Protein AF-0000000075662465 (afdb_homodimer)

Secondary structure (DSSP, 8-state):
-----------------------SS-TT----TTEEEEEGGGTTSHHHHHHBTTBEEEEES--TT--EEEETTEEEEEE-HHHHHH-THHHHHHHHHHTSTT-EEEEEEE--TTTGGGHHHHHIIIIIIS--EEEEESSHHHHHHHHHHHHHHHHHHHH-TTTT----S-HHHHHHHHHHTSTT--HHHHHHHHHHH-SHHHHHHS-HHHHHHHHHHHHHHHHHHHHH----SGGGGGSGGG-/-----------------------SS-TT----TTEEEEEGGGTTSHHHHHHBTTBEEEEES--TT--EEEETTEEEEEE-HHHHHH-THHHHHHHHHHTSTT-EEEEEEE--TTTGGGHHHHHIIIIIIS--EEEEESSHHHHHHHHHHHHHHHHHHHH-TTTT----S-HHHHHHHHHHTSTT--HHHHHHHHHHH-SHHHHHHS-HHHHHHHHHHHHHHHHHHHHH----SGGGGGSSTT-

Structure (mmCIF, N/CA/C/O backbone):
data_AF-0000000075662465-model_v1
#
loop_
_entity.id
_entity.type
_entity.pdbx_description
1 polymer 'Fanconi anemia core complex-associated protein 24-like isoform X1'
#
loop_
_atom_site.group_PDB
_atom_site.id
_atom_site.type_symbol
_atom_site.label_atom_id
_atom_site.label_alt_id
_atom_site.label_comp_id
_atom_site.label_asym_id
_atom_site.label_entity_id
_atom_site.label_seq_id
_atom_site.pdbx_PDB_ins_code
_atom_site.Cartn_x
_atom_site.Cartn_y
_atom_site.Cartn_z
_atom_site.occupancy
_atom_site.B_iso_or_equiv
_atom_site.auth_seq_id
_atom_site.auth_comp_id
_atom_site.auth_asym_id
_atom_site.auth_atom_id
_atom_site.pdbx_PDB_model_num
ATOM 1 N N . MET A 1 1 ? -77.125 16.609 -18.016 1 23.64 1 MET A N 1
ATOM 2 C CA . MET A 1 1 ? -76.75 16.25 -16.656 1 23.64 1 MET A CA 1
ATOM 3 C C . MET A 1 1 ? -75.312 15.742 -16.594 1 23.64 1 MET A C 1
ATOM 5 O O . MET A 1 1 ? -75 14.648 -17.078 1 23.64 1 MET A O 1
ATOM 9 N N . ALA A 1 2 ? -74.438 16.672 -16.812 1 27.22 2 ALA A N 1
ATOM 10 C CA . ALA A 1 2 ? -73 16.781 -17.156 1 27.22 2 ALA A CA 1
ATOM 11 C C . ALA A 1 2 ? -72.125 16.156 -16.078 1 27.22 2 ALA A C 1
ATOM 13 O O . ALA A 1 2 ? -72.125 16.625 -14.938 1 27.22 2 ALA A O 1
ATOM 14 N N . GLY A 1 3 ? -72.312 14.82 -16 1 27.12 3 GLY A N 1
ATOM 15 C CA . GLY A 1 3 ? -71.688 13.992 -14.961 1 27.12 3 GLY A CA 1
ATOM 16 C C . GLY A 1 3 ? -70.25 14.297 -14.719 1 27.12 3 GLY A C 1
ATOM 17 O O . GLY A 1 3 ? -69.5 14.547 -15.664 1 27.12 3 GLY A O 1
ATOM 18 N N . LEU A 1 4 ? -69.938 15.008 -13.648 1 30.45 4 LEU A N 1
ATOM 19 C CA . LEU A 1 4 ? -68.688 15.562 -13.18 1 30.45 4 LEU A CA 1
ATOM 20 C C . LEU A 1 4 ? -67.625 14.492 -13.148 1 30.45 4 LEU A C 1
ATOM 22 O O . LEU A 1 4 ? -67.812 13.391 -12.641 1 30.45 4 LEU A O 1
ATOM 26 N N . PRO A 1 5 ? -66.812 14.383 -14.148 1 29.53 5 PRO A N 1
ATOM 27 C CA . PRO A 1 5 ? -65.75 13.359 -14.242 1 29.53 5 PRO A CA 1
ATOM 28 C C . PRO A 1 5 ? -64.938 13.219 -12.953 1 29.53 5 PRO A C 1
ATOM 30 O O . PRO A 1 5 ? -64.812 14.195 -12.211 1 29.53 5 PRO A O 1
ATOM 33 N N . ALA A 1 6 ? -65.125 12.117 -12.211 1 30.34 6 ALA A N 1
ATOM 34 C CA . ALA A 1 6 ? -64.438 11.719 -10.977 1 30.34 6 ALA A CA 1
ATOM 35 C C . ALA A 1 6 ? -62.969 11.961 -11.078 1 30.34 6 ALA A C 1
ATOM 37 O O . ALA A 1 6 ? -62.344 11.742 -12.133 1 30.34 6 ALA A O 1
ATOM 38 N N . THR A 1 7 ? -62.469 12.922 -10.305 1 29.98 7 THR A N 1
ATOM 39 C CA . THR A 1 7 ? -61.094 13.336 -10.102 1 29.98 7 THR A CA 1
ATOM 40 C C . THR A 1 7 ? -60.188 12.125 -9.844 1 29.98 7 THR A C 1
ATOM 42 O O . THR A 1 7 ? -60.531 11.25 -9.047 1 29.98 7 THR A O 1
ATOM 45 N N . PRO A 1 8 ? -59.438 11.695 -10.797 1 31.16 8 PRO A N 1
ATOM 46 C CA . PRO A 1 8 ? -58.594 10.516 -10.625 1 31.16 8 PRO A CA 1
ATOM 47 C C . PRO A 1 8 ? -57.875 10.5 -9.281 1 31.16 8 PRO A C 1
ATOM 49 O O . PRO A 1 8 ? -57.656 11.555 -8.688 1 31.16 8 PRO A O 1
ATOM 52 N N . PRO A 1 9 ? -58.031 9.453 -8.477 1 26.72 9 PRO A N 1
ATOM 53 C CA . PRO A 1 9 ? -57.469 9.352 -7.133 1 26.72 9 PRO A CA 1
ATOM 54 C C . PRO A 1 9 ? -56 9.773 -7.078 1 26.72 9 PRO A C 1
ATOM 56 O O . PRO A 1 9 ? -55.312 9.766 -8.102 1 26.72 9 PRO A O 1
ATOM 59 N N . SER A 1 10 ? -55.625 10.625 -6.109 1 24.44 10 SER A N 1
ATOM 60 C CA . SER A 1 10 ? -54.375 11.203 -5.688 1 24.44 10 SER A CA 1
ATOM 61 C C . SER A 1 10 ? -53.281 10.133 -5.598 1 24.44 10 SER A C 1
ATOM 63 O O . SER A 1 10 ? -53.531 9.023 -5.133 1 24.44 10 SER A O 1
ATOM 65 N N . SER A 1 11 ? -52.281 10.148 -6.469 1 25.06 11 SER A N 1
ATOM 66 C CA . SER A 1 11 ? -51.062 9.352 -6.574 1 25.06 11 SER A CA 1
ATOM 67 C C . SER A 1 11 ? -50.406 9.18 -5.215 1 25.06 11 SER A C 1
ATOM 69 O O . SER A 1 11 ? -50.094 10.164 -4.539 1 25.06 11 SER A O 1
ATOM 71 N N . SER A 1 12 ? -50.781 8.141 -4.48 1 25.02 12 SER A N 1
ATOM 72 C CA . SER A 1 12 ? -50.156 7.75 -3.221 1 25.02 12 SER A CA 1
ATOM 73 C C . SER A 1 12 ? -48.625 7.867 -3.293 1 25.02 12 SER A C 1
ATOM 75 O O . SER A 1 12 ? -48 7.312 -4.199 1 25.02 12 SER A O 1
ATOM 77 N N . CYS A 1 13 ? -48.062 8.992 -2.936 1 26.14 13 CYS A N 1
ATOM 78 C CA . CYS A 1 13 ? -46.625 9.188 -2.693 1 26.14 13 CYS A CA 1
ATOM 79 C C . CYS A 1 13 ? -46.062 8.016 -1.91 1 26.14 13 CYS A C 1
ATOM 81 O O . CYS A 1 13 ? -46.469 7.758 -0.774 1 26.14 13 CYS A O 1
ATOM 83 N N . PHE A 1 14 ? -45.781 6.883 -2.562 1 24.89 14 PHE A N 1
ATOM 84 C CA . PHE A 1 14 ? -45.062 5.805 -1.912 1 24.89 14 PHE A CA 1
ATOM 85 C C . PHE A 1 14 ? -43.969 6.363 -1.001 1 24.89 14 PHE A C 1
ATOM 87 O O . PHE A 1 14 ? -43.25 7.281 -1.386 1 24.89 14 PHE A O 1
ATOM 94 N N . PRO A 1 15 ? -44.156 6.328 0.283 1 27.7 15 PRO A N 1
ATOM 95 C CA . PRO A 1 15 ? -43.125 6.832 1.193 1 27.7 15 PRO A CA 1
ATOM 96 C C . PRO A 1 15 ? -41.719 6.344 0.829 1 27.7 15 PRO A C 1
ATOM 98 O O . PRO A 1 15 ? -41.562 5.23 0.317 1 27.7 15 PRO A O 1
ATOM 101 N N . GLU A 1 16 ? -40.812 7.227 0.408 1 27.38 16 GLU A N 1
ATOM 102 C CA . GLU A 1 16 ? -39.375 7.02 0.264 1 27.38 16 GLU A CA 1
ATOM 103 C C . GLU A 1 16 ? -38.844 6.113 1.365 1 27.38 16 GLU A C 1
ATOM 105 O O . GLU A 1 16 ? -38.844 6.48 2.541 1 27.38 16 GLU A O 1
ATOM 110 N N . SER A 1 17 ? -39.281 4.848 1.38 1 29.08 17 SER A N 1
ATOM 111 C CA . SER A 1 17 ? -38.656 3.883 2.279 1 29.08 17 SER A CA 1
ATOM 112 C C . SER A 1 17 ? -37.188 4.227 2.52 1 29.08 17 SER A C 1
ATOM 114 O O . SER A 1 17 ? -36.469 4.578 1.585 1 29.08 17 SER A O 1
ATOM 116 N N . GLN A 1 18 ? -36.875 4.758 3.643 1 28.28 18 GLN A N 1
ATOM 117 C CA . GLN A 1 18 ? -35.594 5.016 4.27 1 28.28 18 GLN A CA 1
ATOM 118 C C . GLN A 1 18 ? -34.594 3.934 3.908 1 28.28 18 GLN A C 1
ATOM 120 O O . GLN A 1 18 ? -34.688 2.801 4.387 1 28.28 18 GLN A O 1
ATOM 125 N N . ILE A 1 19 ? -34.438 3.611 2.664 1 29.38 19 ILE A N 1
ATOM 126 C CA . ILE A 1 19 ? -33.344 2.738 2.307 1 29.38 19 ILE A CA 1
ATOM 127 C C . ILE A 1 19 ? -32.125 3.037 3.205 1 29.38 19 ILE A C 1
ATOM 129 O O . ILE A 1 19 ? -31.578 4.137 3.16 1 29.38 19 ILE A O 1
ATOM 133 N N . THR A 1 20 ? -32.156 2.621 4.496 1 31.84 20 THR A N 1
ATOM 134 C CA . THR A 1 20 ? -31 2.586 5.395 1 31.84 20 THR A CA 1
ATOM 135 C C . THR A 1 20 ? -29.719 2.334 4.613 1 31.84 20 THR A C 1
ATOM 137 O O . THR A 1 20 ? -29.547 1.263 4.027 1 31.84 20 THR A O 1
ATOM 140 N N . GLN A 1 21 ? -29.375 3.15 3.822 1 34.03 21 GLN A N 1
ATOM 141 C CA . GLN A 1 21 ? -28.109 3.127 3.096 1 34.03 21 GLN A CA 1
ATOM 142 C C . GLN A 1 21 ? -27 2.523 3.947 1 34.03 21 GLN A C 1
ATOM 144 O O . GLN A 1 21 ? -26.656 3.059 5.004 1 34.03 21 GLN A O 1
ATOM 149 N N . SER A 1 22 ? -27.047 1.201 4.266 1 39.38 22 SER A N 1
ATOM 150 C CA . SER A 1 22 ? -26.047 0.374 4.934 1 39.38 22 SER A CA 1
ATOM 151 C C . SER A 1 22 ? -24.641 0.934 4.73 1 39.38 22 SER A C 1
ATOM 153 O O . SER A 1 22 ? -24.281 1.327 3.621 1 39.38 22 SER A O 1
ATOM 155 N N . THR A 1 23 ? -24.172 1.64 5.688 1 46.59 23 THR A N 1
ATOM 156 C CA . THR A 1 23 ? -22.844 2.229 5.73 1 46.59 23 THR A CA 1
ATOM 157 C C . THR A 1 23 ? -21.812 1.285 5.113 1 46.59 23 THR A C 1
ATOM 159 O O . THR A 1 23 ? -21.812 0.085 5.395 1 46.59 23 THR A O 1
ATOM 162 N N . PRO A 1 24 ? -21.391 1.532 4.031 1 49.12 24 PRO A N 1
ATOM 163 C CA . PRO A 1 24 ? -20.438 0.653 3.352 1 49.12 24 PRO A CA 1
ATOM 164 C C . PRO A 1 24 ? -19.484 -0.049 4.32 1 49.12 24 PRO A C 1
ATOM 166 O O . PRO A 1 24 ? -19.094 -1.19 4.078 1 49.12 24 PRO A O 1
ATOM 169 N N . VAL A 1 25 ? -18.906 0.551 5.281 1 52.56 25 VAL A N 1
ATOM 170 C CA . VAL A 1 25 ? -18.047 0.009 6.328 1 52.56 25 VAL A CA 1
ATOM 171 C C . VAL A 1 25 ? -18.547 0.47 7.695 1 52.56 25 VAL A C 1
ATOM 173 O O . VAL A 1 25 ? -18.938 1.625 7.863 1 52.56 25 VAL A O 1
ATOM 176 N N . ARG A 1 26 ? -19.172 -0.294 8.602 1 47.62 26 ARG A N 1
ATOM 177 C CA . ARG A 1 26 ? -19.516 0.127 9.961 1 47.62 26 ARG A CA 1
ATOM 178 C C . ARG A 1 26 ? -18.344 0.867 10.609 1 47.62 26 ARG A C 1
ATOM 180 O O . ARG A 1 26 ? -17.281 0.289 10.82 1 47.62 26 ARG A O 1
ATOM 187 N N . ALA A 1 27 ? -18.266 2.094 10.492 1 46.38 27 ALA A N 1
ATOM 188 C CA . ALA A 1 27 ? -17.453 3.07 11.219 1 46.38 27 ALA A CA 1
ATOM 189 C C . ALA A 1 27 ? -17.594 2.891 12.727 1 46.38 27 ALA A C 1
ATOM 191 O O . ALA A 1 27 ? -18.703 2.682 13.234 1 46.38 27 ALA A O 1
ATOM 192 N N . GLY A 1 28 ? -16.672 2.096 13.461 1 48.31 28 GLY A N 1
ATOM 193 C CA . GLY A 1 28 ? -16.766 2.068 14.914 1 48.31 28 GLY A CA 1
ATOM 194 C C . GLY A 1 28 ? -16.438 0.714 15.508 1 48.31 28 GLY A C 1
ATOM 195 O O . GLY A 1 28 ? -16.688 0.468 16.688 1 48.31 28 GLY A O 1
ATOM 196 N N . ALA A 1 29 ? -16.188 -0.236 14.664 1 55 29 ALA A N 1
ATOM 197 C CA . ALA A 1 29 ? -15.914 -1.467 15.406 1 55 29 ALA A CA 1
ATOM 198 C C . ALA A 1 29 ? -14.594 -1.371 16.172 1 55 29 ALA A C 1
ATOM 200 O O . ALA A 1 29 ? -13.523 -1.32 15.555 1 55 29 ALA A O 1
ATOM 201 N N . LYS A 1 30 ? -14.594 -0.784 17.312 1 66.12 30 LYS A N 1
ATOM 202 C CA . LYS A 1 30 ? -13.398 -0.908 18.141 1 66.12 30 LYS A CA 1
ATOM 203 C C . LYS A 1 30 ? -12.945 -2.361 18.234 1 66.12 30 LYS A C 1
ATOM 205 O O . LYS A 1 30 ? -13.711 -3.225 18.672 1 66.12 30 LYS A O 1
ATOM 210 N N . VAL A 1 31 ? -11.992 -2.736 17.5 1 80.69 31 VAL A N 1
ATOM 211 C CA . VAL A 1 31 ? -11.453 -4.09 17.531 1 80.69 31 VAL A CA 1
ATOM 212 C C . VAL A 1 31 ? -10.344 -4.18 18.578 1 80.69 31 VAL A C 1
ATOM 214 O O . VAL A 1 31 ? -9.281 -3.576 18.422 1 80.69 31 VAL A O 1
ATOM 217 N N . PRO A 1 32 ? -10.664 -4.855 19.672 1 81 32 PRO A N 1
ATOM 218 C CA . PRO A 1 32 ? -9.594 -5.02 20.656 1 81 32 PRO A CA 1
ATOM 219 C C . PRO A 1 32 ? -8.383 -5.75 20.094 1 81 32 PRO A C 1
ATOM 221 O O . PRO A 1 32 ? -8.508 -6.531 19.141 1 81 32 PRO A O 1
ATOM 224 N N . PRO A 1 33 ? -7.172 -5.441 20.641 1 84.94 33 PRO A N 1
ATOM 225 C CA . PRO A 1 33 ? -5.988 -6.172 20.188 1 84.94 33 PRO A CA 1
ATOM 226 C C . PRO A 1 33 ? -6.148 -7.684 20.297 1 84.94 33 PRO A C 1
ATOM 228 O O . PRO A 1 33 ? -6.715 -8.18 21.281 1 84.94 33 PRO A O 1
ATOM 231 N N . GLY A 1 34 ? -5.809 -8.43 19.266 1 91.19 34 GLY A N 1
ATOM 232 C CA . GLY A 1 34 ? -5.891 -9.883 19.266 1 91.19 34 GLY A CA 1
ATOM 233 C C . GLY A 1 34 ? -7.215 -10.398 18.734 1 91.19 34 GLY A C 1
ATOM 234 O O . GLY A 1 34 ? -7.395 -11.609 18.562 1 91.19 34 GLY A O 1
ATOM 235 N N . TYR A 1 35 ? -8.102 -9.477 18.516 1 94.06 35 TYR A N 1
ATOM 236 C CA . TYR A 1 35 ? -9.414 -9.859 18.016 1 94.06 35 TYR A CA 1
ATOM 237 C C . TYR A 1 35 ? -9.516 -9.648 16.516 1 94.06 35 TYR A C 1
ATOM 239 O O . TYR A 1 35 ? -8.844 -8.766 15.961 1 94.06 35 TYR A O 1
ATOM 247 N N . ILE A 1 36 ? -10.328 -10.438 15.93 1 96.75 36 ILE A N 1
ATOM 248 C CA . ILE A 1 36 ? -10.734 -10.227 14.547 1 96.75 36 ILE A CA 1
ATOM 249 C C . ILE A 1 36 ? -12.258 -10.211 14.453 1 96.75 36 ILE A C 1
ATOM 251 O O . ILE A 1 36 ? -12.93 -11.047 15.055 1 96.75 36 ILE A O 1
ATOM 255 N N . ILE A 1 37 ? -12.781 -9.211 13.805 1 96.75 37 ILE A N 1
ATOM 256 C CA . ILE A 1 37 ? -14.211 -9.195 13.508 1 96.75 37 ILE A CA 1
ATOM 257 C C . ILE A 1 37 ? -14.461 -9.82 12.133 1 96.75 37 ILE A C 1
ATOM 259 O O . ILE A 1 37 ? -13.828 -9.438 11.148 1 96.75 37 ILE A O 1
ATOM 263 N N . VAL A 1 38 ? -15.383 -10.75 12.125 1 97.62 38 VAL A N 1
ATOM 264 C CA . VAL A 1 38 ? -15.656 -11.516 10.906 1 97.62 38 VAL A CA 1
ATOM 265 C C . VAL A 1 38 ? -17.109 -11.305 10.477 1 97.62 38 VAL A C 1
ATOM 267 O O . VAL A 1 38 ? -18.016 -11.375 11.297 1 97.62 38 VAL A O 1
ATOM 270 N N . SER A 1 39 ? -17.281 -11.023 9.195 1 97.19 39 SER A N 1
ATOM 271 C CA . SER A 1 39 ? -18.641 -10.945 8.648 1 97.19 39 SER A CA 1
ATOM 272 C C . SER A 1 39 ? -19.375 -12.266 8.844 1 97.19 39 SER A C 1
ATOM 274 O O . SER A 1 39 ? -18.797 -13.336 8.688 1 97.19 39 SER A O 1
ATOM 276 N N . GLU A 1 40 ? -20.594 -12.211 8.969 1 96.31 40 GLU A N 1
ATOM 277 C CA . GLU A 1 40 ? -21.453 -13.367 9.234 1 96.31 40 GLU A CA 1
ATOM 278 C C . GLU A 1 40 ? -21.406 -14.359 8.078 1 96.31 40 GLU A C 1
ATOM 280 O O . GLU A 1 40 ? -21.531 -15.57 8.289 1 96.31 40 GLU A O 1
ATOM 285 N N . LYS A 1 41 ? -21.203 -13.984 6.949 1 95.5 41 LYS A N 1
ATOM 286 C CA . LYS A 1 41 ? -21.219 -14.852 5.773 1 95.5 41 LYS A CA 1
ATOM 287 C C . LYS A 1 41 ? -20.109 -15.891 5.832 1 95.5 41 LYS A C 1
ATOM 289 O O . LYS A 1 41 ? -20.172 -16.906 5.137 1 95.5 41 LYS A O 1
ATOM 294 N N . TRP A 1 42 ? -19.125 -15.617 6.664 1 97.06 42 TRP A N 1
ATOM 295 C CA . TRP A 1 42 ? -17.984 -16.516 6.738 1 97.06 42 TRP A CA 1
ATOM 296 C C . TRP A 1 42 ? -18.125 -17.484 7.91 1 97.06 42 TRP A C 1
ATOM 298 O O . TRP A 1 42 ? -17.266 -18.344 8.133 1 97.06 42 TRP A O 1
ATOM 308 N N . ARG A 1 43 ? -19.188 -17.328 8.609 1 95.44 43 ARG A N 1
ATOM 309 C CA . ARG A 1 43 ? -19.391 -18.203 9.758 1 95.44 43 ARG A CA 1
ATOM 310 C C . ARG A 1 43 ? -19.344 -19.672 9.344 1 95.44 43 ARG A C 1
ATOM 312 O O . ARG A 1 43 ? -19.984 -20.078 8.367 1 95.44 43 ARG A O 1
ATOM 319 N N . GLY A 1 44 ? -18.594 -20.453 9.992 1 94.31 44 GLY A N 1
ATOM 320 C CA . GLY A 1 44 ? -18.531 -21.891 9.75 1 94.31 44 GLY A CA 1
ATOM 321 C C . GLY A 1 44 ? -17.656 -22.25 8.57 1 94.31 44 GLY A C 1
ATOM 322 O O . GLY A 1 44 ? -17.516 -23.422 8.227 1 94.31 44 GLY A O 1
ATOM 323 N N . SER A 1 45 ? -17.078 -21.312 7.918 1 95.88 45 SER A N 1
ATOM 324 C CA . SER A 1 45 ? -16.219 -21.578 6.766 1 95.88 45 SER A CA 1
ATOM 325 C C . SER A 1 45 ? -14.891 -22.188 7.191 1 95.88 45 SER A C 1
ATOM 327 O O . SER A 1 45 ? -14.539 -22.156 8.367 1 95.88 45 SER A O 1
ATOM 329 N N . ALA A 1 46 ? -14.273 -22.781 6.211 1 95.81 46 ALA A N 1
ATOM 330 C CA . ALA A 1 46 ? -12.93 -23.297 6.438 1 95.81 46 ALA A CA 1
ATOM 331 C C . ALA A 1 46 ? -11.984 -22.203 6.895 1 95.81 46 ALA A C 1
ATOM 333 O O . ALA A 1 46 ? -11.078 -22.438 7.699 1 95.81 46 ALA A O 1
ATOM 334 N N . LEU A 1 47 ? -12.242 -21 6.418 1 97.06 47 LEU A N 1
ATOM 335 C CA . LEU A 1 47 ? -11.414 -19.844 6.777 1 97.06 47 LEU A CA 1
ATOM 336 C C . LEU A 1 47 ? -11.523 -19.547 8.273 1 97.06 47 LEU A C 1
ATOM 338 O O . LEU A 1 47 ? -10.508 -19.438 8.961 1 97.06 47 LEU A O 1
ATOM 342 N N . VAL A 1 48 ? -12.703 -19.516 8.75 1 97.62 48 VAL A N 1
ATOM 343 C CA . VAL A 1 48 ? -12.93 -19.188 10.156 1 97.62 48 VAL A CA 1
ATOM 344 C C . VAL A 1 48 ? -12.367 -20.297 11.039 1 97.62 48 VAL A C 1
ATOM 346 O O . VAL A 1 48 ? -11.828 -20.047 12.117 1 97.62 48 VAL A O 1
ATOM 349 N N . LYS A 1 49 ? -12.523 -21.516 10.555 1 96.88 49 LYS A N 1
ATOM 350 C CA . LYS A 1 49 ? -11.93 -22.641 11.281 1 96.88 49 LYS A CA 1
ATOM 351 C C . LYS A 1 49 ? -10.422 -22.469 11.43 1 96.88 49 LYS A C 1
ATOM 353 O O . LYS A 1 49 ? -9.844 -22.828 12.453 1 96.88 49 LYS A O 1
ATOM 358 N N . GLY A 1 50 ? -9.836 -21.922 10.422 1 97.25 50 GLY A N 1
ATOM 359 C CA . GLY A 1 50 ? -8.398 -21.688 10.438 1 97.25 50 GLY A CA 1
ATOM 360 C C . GLY A 1 50 ? -7.984 -20.578 11.383 1 97.25 50 GLY A C 1
ATOM 361 O O . GLY A 1 50 ? -6.812 -20.469 11.75 1 97.25 50 GLY A O 1
ATOM 362 N N . LEU A 1 51 ? -8.898 -19.734 11.781 1 97.81 51 LEU A N 1
ATOM 363 C CA . LEU A 1 51 ? -8.641 -18.625 12.688 1 97.81 51 LEU A CA 1
ATOM 364 C C . LEU A 1 51 ? -8.742 -19.078 14.141 1 97.81 51 LEU A C 1
ATOM 366 O O . LEU A 1 51 ? -8.164 -18.453 15.031 1 97.81 51 LEU A O 1
ATOM 370 N N . GLN A 1 52 ? -9.516 -20.109 14.328 1 96.5 52 GLN A N 1
ATOM 371 C CA . GLN A 1 52 ? -9.828 -20.562 15.68 1 96.5 52 GLN A CA 1
ATOM 372 C C . GLN A 1 52 ? -8.57 -20.938 16.438 1 96.5 52 GLN A C 1
ATOM 374 O O . GLN A 1 52 ? -7.711 -21.656 15.93 1 96.5 52 GLN A O 1
ATOM 379 N N . GLY A 1 53 ? -8.508 -20.406 17.688 1 96.19 53 GLY A N 1
ATOM 380 C CA . GLY A 1 53 ? -7.391 -20.734 18.547 1 96.19 53 GLY A CA 1
ATOM 381 C C . GLY A 1 53 ? -6.188 -19.828 18.344 1 96.19 53 GLY A C 1
ATOM 382 O O . GLY A 1 53 ? -5.25 -19.828 19.141 1 96.19 53 GLY A O 1
ATOM 383 N N . LYS A 1 54 ? -6.188 -19.141 17.312 1 97.19 54 LYS A N 1
ATOM 384 C CA . LYS A 1 54 ? -5.047 -18.281 17 1 97.19 54 LYS A CA 1
ATOM 385 C C . LYS A 1 54 ? -5.344 -16.828 17.312 1 97.19 54 LYS A C 1
ATOM 387 O O . LYS A 1 54 ? -4.453 -16.078 17.719 1 97.19 54 LYS A O 1
ATOM 392 N N . VAL A 1 55 ? -6.594 -16.5 17.047 1 97.25 55 VAL A N 1
ATOM 393 C CA . VAL A 1 55 ? -7.078 -15.172 17.391 1 97.25 55 VAL A CA 1
ATOM 394 C C . VAL A 1 55 ? -8.484 -15.266 17.984 1 97.25 55 VAL A C 1
ATOM 396 O O . VAL A 1 55 ? -9.156 -16.281 17.844 1 97.25 55 VAL A O 1
ATOM 399 N N . GLN A 1 56 ? -8.844 -14.227 18.703 1 96.69 56 GLN A N 1
ATOM 400 C CA . GLN A 1 56 ? -10.211 -14.148 19.203 1 96.69 56 GLN A CA 1
ATOM 401 C C . GLN A 1 56 ? -11.172 -13.664 18.125 1 96.69 56 GLN A C 1
ATOM 403 O O . GLN A 1 56 ? -10.984 -12.578 17.562 1 96.69 56 GLN A O 1
ATOM 408 N N . ILE A 1 57 ? -12.266 -14.453 17.969 1 97.56 57 ILE A N 1
ATOM 409 C CA . ILE A 1 57 ? -13.125 -14.211 16.828 1 97.56 57 ILE A CA 1
ATOM 410 C C . ILE A 1 57 ? -14.445 -13.609 17.281 1 97.56 57 ILE A C 1
ATOM 412 O O . ILE A 1 57 ? -15.102 -14.141 18.188 1 97.56 57 ILE A O 1
ATOM 416 N N . LEU A 1 58 ? -14.82 -12.5 16.719 1 96 58 LEU A N 1
ATOM 417 C CA . LEU A 1 58 ? -16.141 -11.914 16.859 1 96 58 LEU A CA 1
ATOM 418 C C . LEU A 1 58 ? -16.875 -11.898 15.523 1 96 58 LEU A C 1
ATOM 420 O O . LEU A 1 58 ? -16.375 -11.336 14.547 1 96 58 LEU A O 1
ATOM 424 N N . VAL A 1 59 ? -18.031 -12.508 15.492 1 95.5 59 VAL A N 1
ATOM 425 C CA . VAL A 1 59 ? -18.812 -12.547 14.266 1 95.5 59 VAL A CA 1
ATOM 426 C C . VAL A 1 59 ? -19.875 -11.453 14.297 1 95.5 59 VAL A C 1
ATOM 428 O O . VAL A 1 59 ? -20.594 -11.312 15.289 1 95.5 59 VAL A O 1
ATOM 431 N N . GLU A 1 60 ? -19.906 -10.648 13.273 1 93.5 60 GLU A N 1
ATOM 432 C CA . GLU A 1 60 ? -20.859 -9.539 13.203 1 93.5 60 GLU A CA 1
ATOM 433 C C . GLU A 1 60 ? -21.609 -9.547 11.883 1 93.5 60 GLU A C 1
ATOM 435 O O . GLU A 1 60 ? -21.062 -9.906 10.844 1 93.5 60 GLU A O 1
ATOM 440 N N . ASP A 1 61 ? -22.828 -9.109 12.086 1 90.94 61 ASP A N 1
ATOM 441 C CA . ASP A 1 61 ? -23.625 -8.867 10.891 1 90.94 61 ASP A CA 1
ATOM 442 C C . ASP A 1 61 ? -23.625 -7.391 10.5 1 90.94 61 ASP A C 1
ATOM 444 O O . ASP A 1 61 ? -23.25 -6.535 11.312 1 90.94 61 ASP A O 1
ATOM 448 N N . GLY A 1 62 ? -23.703 -7.039 9.297 1 88.56 62 GLY A N 1
ATOM 449 C CA . GLY A 1 62 ? -23.844 -5.652 8.867 1 88.56 62 GLY A CA 1
ATOM 450 C C . GLY A 1 62 ? -22.516 -4.945 8.703 1 88.56 62 GLY A C 1
ATOM 451 O O . GLY A 1 62 ? -22.359 -3.793 9.109 1 88.56 62 GLY A O 1
ATOM 452 N N . LEU A 1 63 ? -21.531 -5.668 8.266 1 91 63 LEU A N 1
ATOM 453 C CA . LEU A 1 63 ? -20.234 -5.051 8.055 1 91 63 LEU A CA 1
ATOM 454 C C . LEU A 1 63 ? -20.156 -4.402 6.676 1 91 63 LEU A C 1
ATOM 456 O O . LEU A 1 63 ? -19.094 -3.912 6.273 1 91 63 LEU A O 1
ATOM 460 N N . GLY A 1 64 ? -21.312 -4.406 5.934 1 91.94 64 GLY A N 1
ATOM 461 C CA . GLY A 1 64 ? -21.312 -3.854 4.59 1 91.94 64 GLY A CA 1
ATOM 462 C C . GLY A 1 64 ? -20.469 -4.668 3.615 1 91.94 64 GLY A C 1
ATOM 463 O O . GLY A 1 64 ? -20.688 -5.871 3.459 1 91.94 64 GLY A O 1
ATOM 464 N N . VAL A 1 65 ? -19.5 -3.994 3.016 1 94.12 65 VAL A N 1
ATOM 465 C CA . VAL A 1 65 ? -18.703 -4.68 2.01 1 94.12 65 VAL A CA 1
ATOM 466 C C . VAL A 1 65 ? -17.5 -5.359 2.676 1 94.12 65 VAL A C 1
ATOM 468 O O . VAL A 1 65 ? -16.812 -6.176 2.057 1 94.12 65 VAL A O 1
ATOM 471 N N . VAL A 1 66 ? -17.281 -5.066 3.947 1 96 66 VAL A N 1
ATOM 472 C CA . VAL A 1 66 ? -16.094 -5.539 4.656 1 96 66 VAL A CA 1
ATOM 473 C C . VAL A 1 66 ? -16.297 -6.988 5.086 1 96 66 VAL A C 1
ATOM 475 O O . VAL A 1 66 ? -17.344 -7.352 5.602 1 96 66 VAL A O 1
ATOM 478 N N . ASP A 1 67 ? -15.266 -7.777 4.891 1 97.25 67 ASP A N 1
ATOM 479 C CA . ASP A 1 67 ? -15.312 -9.172 5.316 1 97.25 67 ASP A CA 1
ATOM 480 C C . ASP A 1 67 ? -14.695 -9.352 6.703 1 97.25 67 ASP A C 1
ATOM 482 O O . ASP A 1 67 ? -15.172 -10.148 7.508 1 97.25 67 ASP A O 1
ATOM 486 N N . PHE A 1 68 ? -13.586 -8.586 6.934 1 97.31 68 PHE A N 1
ATOM 487 C CA . PHE A 1 68 ? -12.867 -8.742 8.195 1 97.31 68 PHE A CA 1
ATOM 488 C C . PHE A 1 68 ? -12.344 -7.398 8.688 1 97.31 68 PHE A C 1
ATOM 490 O O . PHE A 1 68 ? -11.906 -6.566 7.891 1 97.31 68 PHE A O 1
ATOM 497 N N . HIS A 1 69 ? -12.367 -7.188 9.969 1 94.75 69 HIS A N 1
ATOM 498 C CA . HIS A 1 69 ? -11.562 -6.168 10.633 1 94.75 69 HIS A CA 1
ATOM 499 C C . HIS A 1 69 ? -10.453 -6.793 11.469 1 94.75 69 HIS A C 1
ATOM 501 O O . HIS A 1 69 ? -10.719 -7.578 12.383 1 94.75 69 HIS A O 1
ATOM 507 N N . THR A 1 70 ? -9.219 -6.559 11.164 1 94.25 70 THR A N 1
ATOM 508 C CA . THR A 1 70 ? -8.086 -7.148 11.875 1 94.25 70 THR A CA 1
ATOM 509 C C . THR A 1 70 ? -7.543 -6.188 12.93 1 94.25 70 THR A C 1
ATOM 511 O O . THR A 1 70 ? -6.684 -6.559 13.727 1 94.25 70 THR A O 1
ATOM 514 N N . GLY A 1 71 ? -7.977 -5.004 12.945 1 84.75 71 GLY A N 1
ATOM 515 C CA . GLY A 1 71 ? -7.68 -3.939 13.891 1 84.75 71 GLY A CA 1
ATOM 516 C C . GLY A 1 71 ? -8.688 -2.807 13.852 1 84.75 71 GLY A C 1
ATOM 517 O O . GLY A 1 71 ? -9.633 -2.836 13.062 1 84.75 71 GLY A O 1
ATOM 518 N N . ASP A 1 72 ? -8.5 -1.812 14.594 1 72.25 72 ASP A N 1
ATOM 519 C CA . ASP A 1 72 ? -9.453 -0.711 14.734 1 72.25 72 ASP A CA 1
ATOM 520 C C . ASP A 1 72 ? -9.531 0.113 13.453 1 72.25 72 ASP A C 1
ATOM 522 O O . ASP A 1 72 ? -10.562 0.708 13.148 1 72.25 72 ASP A O 1
ATOM 526 N N . ARG A 1 73 ? -8.484 0.041 12.672 1 74.12 73 ARG A N 1
ATOM 527 C CA . ARG A 1 73 ? -8.469 0.874 11.477 1 74.12 73 ARG A CA 1
ATOM 528 C C . ARG A 1 73 ? -8.117 0.052 10.242 1 74.12 73 ARG A C 1
ATOM 530 O O . ARG A 1 73 ? -7.652 0.596 9.234 1 74.12 73 ARG A O 1
ATOM 537 N N . THR A 1 74 ? -8.281 -1.204 10.375 1 87.06 74 THR A N 1
ATOM 538 C CA . THR A 1 74 ? -7.934 -2.059 9.25 1 87.06 74 THR A CA 1
ATOM 539 C C . THR A 1 74 ? -9.125 -2.918 8.828 1 87.06 74 THR A C 1
ATOM 541 O O . THR A 1 74 ? -9.695 -3.633 9.656 1 87.06 74 THR A O 1
ATOM 544 N N . ALA A 1 75 ? -9.492 -2.746 7.594 1 92.56 75 ALA A N 1
ATOM 545 C CA . ALA A 1 75 ? -10.594 -3.516 7.02 1 92.56 75 ALA A CA 1
ATOM 546 C C . ALA A 1 75 ? -10.133 -4.301 5.797 1 92.56 75 ALA A C 1
ATOM 548 O O . ALA A 1 75 ? -9.336 -3.811 5 1 92.56 75 ALA A O 1
ATOM 549 N N . VAL A 1 76 ? -10.711 -5.562 5.652 1 97.5 76 VAL A N 1
ATOM 550 C CA . VAL A 1 76 ? -10.273 -6.461 4.59 1 97.5 76 VAL A CA 1
ATOM 551 C C . VAL A 1 76 ? -11.477 -6.898 3.756 1 97.5 76 VAL A C 1
ATOM 553 O O . VAL A 1 76 ? -12.516 -7.273 4.301 1 97.5 76 VAL A O 1
ATOM 556 N N . VAL A 1 77 ? -11.359 -6.777 2.496 1 97.69 77 VAL A N 1
ATOM 557 C CA . VAL A 1 77 ? -12.281 -7.41 1.558 1 97.69 77 VAL A CA 1
ATOM 558 C C . VAL A 1 77 ? -11.602 -8.602 0.89 1 97.69 77 VAL A C 1
ATOM 560 O O . VAL A 1 77 ? -10.469 -8.5 0.416 1 97.69 77 VAL A O 1
ATOM 563 N N . TYR A 1 78 ? -12.281 -9.734 0.916 1 98.06 78 TYR A N 1
ATOM 564 C CA . TYR A 1 78 ? -11.75 -10.977 0.347 1 98.06 78 TYR A CA 1
ATOM 565 C C . TYR A 1 78 ? -12.414 -11.281 -0.989 1 98.06 78 TYR A C 1
ATOM 567 O O . TYR A 1 78 ? -13.609 -11.586 -1.041 1 98.06 78 TYR A O 1
ATOM 575 N N . ILE A 1 79 ? -11.641 -11.211 -2.061 1 97.75 79 ILE A N 1
ATOM 576 C CA . ILE A 1 79 ? -12.102 -11.57 -3.395 1 97.75 79 ILE A CA 1
ATOM 577 C C . ILE A 1 79 ? -11.859 -13.062 -3.635 1 97.75 79 ILE A C 1
ATOM 579 O O . ILE A 1 79 ? -10.727 -13.477 -3.896 1 97.75 79 ILE A O 1
ATOM 583 N N . THR A 1 80 ? -12.883 -13.828 -3.633 1 95.88 80 THR A N 1
ATOM 584 C CA . THR A 1 80 ? -12.773 -15.273 -3.766 1 95.88 80 THR A CA 1
ATOM 585 C C . THR A 1 80 ? -12.688 -15.68 -5.234 1 95.88 80 THR A C 1
ATOM 587 O O . THR A 1 80 ? -12.891 -14.844 -6.125 1 95.88 80 THR A O 1
ATOM 590 N N . GLU A 1 81 ? -12.406 -16.938 -5.465 1 94.88 81 GLU A N 1
ATOM 591 C CA . GLU A 1 81 ? -12.383 -17.516 -6.805 1 94.88 81 GLU A CA 1
ATOM 592 C C . GLU A 1 81 ? -13.719 -17.297 -7.52 1 94.88 81 GLU A C 1
ATOM 594 O O . GLU A 1 81 ? -13.742 -16.953 -8.695 1 94.88 81 GLU A O 1
ATOM 599 N N . VAL A 1 82 ? -14.781 -17.469 -6.789 1 94.31 82 VAL A N 1
ATOM 600 C CA . VAL A 1 82 ? -16.125 -17.312 -7.352 1 94.31 82 VAL A CA 1
ATOM 601 C C . VAL A 1 82 ? -16.328 -15.867 -7.773 1 94.31 82 VAL A C 1
ATOM 603 O O . VAL A 1 82 ? -16.891 -15.602 -8.844 1 94.31 82 VAL A O 1
ATOM 606 N N . ASP A 1 83 ? -15.883 -14.891 -6.941 1 94.94 83 ASP A N 1
ATOM 607 C CA . ASP A 1 83 ? -16.016 -13.469 -7.27 1 94.94 83 ASP A CA 1
ATOM 608 C C . ASP A 1 83 ? -15.289 -13.141 -8.578 1 94.94 83 ASP A C 1
ATOM 610 O O . ASP A 1 83 ? -15.773 -12.336 -9.375 1 94.94 83 ASP A O 1
ATOM 614 N N . LEU A 1 84 ? -14.07 -13.758 -8.797 1 94.62 84 LEU A N 1
ATOM 615 C CA . LEU A 1 84 ? -13.227 -13.461 -9.945 1 94.62 84 LEU A CA 1
ATOM 616 C C . LEU A 1 84 ? -13.828 -14.023 -11.234 1 94.62 84 LEU A C 1
ATOM 618 O O . LEU A 1 84 ? -13.758 -13.383 -12.289 1 94.62 84 LEU A O 1
ATOM 622 N N . VAL A 1 85 ? -14.461 -15.156 -11.125 1 90.75 85 VAL A N 1
ATOM 623 C CA . VAL A 1 85 ? -15 -15.852 -12.297 1 90.75 85 VAL A CA 1
ATOM 624 C C . VAL A 1 85 ? -16.359 -15.258 -12.664 1 90.75 85 VAL A C 1
ATOM 626 O O . VAL A 1 85 ? -16.688 -15.117 -13.844 1 90.75 85 VAL A O 1
ATOM 629 N N . GLU A 1 86 ? -17.234 -14.945 -11.742 1 87.81 86 GLU A N 1
ATOM 630 C CA . GLU A 1 86 ? -18.594 -14.484 -11.969 1 87.81 86 GLU A CA 1
ATOM 631 C C . GLU A 1 86 ? -18.625 -13.086 -12.578 1 87.81 86 GLU A C 1
ATOM 633 O O . GLU A 1 86 ? -19.609 -12.688 -13.195 1 87.81 86 GLU A O 1
ATOM 638 N N . GLY A 1 87 ? -17.547 -12.352 -12.352 1 78.62 87 GLY A N 1
ATOM 639 C CA . GLY A 1 87 ? -17.547 -11.031 -12.961 1 78.62 87 GLY A CA 1
ATOM 640 C C . GLY A 1 87 ? -16.891 -9.977 -12.102 1 78.62 87 GLY A C 1
ATOM 641 O O . GLY A 1 87 ? -16.234 -10.305 -11.102 1 78.62 87 GLY A O 1
ATOM 642 N N . ASN A 1 88 ? -17.203 -8.664 -12.547 1 79.88 88 ASN A N 1
ATOM 643 C CA . ASN A 1 88 ? -16.453 -7.539 -12 1 79.88 88 ASN A CA 1
ATOM 644 C C . ASN A 1 88 ? -17.203 -6.855 -10.867 1 79.88 88 ASN A C 1
ATOM 646 O O . ASN A 1 88 ? -16.938 -5.699 -10.539 1 79.88 88 ASN A O 1
ATOM 650 N N . THR A 1 89 ? -18.156 -7.648 -10.195 1 89.75 89 THR A N 1
ATOM 651 C CA . THR A 1 89 ? -18.906 -7.039 -9.102 1 89.75 89 THR A CA 1
ATOM 652 C C . THR A 1 89 ? -17.984 -6.684 -7.941 1 89.75 89 THR A C 1
ATOM 654 O O . THR A 1 89 ? -18.266 -5.77 -7.164 1 89.75 89 THR A O 1
ATOM 657 N N . PHE A 1 90 ? -16.859 -7.426 -7.848 1 94.69 90 PHE A N 1
ATOM 658 C CA . PHE A 1 90 ? -15.922 -7.188 -6.754 1 94.69 90 PHE A CA 1
ATOM 659 C C . PHE A 1 90 ? -15.312 -5.793 -6.859 1 94.69 90 PHE A C 1
ATOM 661 O O . PHE A 1 90 ? -14.891 -5.215 -5.852 1 94.69 90 PHE A O 1
ATOM 668 N N . LYS A 1 91 ? -15.312 -5.266 -8.062 1 95.44 91 LYS A N 1
ATOM 669 C CA . LYS A 1 91 ? -14.719 -3.945 -8.25 1 95.44 91 LYS A CA 1
ATOM 670 C C . LYS A 1 91 ? -15.516 -2.877 -7.504 1 95.44 91 LYS A C 1
ATOM 672 O O . LYS A 1 91 ? -14.93 -1.977 -6.895 1 95.44 91 LYS A O 1
ATOM 677 N N . LYS A 1 92 ? -16.781 -3.025 -7.547 1 93.94 92 LYS A N 1
ATOM 678 C CA . LYS A 1 92 ? -17.641 -2.084 -6.824 1 93.94 92 LYS A CA 1
ATOM 679 C C . LYS A 1 92 ? -17.406 -2.166 -5.32 1 93.94 92 LYS A C 1
ATOM 681 O O . LYS A 1 92 ? -17.375 -1.142 -4.633 1 93.94 92 LYS A O 1
ATOM 686 N N . LYS A 1 93 ? -17.203 -3.357 -4.82 1 94.69 93 LYS A N 1
ATOM 687 C CA . LYS A 1 93 ? -16.922 -3.566 -3.4 1 94.69 93 LYS A CA 1
ATOM 688 C C . LYS A 1 93 ? -15.625 -2.879 -2.986 1 94.69 93 LYS A C 1
ATOM 690 O O . LYS A 1 93 ? -15.57 -2.234 -1.937 1 94.69 93 LYS A O 1
ATOM 695 N N . ILE A 1 94 ? -14.641 -3.02 -3.82 1 95 94 ILE A N 1
ATOM 696 C CA . ILE A 1 94 ? -13.32 -2.467 -3.533 1 95 94 ILE A CA 1
ATOM 697 C C . ILE A 1 94 ? -13.391 -0.942 -3.533 1 95 94 ILE A C 1
ATOM 699 O O . ILE A 1 94 ? -12.828 -0.29 -2.648 1 95 94 ILE A O 1
ATOM 703 N N . VAL A 1 95 ? -14.141 -0.369 -4.512 1 91.5 95 VAL A N 1
ATOM 704 C CA . VAL A 1 95 ? -14.266 1.08 -4.621 1 91.5 95 VAL A CA 1
ATOM 705 C C . VAL A 1 95 ? -15.008 1.629 -3.404 1 91.5 95 VAL A C 1
ATOM 707 O O . VAL A 1 95 ? -14.633 2.67 -2.861 1 91.5 95 VAL A O 1
ATOM 710 N N . LYS A 1 96 ? -15.969 0.918 -2.986 1 90.5 96 LYS A N 1
ATOM 711 C CA . LYS A 1 96 ? -16.703 1.327 -1.795 1 90.5 96 LYS A CA 1
ATOM 712 C C . LYS A 1 96 ? -15.812 1.311 -0.561 1 90.5 96 LYS A C 1
ATOM 714 O O . LYS A 1 96 ? -15.875 2.219 0.271 1 90.5 96 LYS A O 1
ATOM 719 N N . LEU A 1 97 ? -15.008 0.264 -0.407 1 90.75 97 LEU A N 1
ATOM 720 C CA . LEU A 1 97 ? -14.062 0.199 0.703 1 90.75 97 LEU A CA 1
ATOM 721 C C . LEU A 1 97 ? -13.078 1.364 0.651 1 90.75 97 LEU A C 1
ATOM 723 O O . LEU A 1 97 ? -12.766 1.964 1.682 1 90.75 97 LEU A O 1
ATOM 727 N N . ARG A 1 98 ? -12.594 1.638 -0.55 1 84.25 98 ARG A N 1
ATOM 728 C CA . ARG A 1 98 ? -11.594 2.682 -0.753 1 84.25 98 ARG A CA 1
ATOM 729 C C . ARG A 1 98 ? -12.125 4.043 -0.324 1 84.25 98 ARG A C 1
ATOM 731 O O . ARG A 1 98 ? -11.367 4.902 0.132 1 84.25 98 ARG A O 1
ATOM 738 N N . ARG A 1 99 ? -13.359 4.18 -0.354 1 76.12 99 ARG A N 1
ATOM 739 C CA . ARG A 1 99 ? -13.992 5.469 -0.081 1 76.12 99 ARG A CA 1
ATOM 740 C C . ARG A 1 99 ? -14.148 5.691 1.419 1 76.12 99 ARG A C 1
ATOM 742 O O . ARG A 1 99 ? -14.406 6.812 1.861 1 76.12 99 ARG A O 1
ATOM 749 N N . VAL A 1 100 ? -14.047 4.609 2.137 1 73.38 100 VAL A N 1
ATOM 750 C CA . VAL A 1 100 ? -14.203 4.738 3.58 1 73.38 100 VAL A CA 1
ATOM 751 C C . VAL A 1 100 ? -13.047 5.543 4.16 1 73.38 100 VAL A C 1
ATOM 753 O O . VAL A 1 100 ? -11.883 5.254 3.885 1 73.38 100 VAL A O 1
ATOM 756 N N . GLU A 1 101 ? -13.438 6.426 4.949 1 60.56 101 GLU A N 1
ATOM 757 C CA . GLU A 1 101 ? -12.422 7.305 5.527 1 60.56 101 GLU A CA 1
ATOM 758 C C . GLU A 1 101 ? -11.805 6.684 6.777 1 60.56 101 GLU A C 1
ATOM 760 O O . GLU A 1 101 ? -12.453 5.898 7.473 1 60.56 101 GLU A O 1
ATOM 765 N N . TYR A 1 102 ? -10.531 6.859 7.004 1 57.28 102 TYR A N 1
ATOM 766 C CA . TYR A 1 102 ? -9.789 6.531 8.219 1 57.28 102 TYR A CA 1
ATOM 767 C C . TYR A 1 102 ? -9.617 5.023 8.359 1 57.28 102 TYR A C 1
ATOM 769 O O . TYR A 1 102 ? -9.445 4.512 9.469 1 57.28 102 TYR A O 1
ATOM 777 N N . ILE A 1 103 ? -9.828 4.359 7.289 1 72.06 103 ILE A N 1
ATOM 778 C CA . ILE A 1 103 ? -9.641 2.914 7.312 1 72.06 103 ILE A CA 1
ATOM 779 C C . ILE A 1 103 ? -8.586 2.514 6.289 1 72.06 103 ILE A C 1
ATOM 781 O O . ILE A 1 103 ? -8.57 3.031 5.172 1 72.06 103 ILE A O 1
ATOM 785 N N . ARG A 1 104 ? -7.742 1.765 6.816 1 78.69 104 ARG A N 1
ATOM 786 C CA . ARG A 1 104 ? -6.812 1.107 5.902 1 78.69 104 ARG A CA 1
ATOM 787 C C . ARG A 1 104 ? -7.449 -0.123 5.266 1 78.69 104 ARG A C 1
ATOM 789 O O . ARG A 1 104 ? -7.637 -1.145 5.93 1 78.69 104 ARG A O 1
ATOM 796 N N . GLY A 1 105 ? -7.75 0.016 4.023 1 89.19 105 GLY A N 1
ATOM 797 C CA . GLY A 1 105 ? -8.344 -1.093 3.297 1 89.19 105 GLY A CA 1
ATOM 798 C C . GLY A 1 105 ? -7.32 -2.012 2.66 1 89.19 105 GLY A C 1
ATOM 799 O O . GLY A 1 105 ? -6.375 -1.548 2.02 1 89.19 105 GLY A O 1
ATOM 800 N N . VAL A 1 106 ? -7.441 -3.307 2.893 1 95.75 106 VAL A N 1
ATOM 801 C CA . VAL A 1 106 ? -6.574 -4.324 2.309 1 95.75 106 VAL A CA 1
ATOM 802 C C . VAL A 1 106 ? -7.414 -5.324 1.513 1 95.75 106 VAL A C 1
ATOM 804 O O . VAL A 1 106 ? -8.492 -5.727 1.955 1 95.75 106 VAL A O 1
ATOM 807 N N . ILE A 1 107 ? -6.883 -5.676 0.368 1 97.62 107 ILE A N 1
ATOM 808 C CA . ILE A 1 107 ? -7.617 -6.617 -0.471 1 97.62 107 ILE A CA 1
ATOM 809 C C . ILE A 1 107 ? -6.926 -7.977 -0.449 1 97.62 107 ILE A C 1
ATOM 811 O O . ILE A 1 107 ? -5.746 -8.086 -0.795 1 97.62 107 ILE A O 1
ATOM 815 N N . LEU A 1 108 ? -7.621 -8.93 0.011 1 98.19 108 LEU A N 1
ATOM 816 C CA . LEU A 1 108 ? -7.23 -10.328 -0.144 1 98.19 108 LEU A CA 1
ATOM 817 C C . LEU A 1 108 ? -7.824 -10.922 -1.418 1 98.19 108 LEU A C 1
ATOM 819 O O . LEU A 1 108 ? -8.992 -10.68 -1.732 1 98.19 108 LEU A O 1
ATOM 823 N N . VAL A 1 109 ? -7.004 -11.688 -2.172 1 97.88 109 VAL A N 1
ATOM 824 C CA . VAL A 1 109 ? -7.543 -12.227 -3.418 1 97.88 109 VAL A CA 1
ATOM 825 C C . VAL A 1 109 ? -7.055 -13.656 -3.615 1 97.88 109 VAL A C 1
ATOM 827 O O . VAL A 1 109 ? -5.895 -13.969 -3.334 1 97.88 109 VAL A O 1
ATOM 830 N N . ASP A 1 110 ? -7.969 -14.5 -4.09 1 96.75 110 ASP A N 1
ATOM 831 C CA . ASP A 1 110 ? -7.598 -15.859 -4.457 1 96.75 110 ASP A CA 1
ATOM 832 C C . ASP A 1 110 ? -6.758 -15.883 -5.734 1 96.75 110 ASP A C 1
ATOM 834 O O . ASP A 1 110 ? -7.203 -15.398 -6.777 1 96.75 110 ASP A O 1
ATOM 838 N N . LYS A 1 111 ? -5.57 -16.344 -5.598 1 95.69 111 LYS A N 1
ATOM 839 C CA . LYS A 1 111 ? -4.734 -16.578 -6.77 1 95.69 111 LYS A CA 1
ATOM 840 C C . LYS A 1 111 ? -4.422 -18.062 -6.926 1 95.69 111 LYS A C 1
ATOM 842 O O . LYS A 1 111 ? -3.449 -18.562 -6.355 1 95.69 111 LYS A O 1
ATOM 847 N N . THR A 1 112 ? -5.215 -18.781 -7.625 1 92.69 112 THR A N 1
ATOM 848 C CA . THR A 1 112 ? -5.102 -20.203 -7.941 1 92.69 112 THR A CA 1
ATOM 849 C C . THR A 1 112 ? -4.848 -20.406 -9.43 1 92.69 112 THR A C 1
ATOM 851 O O . THR A 1 112 ? -4.789 -19.438 -10.195 1 92.69 112 THR A O 1
ATOM 854 N N . ALA A 1 113 ? -4.652 -21.703 -9.797 1 90.75 113 ALA A N 1
ATOM 855 C CA . ALA A 1 113 ? -4.461 -22 -11.211 1 90.75 113 ALA A CA 1
ATOM 856 C C . ALA A 1 113 ? -5.641 -21.516 -12.047 1 90.75 113 ALA A C 1
ATOM 858 O O . ALA A 1 113 ? -5.461 -21.047 -13.172 1 90.75 113 ALA A O 1
ATOM 859 N N . MET A 1 114 ? -6.832 -21.5 -11.46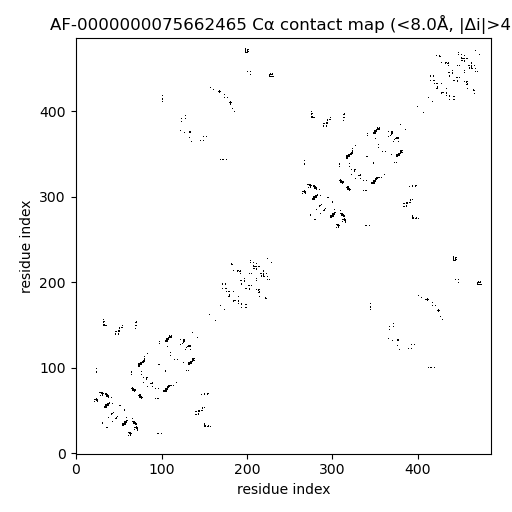1 1 92 114 MET A N 1
ATOM 860 C CA . MET A 1 114 ? -8.055 -21.141 -12.164 1 92 114 MET A CA 1
ATOM 861 C C . MET A 1 114 ? -8.188 -19.641 -12.297 1 92 114 MET A C 1
ATOM 863 O O . MET A 1 114 ? -8.758 -19.141 -13.266 1 92 114 MET A O 1
ATOM 867 N N . THR A 1 115 ? -7.594 -18.859 -11.367 1 93.69 115 THR A N 1
ATOM 868 C CA . THR A 1 115 ? -7.855 -17.438 -11.336 1 93.69 115 THR A CA 1
ATOM 869 C C . THR A 1 115 ? -6.613 -16.656 -11.75 1 93.69 115 THR A C 1
ATOM 871 O O . THR A 1 115 ? -6.652 -15.422 -11.859 1 93.69 115 THR A O 1
ATOM 874 N N . ASP A 1 116 ? -5.602 -17.375 -12.023 1 93.19 116 ASP A N 1
ATOM 875 C CA . ASP A 1 116 ? -4.312 -16.766 -12.328 1 93.19 116 ASP A CA 1
ATOM 876 C C . ASP A 1 116 ? -4.43 -15.781 -13.492 1 93.19 116 ASP A C 1
ATOM 878 O O . ASP A 1 116 ? -3.762 -14.75 -13.508 1 93.19 116 ASP A O 1
ATOM 882 N N . GLN A 1 117 ? -5.258 -16.109 -14.453 1 91.88 117 GLN A N 1
ATOM 883 C CA . GLN A 1 117 ? -5.391 -15.305 -15.656 1 91.88 117 GLN A CA 1
ATOM 884 C C . GLN A 1 117 ? -5.984 -13.938 -15.336 1 91.88 117 GLN A C 1
ATOM 886 O O . GLN A 1 117 ? -5.801 -12.977 -16.094 1 91.88 117 GLN A O 1
ATOM 891 N N . TYR A 1 118 ? -6.676 -13.766 -14.219 1 94.06 118 TYR A N 1
ATOM 892 C CA . TYR A 1 118 ? -7.355 -12.531 -13.852 1 94.06 118 TYR A CA 1
ATOM 893 C C . TYR A 1 118 ? -6.457 -11.648 -13 1 94.06 118 TYR A C 1
ATOM 895 O O . TYR A 1 118 ? -6.699 -10.445 -12.867 1 94.06 118 TYR A O 1
ATOM 903 N N . PHE A 1 119 ? -5.43 -12.18 -12.445 1 95.38 119 PHE A N 1
ATOM 904 C CA . PHE A 1 119 ? -4.68 -11.531 -11.375 1 95.38 119 PHE A CA 1
ATOM 905 C C . PHE A 1 119 ? -4.012 -10.258 -11.883 1 95.38 119 PHE A C 1
ATOM 907 O O . PHE A 1 119 ? -4.055 -9.219 -11.219 1 95.38 119 PHE A O 1
ATOM 914 N N . PRO A 1 120 ? -3.418 -10.273 -13.086 1 94.19 120 PRO A N 1
ATOM 915 C CA . PRO A 1 120 ? -2.752 -9.047 -13.531 1 94.19 120 PRO A CA 1
ATOM 916 C C . PRO A 1 120 ? -3.699 -7.852 -13.594 1 94.19 120 PRO A C 1
ATOM 918 O O . PRO A 1 120 ? -3.328 -6.742 -13.203 1 94.19 120 PRO A O 1
ATOM 921 N N . ALA A 1 121 ? -4.859 -8.094 -14.031 1 93.94 121 ALA A N 1
ATOM 922 C CA . ALA A 1 121 ? -5.844 -7.016 -14.117 1 93.94 121 ALA A CA 1
ATOM 923 C C . ALA A 1 121 ? -6.277 -6.551 -12.734 1 93.94 121 ALA A C 1
ATOM 925 O O . ALA A 1 121 ? -6.426 -5.352 -12.492 1 93.94 121 ALA A O 1
ATOM 926 N N . VAL A 1 122 ? -6.457 -7.492 -11.836 1 96.19 122 VAL A N 1
ATOM 927 C CA . VAL A 1 122 ? -6.852 -7.164 -10.469 1 96.19 122 VAL A CA 1
ATOM 928 C C . VAL A 1 122 ? -5.742 -6.367 -9.789 1 96.19 122 VAL A C 1
ATOM 930 O O . VAL A 1 122 ? -6.008 -5.355 -9.133 1 96.19 122 VAL A O 1
ATOM 933 N N . GLN A 1 123 ? -4.523 -6.82 -9.969 1 95.62 123 GLN A N 1
ATOM 934 C CA . GLN A 1 123 ? -3.369 -6.152 -9.383 1 95.62 123 GLN A CA 1
ATOM 935 C C . GLN A 1 123 ? -3.24 -4.723 -9.898 1 95.62 123 GLN A C 1
ATOM 937 O O . GLN A 1 123 ? -2.994 -3.797 -9.125 1 95.62 123 GLN A O 1
ATOM 942 N N . ARG A 1 124 ? -3.361 -4.535 -11.172 1 93.69 124 ARG A N 1
ATOM 943 C CA . ARG A 1 124 ? -3.303 -3.199 -11.758 1 93.69 124 ARG A CA 1
ATOM 944 C C . ARG A 1 124 ? -4.371 -2.291 -11.164 1 93.69 124 ARG A C 1
ATOM 946 O O . ARG A 1 124 ? -4.086 -1.154 -10.781 1 93.69 124 ARG A O 1
ATOM 953 N N . PHE A 1 125 ? -5.57 -2.76 -11.102 1 94.19 125 PHE A N 1
ATOM 954 C CA . PHE A 1 125 ? -6.711 -1.997 -10.609 1 94.19 125 PHE A CA 1
ATOM 955 C C . PHE A 1 125 ? -6.527 -1.625 -9.148 1 94.19 125 PHE A C 1
ATOM 957 O O . PHE A 1 125 ? -6.613 -0.451 -8.781 1 94.19 125 PHE A O 1
ATOM 964 N N . VAL A 1 126 ? -6.176 -2.607 -8.32 1 95.19 126 VAL A N 1
ATOM 965 C CA . VAL A 1 126 ? -6.145 -2.432 -6.871 1 95.19 126 VAL A CA 1
ATOM 966 C C . VAL A 1 126 ? -4.895 -1.648 -6.473 1 95.19 126 VAL A C 1
ATOM 968 O O . VAL A 1 126 ? -4.98 -0.664 -5.738 1 95.19 126 VAL A O 1
ATOM 971 N N . VAL A 1 127 ? -3.746 -2.068 -7.016 1 94.31 127 VAL A N 1
ATOM 972 C CA . VAL A 1 127 ? -2.486 -1.537 -6.508 1 94.31 127 VAL A CA 1
ATOM 973 C C . VAL A 1 127 ? -2.123 -0.258 -7.258 1 94.31 127 VAL A C 1
ATOM 975 O O . VAL A 1 127 ? -1.792 0.757 -6.641 1 94.31 127 VAL A O 1
ATOM 978 N N . LEU A 1 128 ? -2.262 -0.294 -8.5 1 90.06 128 LEU A N 1
ATOM 979 C CA . LEU A 1 128 ? -1.737 0.823 -9.273 1 90.06 128 LEU A CA 1
ATOM 980 C C . LEU A 1 128 ? -2.787 1.919 -9.43 1 90.06 128 LEU A C 1
ATOM 982 O O . LEU A 1 128 ? -2.48 3.104 -9.281 1 90.06 128 LEU A O 1
ATOM 986 N N . GLU A 1 129 ? -4.023 1.571 -9.664 1 88.81 129 GLU A N 1
ATOM 987 C CA . GLU A 1 129 ? -5.062 2.57 -9.906 1 88.81 129 GLU A CA 1
ATOM 988 C C . GLU A 1 129 ? -5.629 3.104 -8.594 1 88.81 129 GLU A C 1
ATOM 990 O O . GLU A 1 129 ? -5.805 4.312 -8.43 1 88.81 129 GLU A O 1
ATOM 995 N N . LEU A 1 130 ? -5.879 2.172 -7.648 1 86.25 130 LEU A N 1
ATOM 996 C CA . LEU A 1 130 ? -6.543 2.596 -6.422 1 86.25 130 LEU A CA 1
ATOM 997 C C . LEU A 1 130 ? -5.523 2.854 -5.316 1 86.25 130 LEU A C 1
ATOM 999 O O . LEU A 1 130 ? -5.852 3.465 -4.297 1 86.25 130 LEU A O 1
ATOM 1003 N N . GLY A 1 131 ? -4.32 2.334 -5.43 1 86.62 131 GLY A N 1
ATOM 1004 C CA . GLY A 1 131 ? -3.273 2.566 -4.449 1 86.62 131 GLY A CA 1
ATOM 1005 C C . GLY A 1 131 ? -3.457 1.763 -3.178 1 86.62 131 GLY A C 1
ATOM 1006 O O . GLY A 1 131 ? -2.986 2.162 -2.109 1 86.62 131 GLY A O 1
ATOM 1007 N N . MET A 1 132 ? -4.191 0.627 -3.275 1 90.06 132 MET A N 1
ATOM 1008 C CA . MET A 1 132 ? -4.461 -0.22 -2.117 1 90.06 132 MET A CA 1
ATOM 1009 C C . MET A 1 132 ? -3.494 -1.398 -2.068 1 90.06 132 MET A C 1
ATOM 1011 O O . MET A 1 132 ? -2.748 -1.635 -3.02 1 90.06 132 MET A O 1
ATOM 1015 N N . LYS A 1 133 ? -3.424 -2.055 -0.917 1 92.94 133 LYS A N 1
ATOM 1016 C CA . LYS A 1 133 ? -2.613 -3.262 -0.783 1 92.94 133 LYS A CA 1
ATOM 1017 C C . LYS A 1 133 ? -3.385 -4.496 -1.25 1 92.94 133 LYS A C 1
ATOM 1019 O O . LYS A 1 133 ? -4.582 -4.621 -0.989 1 92.94 133 LYS A O 1
ATOM 1024 N N . LEU A 1 134 ? -2.674 -5.312 -1.952 1 97.25 134 LEU A N 1
ATOM 1025 C CA . LEU A 1 134 ? -3.221 -6.551 -2.498 1 97.25 134 LEU A CA 1
ATOM 1026 C C . LEU A 1 134 ? -2.42 -7.754 -2.02 1 97.25 134 LEU A C 1
ATOM 1028 O O . LEU A 1 134 ? -1.197 -7.793 -2.17 1 97.25 134 LEU A O 1
ATOM 1032 N N . LEU A 1 135 ? -3.164 -8.688 -1.408 1 97.94 135 LEU A N 1
ATOM 1033 C CA . LEU A 1 135 ? -2.52 -9.883 -0.875 1 97.94 135 LEU A CA 1
ATOM 1034 C C . LEU A 1 135 ? -3.07 -11.141 -1.541 1 97.94 135 LEU A C 1
ATOM 1036 O O . LEU A 1 135 ? -4.148 -11.625 -1.181 1 97.94 135 LEU A O 1
ATOM 1040 N N . PRO A 1 136 ? -2.299 -11.672 -2.488 1 97.25 136 PRO A N 1
ATOM 1041 C CA . PRO A 1 136 ? -2.732 -12.93 -3.098 1 97.25 136 PRO A CA 1
ATOM 1042 C C . PRO A 1 136 ? -2.562 -14.125 -2.164 1 97.25 136 PRO A C 1
ATOM 1044 O O . PRO A 1 136 ? -1.572 -14.211 -1.433 1 97.25 136 PRO A O 1
ATOM 1047 N N . VAL A 1 137 ? -3.547 -14.984 -2.104 1 96.19 137 VAL A N 1
ATOM 1048 C CA . VAL A 1 137 ? -3.521 -16.234 -1.348 1 96.19 137 VAL A CA 1
ATOM 1049 C C . VAL A 1 137 ? -3.992 -17.375 -2.236 1 96.19 137 VAL A C 1
ATOM 1051 O O . VAL A 1 137 ? -4.777 -17.172 -3.164 1 96.19 137 VAL A O 1
ATOM 1054 N N . CYS A 1 138 ? -3.561 -18.578 -1.909 1 94.19 138 CYS A N 1
ATOM 1055 C CA . 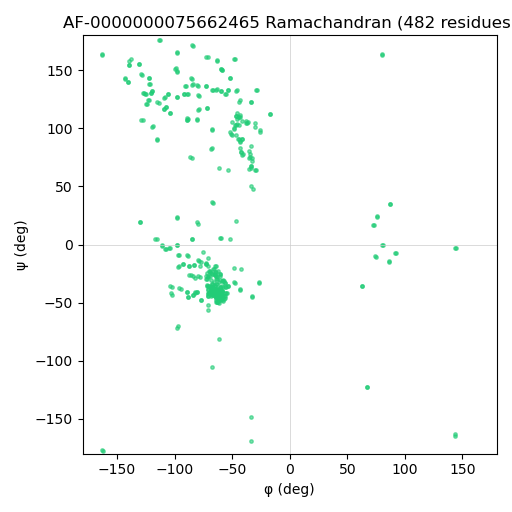CYS A 1 138 ? -3.879 -19.688 -2.793 1 94.19 138 CYS A CA 1
ATOM 1056 C C . CYS A 1 138 ? -4.934 -20.594 -2.17 1 94.19 138 CYS A C 1
ATOM 1058 O O . CYS A 1 138 ? -5.359 -21.578 -2.783 1 94.19 138 CYS A O 1
ATOM 1060 N N . SER A 1 139 ? -5.355 -20.328 -0.931 1 93.31 139 SER A N 1
ATOM 1061 C CA . SER A 1 139 ? -6.336 -21.156 -0.232 1 93.31 139 SER A CA 1
ATOM 1062 C C . SER A 1 139 ? -6.926 -20.422 0.964 1 93.31 139 SER A C 1
ATOM 1064 O O . SER A 1 139 ? -6.387 -19.391 1.396 1 93.31 139 SER A O 1
ATOM 1066 N N . GLN A 1 140 ? -8.062 -20.984 1.437 1 93.75 140 GLN A N 1
ATOM 1067 C CA . GLN A 1 140 ? -8.664 -20.391 2.629 1 93.75 140 GLN A CA 1
ATOM 1068 C C . GLN A 1 140 ? -7.754 -20.562 3.842 1 93.75 140 GLN A C 1
ATOM 1070 O O . GLN A 1 140 ? -7.738 -19.703 4.73 1 93.75 140 GLN A O 1
ATOM 1075 N N . SER A 1 141 ? -7.035 -21.672 3.826 1 94.56 141 SER A N 1
ATOM 1076 C CA . SER A 1 141 ? -6.066 -21.891 4.898 1 94.56 141 SER A CA 1
ATOM 1077 C C . SER A 1 141 ? -4.992 -20.812 4.895 1 94.56 141 SER A C 1
ATOM 1079 O O . SER A 1 141 ? -4.629 -20.281 5.949 1 94.56 141 SER A O 1
ATOM 1081 N N . GLU A 1 142 ? -4.523 -20.5 3.719 1 95.31 142 GLU A N 1
ATOM 1082 C CA . GLU A 1 142 ? -3.525 -19.453 3.598 1 95.31 142 GLU A CA 1
ATOM 1083 C C . GLU A 1 142 ? -4.117 -18.078 3.941 1 95.31 142 GLU A C 1
ATOM 1085 O O . GLU A 1 142 ? -3.461 -17.25 4.578 1 95.31 142 GLU A O 1
ATOM 1090 N N . ALA A 1 143 ? -5.34 -17.891 3.529 1 97.62 143 ALA A N 1
ATOM 1091 C CA . ALA A 1 143 ? -6.031 -16.641 3.869 1 97.62 143 ALA A CA 1
ATOM 1092 C C . ALA A 1 143 ? -6.125 -16.469 5.383 1 97.62 143 ALA A C 1
ATOM 1094 O O . ALA A 1 143 ? -5.871 -15.375 5.898 1 97.62 143 ALA A O 1
ATOM 1095 N N . ALA A 1 144 ? -6.434 -17.547 6.062 1 98 144 ALA A N 1
ATOM 1096 C CA . ALA A 1 144 ? -6.52 -17.516 7.52 1 98 144 ALA A CA 1
ATOM 1097 C C . ALA A 1 144 ? -5.176 -17.141 8.141 1 98 144 ALA A C 1
ATOM 1099 O O . ALA A 1 144 ? -5.117 -16.344 9.078 1 98 144 ALA A O 1
ATOM 1100 N N . GLN A 1 145 ? -4.156 -17.703 7.598 1 96.88 145 GLN A N 1
ATOM 1101 C CA . GLN A 1 145 ? -2.82 -17.406 8.109 1 96.88 145 GLN A CA 1
ATOM 1102 C C . GLN A 1 145 ? -2.473 -15.938 7.934 1 96.88 145 GLN A C 1
ATOM 1104 O O . GLN A 1 145 ? -1.905 -15.312 8.836 1 96.88 145 GLN A O 1
ATOM 1109 N N . VAL A 1 146 ? -2.809 -15.406 6.793 1 97.69 146 VAL A N 1
ATOM 1110 C CA . VAL A 1 146 ? -2.537 -14 6.496 1 97.69 146 VAL A CA 1
ATOM 1111 C C . VAL A 1 146 ? -3.32 -13.109 7.457 1 97.69 146 VAL A C 1
ATOM 1113 O O . VAL A 1 146 ? -2.781 -12.141 7.992 1 97.69 146 VAL A O 1
ATOM 1116 N N . LEU A 1 147 ? -4.531 -13.469 7.699 1 98.19 147 LEU A N 1
ATOM 1117 C CA . LEU A 1 147 ? -5.387 -12.688 8.594 1 98.19 147 LEU A CA 1
ATOM 1118 C C . LEU A 1 147 ? -4.848 -12.719 10.016 1 98.19 147 LEU A C 1
ATOM 1120 O O . LEU A 1 147 ? -4.84 -11.695 10.703 1 98.19 147 LEU A O 1
ATOM 1124 N N . VAL A 1 148 ? -4.426 -13.859 10.492 1 97.88 148 VAL A N 1
ATOM 1125 C CA . VAL A 1 148 ? -3.832 -13.977 11.82 1 97.88 148 VAL A CA 1
ATOM 1126 C C . VAL A 1 148 ? -2.605 -13.078 11.922 1 97.88 148 VAL A C 1
ATOM 1128 O O . VAL A 1 148 ? -2.432 -12.367 12.914 1 97.88 148 VAL A O 1
ATOM 1131 N N . ALA A 1 149 ? -1.796 -13.172 10.891 1 96 149 ALA A N 1
ATOM 1132 C CA . ALA A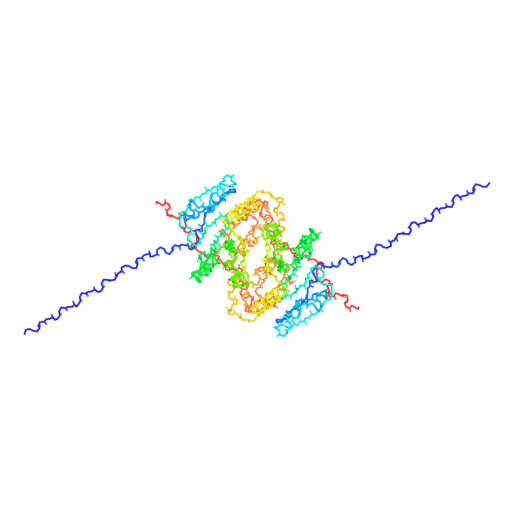 1 149 ? -0.599 -12.336 10.859 1 96 149 ALA A CA 1
ATOM 1133 C C . ALA A 1 149 ? -0.963 -10.852 10.922 1 96 149 ALA A C 1
ATOM 1135 O O . ALA A 1 149 ? -0.281 -10.062 11.578 1 96 149 ALA A O 1
ATOM 1136 N N . MET A 1 150 ? -2.004 -10.469 10.219 1 95.62 150 MET A N 1
ATOM 1137 C CA . MET A 1 150 ? -2.459 -9.086 10.219 1 95.62 150 MET A CA 1
ATOM 1138 C C . MET A 1 150 ? -2.916 -8.656 11.609 1 95.62 150 MET A C 1
ATOM 1140 O O . MET A 1 150 ? -2.57 -7.57 12.078 1 95.62 150 MET A O 1
ATOM 1144 N N . VAL A 1 151 ? -3.658 -9.492 12.258 1 95.25 151 VAL A N 1
ATOM 1145 C CA . VAL A 1 151 ? -4.133 -9.203 13.602 1 95.25 151 VAL A CA 1
ATOM 1146 C C . VAL A 1 151 ? -2.943 -9.016 14.539 1 95.25 151 VAL A C 1
ATOM 1148 O O . VAL A 1 151 ? -2.91 -8.07 15.336 1 95.25 151 VAL A O 1
ATOM 1151 N N . ASN A 1 152 ? -2.051 -9.922 14.438 1 92.69 152 ASN A N 1
ATOM 1152 C CA . ASN A 1 152 ? -0.873 -9.852 15.289 1 92.69 152 ASN A CA 1
ATOM 1153 C C . ASN A 1 152 ? -0.068 -8.586 15.039 1 92.69 152 ASN A C 1
ATOM 1155 O O . ASN A 1 152 ? 0.41 -7.949 15.984 1 92.69 152 ASN A O 1
ATOM 1159 N N . GLU A 1 153 ? 0.093 -8.219 13.781 1 86.75 153 GLU A N 1
ATOM 1160 C CA . GLU A 1 153 ? 0.814 -7 13.43 1 86.75 153 GLU A CA 1
ATOM 1161 C C . GLU A 1 153 ? 0.076 -5.762 13.93 1 86.75 153 GLU A C 1
ATOM 1163 O O . GLU A 1 153 ? 0.695 -4.832 14.453 1 86.75 153 GLU A O 1
ATOM 1168 N N . ASP A 1 154 ? -1.229 -5.766 13.789 1 81.75 154 ASP A N 1
ATOM 1169 C CA . ASP A 1 154 ? -2.045 -4.641 14.242 1 81.75 154 ASP A CA 1
ATOM 1170 C C . ASP A 1 154 ? -1.979 -4.488 15.758 1 81.75 154 ASP A C 1
ATOM 1172 O O . ASP A 1 154 ? -2.039 -3.373 16.281 1 81.75 154 ASP A O 1
ATOM 1176 N N . SER A 1 155 ? -1.906 -5.586 16.469 1 79.69 155 SER A N 1
ATOM 1177 C CA . SER A 1 155 ? -1.851 -5.586 17.922 1 79.69 155 SER A CA 1
ATOM 1178 C C . SER A 1 155 ? -0.504 -5.074 18.422 1 79.69 155 SER A C 1
ATOM 1180 O O . SER A 1 155 ? -0.414 -4.52 19.516 1 79.69 155 SER A O 1
ATOM 1182 N N . ARG A 1 156 ? 0.532 -5.527 17.766 1 72.44 156 ARG A N 1
ATOM 1183 C CA . ARG A 1 156 ? 1.856 -5.047 18.141 1 72.44 156 ARG A CA 1
ATOM 1184 C C . ARG A 1 156 ? 1.931 -3.523 18.062 1 72.44 156 ARG A C 1
ATOM 1186 O O . ARG A 1 156 ? 2.553 -2.881 18.906 1 72.44 156 ARG A O 1
ATOM 1193 N N . HIS A 1 157 ? 1.437 -3.072 17.031 1 56.53 157 HIS A N 1
ATOM 1194 C CA . HIS A 1 157 ? 1.469 -1.626 16.844 1 56.53 157 HIS A CA 1
ATOM 1195 C C . HIS A 1 157 ? 0.664 -0.912 17.922 1 56.53 157 HIS A C 1
ATOM 1197 O O . HIS A 1 157 ? 1.019 0.193 18.328 1 56.53 157 HIS A O 1
ATOM 1203 N N . SER A 1 158 ? -0.401 -1.483 18.391 1 49.69 158 SER A N 1
ATOM 1204 C CA . SER A 1 158 ? -1.216 -0.876 19.438 1 49.69 158 SER A CA 1
ATOM 1205 C C . SER A 1 158 ? -0.484 -0.873 20.781 1 49.69 158 SER A C 1
ATOM 1207 O O . SER A 1 158 ? -0.683 0.026 21.594 1 49.69 158 SER A O 1
ATOM 1209 N N . GLY A 1 159 ? 0.316 -1.861 21.156 1 40.56 159 GLY A N 1
ATOM 1210 C CA . GLY A 1 159 ? 0.966 -2.014 22.453 1 40.56 159 GLY A CA 1
ATOM 1211 C C . GLY A 1 159 ? 2.395 -1.502 22.453 1 40.56 159 GLY A C 1
ATOM 1212 O O . GLY A 1 159 ? 2.887 -1.045 23.5 1 40.56 159 GLY A O 1
ATOM 1213 N N . ASN A 1 160 ? 3.348 -2.166 21.781 1 34.31 160 ASN A N 1
ATOM 1214 C CA . ASN A 1 160 ? 4.785 -1.979 21.953 1 34.31 160 ASN A CA 1
ATOM 1215 C C . ASN A 1 160 ? 5.234 -0.606 21.469 1 34.31 160 ASN A C 1
ATOM 1217 O O . ASN A 1 160 ? 5.207 -0.329 20.266 1 34.31 160 ASN A O 1
ATOM 1221 N N . PRO A 1 161 ? 5.371 0.271 22.344 1 32.84 161 PRO A N 1
ATOM 1222 C CA . PRO A 1 161 ? 5.895 1.602 22.031 1 32.84 161 PRO A CA 1
ATOM 1223 C C . PRO A 1 161 ? 7.094 1.553 21.094 1 32.84 161 PRO A C 1
ATOM 1225 O O . PRO A 1 161 ? 7.352 2.518 20.359 1 32.84 161 PRO A O 1
ATOM 1228 N N . PHE A 1 162 ? 7.969 0.563 21.281 1 32.38 162 PHE A N 1
ATOM 1229 C CA . PHE A 1 162 ? 9.234 0.435 20.578 1 32.38 162 PHE A CA 1
ATOM 1230 C C . PHE A 1 162 ? 9.008 0.064 19.109 1 32.38 162 PHE A C 1
ATOM 1232 O O . PHE A 1 162 ? 9.852 0.349 18.266 1 32.38 162 PHE A O 1
ATOM 1239 N N . LEU A 1 163 ? 8.273 -0.941 18.938 1 34 163 LEU A N 1
ATOM 1240 C CA . LEU A 1 163 ? 8.039 -1.33 17.562 1 34 163 LEU A CA 1
ATOM 1241 C C . LEU A 1 163 ? 7.352 -0.209 16.781 1 34 163 LEU A C 1
ATOM 1243 O O . LEU A 1 163 ? 7.211 -0.283 15.562 1 34 163 LEU A O 1
ATOM 1247 N N . ARG A 1 164 ? 6.574 0.548 17.453 1 40.16 164 ARG A N 1
ATOM 1248 C CA . ARG A 1 164 ? 6.07 1.854 17.047 1 40.16 164 ARG A CA 1
ATOM 1249 C C . ARG A 1 164 ? 7.168 2.684 16.391 1 40.16 164 ARG A C 1
ATOM 1251 O O . ARG A 1 164 ? 6.945 3.84 16.016 1 40.16 164 ARG A O 1
ATOM 1258 N N . LYS A 1 165 ? 8.328 2.24 16.734 1 36.5 165 LYS A N 1
ATOM 1259 C CA . LYS A 1 165 ? 9.32 3.043 16.016 1 36.5 165 LYS A CA 1
ATOM 1260 C C . LYS A 1 165 ? 9.023 3.088 14.523 1 36.5 165 LYS A C 1
ATOM 1262 O O . LYS A 1 165 ? 9.625 2.346 13.742 1 36.5 165 LYS A O 1
ATOM 1267 N N . LYS A 1 166 ? 7.938 2.51 14.25 1 39.84 166 LYS A N 1
ATOM 1268 C CA . LYS A 1 166 ? 7.598 2.854 12.875 1 39.84 166 LYS A CA 1
ATOM 1269 C C . LYS A 1 166 ? 7.895 4.324 12.586 1 39.84 166 LYS A C 1
ATOM 1271 O O . LYS A 1 166 ? 7.305 5.211 13.203 1 39.84 166 LYS A O 1
ATOM 1276 N N . LYS A 1 167 ? 9.023 4.551 12.406 1 37.47 167 LYS A N 1
ATOM 1277 C CA . LYS A 1 167 ? 9.359 5.926 12.039 1 37.47 167 LYS A CA 1
ATOM 1278 C C . LYS A 1 167 ? 8.273 6.539 11.164 1 37.47 167 LYS A C 1
ATOM 1280 O O . LYS A 1 167 ? 7.945 6 10.102 1 37.47 167 LYS A O 1
ATOM 1285 N N . ALA A 1 168 ? 7.172 7.008 11.742 1 39.5 168 ALA A N 1
ATOM 1286 C CA . ALA A 1 168 ? 6.309 7.91 10.984 1 39.5 168 ALA A CA 1
ATOM 1287 C C . ALA A 1 168 ? 7.047 8.484 9.773 1 39.5 168 ALA A C 1
ATOM 1289 O O . ALA A 1 168 ? 8.258 8.703 9.828 1 39.5 168 ALA A O 1
ATOM 1290 N N . PRO A 1 169 ? 6.625 8.102 8.594 1 42.31 169 PRO A N 1
ATOM 1291 C CA . PRO A 1 169 ? 7.359 8.867 7.586 1 42.31 169 PRO A CA 1
ATOM 1292 C C . PRO A 1 169 ? 7.773 10.25 8.086 1 42.31 169 PRO A C 1
ATOM 1294 O O . PRO A 1 169 ? 7.117 10.82 8.953 1 42.31 169 PRO A O 1
ATOM 1297 N N . PRO A 1 170 ? 8.992 10.617 7.867 1 41.94 170 PRO A N 1
ATOM 1298 C CA . PRO A 1 170 ? 9.328 12 8.234 1 41.94 170 PRO A CA 1
ATOM 1299 C C . PRO A 1 170 ? 8.164 12.961 8.031 1 41.94 170 PRO A C 1
ATOM 1301 O O . PRO A 1 170 ? 7.355 12.773 7.121 1 41.94 170 PRO A O 1
ATOM 1304 N N . VAL A 1 171 ? 7.816 13.602 9.109 1 46.03 171 VAL A N 1
ATOM 1305 C CA . VAL A 1 171 ? 6.812 14.664 9.109 1 46.03 171 VAL A CA 1
ATOM 1306 C C . VAL A 1 171 ? 6.758 15.328 7.738 1 46.03 171 VAL A C 1
ATOM 1308 O O . VAL A 1 171 ? 5.676 15.641 7.238 1 46.03 171 VAL A O 1
ATOM 1311 N N . GLU A 1 172 ? 7.891 15.336 7.191 1 47.5 172 GLU A N 1
ATOM 1312 C CA . GLU A 1 172 ? 8.008 15.961 5.883 1 47.5 172 GLU A CA 1
ATOM 1313 C C . GLU A 1 172 ? 7.262 15.172 4.816 1 47.5 172 GLU A C 1
ATOM 1315 O O . GLU A 1 172 ? 6.613 15.75 3.943 1 47.5 172 GLU A O 1
ATOM 1320 N N . THR A 1 173 ? 7.402 13.938 5.023 1 50.59 173 THR A N 1
ATOM 1321 C CA . THR A 1 173 ? 6.703 13.094 4.066 1 50.59 173 THR A CA 1
ATOM 1322 C C . THR A 1 173 ? 5.191 13.18 4.266 1 50.59 173 THR A C 1
ATOM 1324 O O . THR A 1 173 ? 4.434 13.234 3.297 1 50.59 173 THR A O 1
ATOM 1327 N N . THR A 1 174 ? 4.906 13.18 5.41 1 49.53 174 THR A N 1
ATOM 1328 C CA . THR A 1 174 ? 3.488 13.305 5.727 1 49.53 174 THR A CA 1
ATOM 1329 C C . THR A 1 174 ? 2.945 14.656 5.273 1 49.53 174 THR A C 1
ATOM 1331 O O . THR A 1 174 ? 1.867 14.727 4.68 1 49.53 174 THR A O 1
ATOM 1334 N N . ILE A 1 175 ? 3.783 15.625 5.578 1 51.28 175 ILE A N 1
ATOM 1335 C CA . ILE A 1 175 ? 3.393 16.969 5.148 1 51.28 175 ILE A CA 1
ATOM 1336 C C . ILE A 1 175 ? 3.312 17.016 3.625 1 51.28 175 ILE A C 1
ATOM 1338 O O . ILE A 1 175 ? 2.373 17.594 3.064 1 51.28 175 ILE A O 1
ATOM 1342 N N . TYR A 1 176 ? 4.23 16.359 3.107 1 51.44 176 TYR A N 1
ATOM 1343 C CA . TYR A 1 176 ? 4.273 16.312 1.65 1 51.44 176 TYR A CA 1
ATOM 1344 C C . TYR A 1 176 ? 3.045 15.594 1.094 1 51.44 176 TYR A C 1
ATOM 1346 O O . TYR A 1 176 ? 2.443 16.047 0.119 1 51.44 176 TYR A O 1
ATOM 1354 N N . ARG A 1 177 ? 2.734 14.641 1.763 1 52.69 177 ARG A N 1
ATOM 1355 C CA . ARG A 1 177 ? 1.565 13.891 1.324 1 52.69 177 ARG A CA 1
ATOM 1356 C C . ARG A 1 177 ? 0.291 14.711 1.492 1 52.69 177 ARG A C 1
ATOM 1358 O O . ARG A 1 177 ? -0.599 14.664 0.64 1 52.69 177 ARG A O 1
ATOM 1365 N N . VAL A 1 178 ? 0.352 15.43 2.561 1 51.91 178 VAL A N 1
ATOM 1366 C CA . VAL A 1 178 ? -0.799 16.281 2.814 1 51.91 178 VAL A CA 1
ATOM 1367 C C . VAL A 1 178 ? -0.859 17.391 1.763 1 51.91 178 VAL A C 1
ATOM 1369 O O . VAL A 1 178 ? -1.935 17.719 1.25 1 51.91 178 VAL A O 1
ATOM 1372 N N . LEU A 1 179 ? 0.315 17.797 1.474 1 55.81 179 LEU A N 1
ATOM 1373 C CA . LEU A 1 179 ? 0.385 18.891 0.514 1 55.81 179 LEU A CA 1
ATOM 1374 C C . LEU A 1 179 ? 0.015 18.406 -0.886 1 55.81 179 LEU A C 1
ATOM 1376 O O . LEU A 1 179 ? -0.529 19.172 -1.685 1 55.81 179 LEU A O 1
ATOM 1380 N N . GLN A 1 180 ? 0.249 17.219 -1.081 1 51.75 180 GLN A N 1
ATOM 1381 C CA . GLN A 1 180 ? -0.043 16.656 -2.396 1 51.75 180 GLN A CA 1
ATOM 1382 C C . GLN A 1 180 ? -1.547 16.516 -2.609 1 51.75 180 GLN A C 1
ATOM 1384 O O . GLN A 1 180 ? -2.01 16.391 -3.748 1 51.75 180 GLN A O 1
ATOM 1389 N N . CYS A 1 181 ? -2.186 16.594 -1.581 1 48.25 181 CYS A N 1
ATOM 1390 C CA . CYS A 1 181 ? -3.633 16.438 -1.679 1 48.25 181 CYS A CA 1
ATOM 1391 C C . CYS A 1 181 ? -4.289 17.719 -2.152 1 48.25 181 CYS A C 1
ATOM 1393 O O . CYS A 1 181 ? -5.473 17.734 -2.494 1 48.25 181 CYS A O 1
ATOM 1395 N N . PHE A 1 182 ? -3.572 18.703 -2.115 1 48.75 182 PHE A N 1
ATOM 1396 C CA . PHE A 1 182 ? -4.125 19.984 -2.57 1 48.75 182 PHE A CA 1
ATOM 1397 C C . PHE A 1 182 ? -4.113 20.062 -4.09 1 48.75 182 PHE A C 1
ATOM 1399 O O . PHE A 1 182 ? -3.068 19.891 -4.719 1 48.75 182 PHE A O 1
ATOM 1406 N N . PRO A 1 183 ? -5.332 20.125 -4.543 1 48.06 183 PRO A N 1
ATOM 1407 C CA . PRO A 1 183 ? -5.398 20.297 -5.996 1 48.06 183 PRO A CA 1
ATOM 1408 C C . PRO A 1 183 ? -4.543 21.469 -6.484 1 48.06 183 PRO A C 1
ATOM 1410 O O . PRO A 1 183 ? -4.406 22.469 -5.785 1 48.06 183 PRO A O 1
ATOM 1413 N N . ARG A 1 184 ? -3.854 21.391 -7.703 1 49.19 184 ARG A N 1
ATOM 1414 C CA . ARG A 1 184 ? -3.051 22.391 -8.391 1 49.19 184 ARG A CA 1
ATOM 1415 C C . ARG A 1 184 ? -1.698 22.562 -7.711 1 49.19 184 ARG A C 1
ATOM 1417 O O . ARG A 1 184 ? -0.874 23.375 -8.156 1 49.19 184 ARG A O 1
ATOM 1424 N N . LEU A 1 185 ? -1.656 21.953 -6.539 1 53.69 185 LEU A N 1
ATOM 1425 C CA . LEU A 1 185 ? -0.333 21.969 -5.926 1 53.69 185 LEU A CA 1
ATOM 1426 C C . LEU A 1 185 ? 0.52 20.812 -6.438 1 53.69 185 LEU A C 1
ATOM 1428 O O . LEU A 1 185 ? 0.231 19.656 -6.148 1 53.69 185 LEU A O 1
ATOM 1432 N N . GLY A 1 186 ? 0.973 20.938 -7.609 1 50.25 186 GLY A N 1
ATOM 1433 C CA . GLY A 1 186 ? 1.876 19.922 -8.109 1 50.25 186 GLY A CA 1
ATOM 1434 C C . GLY A 1 186 ? 2.988 19.578 -7.133 1 50.25 186 GLY A C 1
ATOM 1435 O O . GLY A 1 186 ? 3.148 20.25 -6.105 1 50.25 186 GLY A O 1
ATOM 1436 N N . GLY A 1 187 ? 3.609 18.453 -7.27 1 52.12 187 GLY A N 1
ATOM 1437 C CA . GLY A 1 187 ? 4.73 17.984 -6.473 1 52.12 187 GLY A CA 1
ATOM 1438 C C . GLY A 1 187 ? 5.832 19.016 -6.32 1 52.12 187 GLY A C 1
ATOM 1439 O O . GLY A 1 187 ? 6.43 19.141 -5.246 1 52.12 187 GLY A O 1
ATOM 1440 N N . VAL A 1 188 ? 5.969 19.75 -7.262 1 56.81 188 VAL A N 1
ATOM 1441 C CA . VAL A 1 188 ? 7.02 20.766 -7.234 1 56.81 188 VAL A CA 1
ATOM 1442 C C . VAL A 1 188 ? 6.652 21.859 -6.242 1 56.81 188 VAL A C 1
ATOM 1444 O O . VAL A 1 188 ? 7.484 22.281 -5.438 1 56.81 188 VAL A O 1
ATOM 1447 N N . LYS A 1 189 ? 5.391 22.281 -6.297 1 64.5 189 LYS A N 1
ATOM 1448 C CA . LYS A 1 189 ? 4.957 23.344 -5.395 1 64.5 189 LYS A CA 1
ATOM 1449 C C . LYS A 1 189 ? 4.949 22.859 -3.945 1 64.5 189 LYS A C 1
ATOM 1451 O O . LYS A 1 189 ? 5.316 23.609 -3.035 1 64.5 189 LYS A O 1
ATOM 1456 N N . ALA A 1 190 ? 4.641 21.641 -3.811 1 62.94 190 ALA A N 1
ATOM 1457 C CA . ALA A 1 190 ? 4.652 21.047 -2.475 1 62.94 190 ALA A CA 1
ATOM 1458 C C . ALA A 1 190 ? 6.07 21 -1.91 1 62.94 190 ALA A C 1
ATOM 1460 O O . ALA A 1 190 ? 6.293 21.344 -0.744 1 62.94 190 ALA A O 1
ATOM 1461 N N . LYS A 1 191 ? 6.934 20.641 -2.783 1 59.62 191 LYS A N 1
ATOM 1462 C CA . LYS A 1 191 ? 8.336 20.641 -2.375 1 59.62 191 LYS A CA 1
ATOM 1463 C C . LYS A 1 191 ? 8.812 22.047 -2.025 1 59.62 191 LYS A C 1
ATOM 1465 O O . LYS A 1 191 ? 9.547 22.234 -1.052 1 59.62 191 LYS A O 1
ATOM 1470 N N . GLN A 1 192 ? 8.414 22.906 -2.816 1 70.12 192 GLN A N 1
ATOM 1471 C CA . GLN A 1 192 ? 8.797 24.297 -2.586 1 70.12 192 GLN A CA 1
ATOM 1472 C C . GLN A 1 192 ? 8.195 24.828 -1.282 1 70.12 192 GLN A C 1
ATOM 1474 O O . GLN A 1 192 ? 8.852 25.562 -0.545 1 70.12 192 GLN A O 1
ATOM 1479 N N . LEU A 1 193 ? 6.996 24.422 -1.074 1 71.81 193 LEU A N 1
ATOM 1480 C CA . LEU A 1 193 ? 6.363 24.797 0.184 1 71.81 193 LEU A CA 1
ATOM 1481 C C . LEU A 1 193 ? 7.133 24.234 1.373 1 71.81 193 LEU A C 1
ATOM 1483 O O . LEU A 1 193 ? 7.387 24.938 2.35 1 71.81 193 LEU A O 1
ATOM 1487 N N . LEU A 1 194 ? 7.441 23.016 1.139 1 66 194 LEU A N 1
ATOM 1488 C CA . LEU A 1 194 ? 8.148 22.344 2.221 1 66 194 LEU A CA 1
ATOM 1489 C C . LEU A 1 194 ? 9.547 22.922 2.412 1 66 194 LEU A C 1
ATOM 1491 O O . LEU A 1 194 ? 10.016 23.062 3.543 1 66 194 LEU A O 1
ATOM 1495 N N . ALA A 1 195 ? 10.07 23.234 1.298 1 65.25 195 ALA A N 1
ATOM 1496 C CA . ALA A 1 195 ? 11.391 23.875 1.356 1 65.25 195 ALA A CA 1
ATOM 1497 C C . ALA A 1 195 ? 11.312 25.25 1.999 1 65.25 195 ALA A C 1
ATOM 1499 O O . ALA A 1 195 ? 12.195 25.625 2.775 1 65.25 195 ALA A O 1
ATOM 1500 N N . LYS A 1 196 ? 10.305 25.938 1.657 1 73.31 196 LYS A N 1
ATOM 1501 C CA . LYS A 1 196 ? 10.195 27.312 2.113 1 73.31 196 LYS A CA 1
ATOM 1502 C C . LYS A 1 196 ? 9.672 27.375 3.547 1 73.31 196 LYS A C 1
ATOM 1504 O O . LYS A 1 196 ? 10.148 28.188 4.352 1 73.31 196 LYS A O 1
ATOM 1509 N N . PHE A 1 197 ? 8.75 26.562 3.768 1 68.38 197 PHE A N 1
ATOM 1510 C CA . PHE A 1 197 ? 8.07 26.734 5.043 1 68.38 197 PHE A CA 1
ATOM 1511 C C . PHE A 1 197 ? 8.5 25.672 6.043 1 68.38 197 PHE A C 1
ATOM 1513 O O . PHE A 1 197 ? 8.125 25.719 7.215 1 68.38 197 PHE A O 1
ATOM 1520 N N . LYS A 1 198 ? 9.344 24.797 5.512 1 57.03 198 LYS A N 1
ATOM 1521 C CA . LYS A 1 198 ? 10.164 23.844 6.242 1 57.03 198 LYS A CA 1
ATOM 1522 C C . LYS A 1 198 ? 9.305 22.844 7.012 1 57.03 198 LYS A C 1
ATOM 1524 O O . LYS A 1 198 ? 9.703 21.688 7.203 1 57.03 198 LYS A O 1
ATOM 1529 N N . SER A 1 199 ? 8.148 23.422 7.52 1 53.34 199 SER A N 1
ATOM 1530 C CA . SER A 1 199 ? 7.297 22.562 8.336 1 53.34 199 SER A CA 1
ATOM 1531 C C . SER A 1 199 ? 5.82 22.797 8.039 1 53.34 199 SER A C 1
ATOM 1533 O O . SER A 1 199 ? 5.461 23.812 7.41 1 53.34 199 SER A O 1
ATOM 1535 N N . LEU A 1 200 ? 5.078 21.688 8.336 1 58.34 200 LEU A N 1
ATOM 1536 C CA . LEU A 1 200 ? 3.635 21.875 8.227 1 58.34 200 LEU A CA 1
ATOM 1537 C C . LEU A 1 200 ? 3.182 23.078 9.055 1 58.34 200 LEU A C 1
ATOM 1539 O O . LEU A 1 200 ? 2.287 23.812 8.641 1 58.34 200 LEU A O 1
ATOM 1543 N N . HIS A 1 201 ? 3.832 23.203 10.109 1 55.44 201 HIS A N 1
ATOM 1544 C CA . HIS A 1 201 ? 3.549 24.375 10.93 1 55.44 201 HIS A CA 1
ATOM 1545 C C . HIS A 1 201 ? 3.844 25.656 10.172 1 55.44 201 HIS A C 1
ATOM 1547 O O . HIS A 1 201 ? 3.057 26.609 10.219 1 55.44 201 HIS A O 1
ATOM 1553 N N . GLY A 1 202 ? 4.93 25.578 9.625 1 62.25 202 GLY A N 1
ATOM 1554 C CA . GLY A 1 202 ? 5.293 26.75 8.836 1 62.25 202 GLY A CA 1
ATOM 1555 C C . GLY A 1 202 ? 4.32 27.031 7.715 1 62.25 202 GLY A C 1
ATOM 1556 O O . GLY A 1 202 ? 3.988 28.188 7.453 1 62.25 202 GLY A O 1
ATOM 1557 N N . ILE A 1 203 ? 3.85 25.922 7.148 1 66.38 203 ILE A N 1
ATOM 1558 C CA . ILE A 1 203 ? 2.896 26.078 6.055 1 66.38 203 ILE A CA 1
ATOM 1559 C C . ILE A 1 203 ? 1.559 26.578 6.602 1 66.38 203 ILE A C 1
ATOM 1561 O O . ILE A 1 203 ? 0.939 27.469 6.027 1 66.38 203 ILE A O 1
ATOM 1565 N N . CYS A 1 204 ? 1.239 26.062 7.734 1 61.94 204 CYS A N 1
ATOM 1566 C CA . CYS A 1 204 ? -0.036 26.422 8.336 1 61.94 204 CYS A CA 1
ATOM 1567 C C . CYS A 1 204 ? 0 27.844 8.867 1 61.94 204 CYS A C 1
ATOM 1569 O O . CYS A 1 204 ? -1.022 28.531 8.883 1 61.94 204 CYS A O 1
ATOM 1571 N N . GLN A 1 205 ? 1.149 28.234 9.25 1 63.34 205 GLN A N 1
ATOM 1572 C CA . GLN A 1 205 ? 1.284 29.562 9.82 1 63.34 205 GLN A CA 1
ATOM 1573 C C . GLN A 1 205 ? 1.521 30.609 8.734 1 63.34 205 GLN A C 1
ATOM 1575 O O . GLN A 1 205 ? 1.346 31.812 8.961 1 63.34 205 GLN A O 1
ATOM 1580 N N . ALA A 1 206 ? 1.9 30.047 7.703 1 72.38 206 ALA A N 1
ATOM 1581 C CA . ALA A 1 206 ? 2.195 30.984 6.621 1 72.38 206 ALA A CA 1
ATOM 1582 C C . ALA A 1 206 ? 0.942 31.734 6.191 1 72.38 206 ALA A C 1
ATOM 1584 O O . ALA A 1 206 ? -0.156 31.172 6.176 1 72.38 206 ALA A O 1
ATOM 1585 N N . SER A 1 207 ? 1.126 32.969 6.078 1 75.25 207 SER A N 1
ATOM 1586 C CA . SER A 1 207 ? 0.013 33.781 5.57 1 75.25 207 SER A CA 1
ATOM 1587 C C . SER A 1 207 ? -0.344 33.375 4.145 1 75.25 207 SER A C 1
ATOM 1589 O O . SER A 1 207 ? 0.458 32.75 3.449 1 75.25 207 SER A O 1
ATOM 1591 N N . GLU A 1 208 ? -1.589 33.719 3.799 1 78.75 208 GLU A N 1
ATOM 1592 C CA . GLU A 1 208 ? -2.031 33.438 2.434 1 78.75 208 GLU A CA 1
ATOM 1593 C C . GLU A 1 208 ? -1.102 34.094 1.412 1 78.75 208 GLU A C 1
ATOM 1595 O O . GLU A 1 208 ? -0.834 33.5 0.355 1 78.75 208 GLU A O 1
ATOM 1600 N N . LYS A 1 209 ? -0.582 35.219 1.794 1 84.31 209 LYS A N 1
ATOM 1601 C CA . LYS A 1 209 ? 0.333 35.938 0.909 1 84.31 209 LYS A CA 1
ATOM 1602 C C . LYS A 1 209 ? 1.651 35.188 0.757 1 84.31 209 LYS A C 1
ATOM 1604 O O . LYS A 1 209 ? 2.186 35.062 -0.349 1 84.31 209 LYS A O 1
ATOM 1609 N N . GLU A 1 210 ? 2.117 34.656 1.821 1 83.44 210 GLU A N 1
ATOM 1610 C CA . GLU A 1 210 ? 3.365 33.906 1.802 1 83.44 210 GLU A CA 1
ATOM 1611 C C . GLU A 1 210 ? 3.217 32.625 0.997 1 83.44 210 GLU A C 1
ATOM 1613 O O . GLU A 1 210 ? 4.105 32.25 0.226 1 83.44 210 GLU A O 1
ATOM 1618 N N . LEU A 1 211 ? 2.115 32 1.216 1 81.06 211 LEU A N 1
ATOM 1619 C CA . LEU A 1 211 ? 1.833 30.781 0.487 1 81.06 211 LEU A CA 1
ATOM 1620 C C . LEU A 1 211 ? 1.697 31.047 -1.007 1 81.06 211 LEU A C 1
ATOM 1622 O O . LEU A 1 211 ? 2.174 30.266 -1.831 1 81.06 211 LEU A O 1
ATOM 1626 N N . ALA A 1 212 ? 1.067 32.219 -1.285 1 83.75 212 ALA A N 1
ATOM 1627 C CA . ALA A 1 212 ? 0.839 32.594 -2.682 1 83.75 212 ALA A CA 1
ATOM 1628 C C . ALA A 1 212 ? 2.16 32.781 -3.416 1 83.75 212 ALA A C 1
ATOM 1630 O O . ALA A 1 212 ? 2.248 32.562 -4.625 1 83.75 212 ALA A O 1
ATOM 1631 N N . GLY A 1 213 ? 3.088 33.125 -2.703 1 85 213 GLY A N 1
ATOM 1632 C CA . GLY A 1 213 ? 4.406 33.312 -3.287 1 85 213 GLY A CA 1
ATOM 1633 C C . GLY A 1 213 ? 5.008 32 -3.807 1 85 213 GLY A C 1
ATOM 1634 O O . GLY A 1 213 ? 5.863 32.031 -4.691 1 85 213 GLY A O 1
ATOM 1635 N N . VAL A 1 214 ? 4.539 30.969 -3.211 1 79.94 214 VAL A N 1
ATOM 1636 C CA . VAL A 1 214 ? 5.105 29.672 -3.594 1 79.94 214 VAL A CA 1
ATOM 1637 C C . VAL A 1 214 ? 4.141 28.953 -4.527 1 79.94 214 VAL A C 1
ATOM 1639 O O . VAL A 1 214 ? 4.555 28.422 -5.566 1 79.94 214 VAL A O 1
ATOM 1642 N N . VAL A 1 215 ? 2.863 28.984 -4.207 1 77.38 215 VAL A N 1
ATOM 1643 C CA . VAL A 1 215 ? 1.94 28.094 -4.895 1 77.38 215 VAL A CA 1
ATOM 1644 C C . VAL A 1 215 ? 0.935 28.906 -5.707 1 77.38 215 VAL A C 1
ATOM 1646 O O . VAL A 1 215 ? 0.048 28.344 -6.352 1 77.38 215 VAL A O 1
ATOM 1649 N N . GLY A 1 216 ? 1.086 30.281 -5.762 1 80.75 216 GLY A N 1
ATOM 1650 C CA . GLY A 1 216 ? 0.099 31.125 -6.402 1 80.75 216 GLY A CA 1
ATOM 1651 C C . GLY A 1 216 ? -1.107 31.406 -5.527 1 80.75 216 GLY A C 1
ATOM 1652 O O . GLY A 1 216 ? -1.319 30.734 -4.52 1 80.75 216 GLY A O 1
ATOM 1653 N N . ARG A 1 217 ? -1.861 32.438 -5.926 1 80 217 ARG A N 1
ATOM 1654 C CA . ARG A 1 217 ? -3.012 32.906 -5.148 1 80 217 ARG A CA 1
ATOM 1655 C C . ARG A 1 217 ? -4.027 31.766 -4.977 1 80 217 ARG A C 1
ATOM 1657 O O . ARG A 1 217 ? -4.543 31.547 -3.879 1 80 217 ARG A O 1
ATOM 1664 N N . ALA A 1 218 ? -4.234 31.125 -6.023 1 71.06 218 ALA A N 1
ATOM 1665 C CA . ALA A 1 218 ? -5.23 30.047 -5.961 1 71.06 218 ALA A CA 1
ATOM 1666 C C . ALA A 1 218 ? -4.754 28.906 -5.082 1 71.06 218 ALA A C 1
ATOM 1668 O O . ALA A 1 218 ? -5.516 28.375 -4.266 1 71.06 218 ALA A O 1
ATOM 1669 N N . GLY A 1 219 ? -3.551 28.547 -5.234 1 71.31 219 GLY A N 1
ATOM 1670 C CA . GLY A 1 219 ? -2.973 27.516 -4.391 1 71.31 219 GLY A CA 1
ATOM 1671 C C . GLY A 1 219 ? -2.936 27.891 -2.922 1 71.31 219 GLY A C 1
ATOM 1672 O O . GLY A 1 219 ? -3.236 27.062 -2.057 1 71.31 219 GLY A O 1
ATOM 1673 N N . ALA A 1 220 ? -2.562 29.109 -2.689 1 75.38 220 ALA A N 1
ATOM 1674 C CA . ALA A 1 220 ? -2.516 29.625 -1.32 1 75.38 220 ALA A CA 1
ATOM 1675 C C . ALA A 1 220 ? -3.895 29.562 -0.668 1 75.38 220 ALA A C 1
ATOM 1677 O O . ALA A 1 220 ? -4.023 29.172 0.492 1 75.38 220 ALA A O 1
ATOM 1678 N N . ALA A 1 221 ? -4.844 29.938 -1.445 1 69.69 221 ALA A N 1
ATOM 1679 C CA . ALA A 1 221 ? -6.215 29.891 -0.942 1 69.69 221 ALA A CA 1
ATOM 1680 C C . ALA A 1 221 ? -6.645 28.469 -0.615 1 69.69 221 ALA A C 1
ATOM 1682 O O . ALA A 1 221 ? -7.297 28.234 0.403 1 69.69 221 ALA A O 1
ATOM 1683 N N . GLN A 1 222 ? -6.234 27.609 -1.444 1 65.25 222 GLN A N 1
ATOM 1684 C CA . GLN A 1 222 ? -6.602 26.219 -1.229 1 65.25 222 GLN A CA 1
ATOM 1685 C C . GLN A 1 222 ? -5.941 25.656 0.029 1 65.25 222 GLN A C 1
ATOM 1687 O O . GLN A 1 222 ? -6.578 24.938 0.803 1 65.25 222 GLN A O 1
ATOM 1692 N N . ILE A 1 223 ? -4.715 26 0.136 1 66.81 223 ILE A N 1
ATOM 1693 C CA . ILE A 1 223 ? -3.982 25.547 1.313 1 66.81 223 ILE A CA 1
ATOM 1694 C C . ILE A 1 223 ? -4.605 26.141 2.572 1 66.81 223 ILE A C 1
ATOM 1696 O O . ILE A 1 223 ? -4.801 25.438 3.568 1 66.81 223 ILE A O 1
ATOM 1700 N N . ARG A 1 224 ? -4.887 27.375 2.436 1 65.38 224 ARG A N 1
ATOM 1701 C CA . ARG A 1 224 ? -5.5 28.047 3.58 1 65.38 224 ARG A CA 1
ATOM 1702 C C . ARG A 1 224 ? -6.871 27.453 3.885 1 65.38 224 ARG A C 1
ATOM 1704 O O . ARG A 1 224 ? -7.23 27.266 5.051 1 65.38 224 ARG A O 1
ATOM 1711 N N . ASP A 1 225 ? -7.582 27.281 2.846 1 58.62 225 ASP A N 1
ATOM 1712 C CA . ASP A 1 225 ? -8.891 26.656 3.025 1 58.62 225 ASP A CA 1
ATOM 1713 C C . ASP A 1 225 ? -8.75 25.297 3.691 1 58.62 225 ASP A C 1
ATOM 1715 O O . ASP A 1 225 ? -9.555 24.938 4.559 1 58.62 225 ASP A O 1
ATOM 1719 N N . PHE A 1 226 ? -7.805 24.688 3.164 1 56.44 226 PHE A N 1
ATOM 1720 C CA . PHE A 1 226 ? -7.559 23.359 3.711 1 56.44 226 PHE A CA 1
ATOM 1721 C C . PHE A 1 226 ? -7.195 23.438 5.188 1 56.44 226 PHE A C 1
ATOM 1723 O O . PHE A 1 226 ? -7.695 22.656 6 1 56.44 226 PHE A O 1
ATOM 1730 N N . ILE A 1 227 ? -6.27 24.312 5.324 1 57.12 227 ILE A N 1
ATOM 1731 C CA . ILE A 1 227 ? -5.805 24.484 6.699 1 57.12 227 ILE A CA 1
ATOM 1732 C C . ILE A 1 227 ? -6.969 24.938 7.582 1 57.12 227 ILE A C 1
ATOM 1734 O O . ILE A 1 227 ? -7.082 24.5 8.734 1 57.12 227 ILE A O 1
ATOM 1738 N N . SER A 1 228 ? -7.773 25.766 6.984 1 50.75 228 SER A N 1
ATOM 1739 C CA . SER A 1 228 ? -8.898 26.312 7.73 1 50.75 228 SER A CA 1
ATOM 1740 C C . SER A 1 228 ? -10.086 25.359 7.723 1 50.75 228 SER A C 1
ATOM 1742 O O . SER A 1 228 ? -11.078 25.594 8.43 1 50.75 228 SER A O 1
ATOM 1744 N N . TYR A 1 229 ? -10.188 24.562 6.723 1 41.22 229 TYR A N 1
ATOM 1745 C CA . TYR A 1 229 ? -11.367 23.703 6.613 1 41.22 229 TYR A CA 1
ATOM 1746 C C . TYR A 1 229 ? -11.727 23.094 7.961 1 41.22 229 TYR A C 1
ATOM 1748 O O . TYR A 1 229 ? -10.938 22.359 8.547 1 41.22 229 TYR A O 1
ATOM 1756 N N . GLN A 1 230 ? -12.414 23.75 8.805 1 37.25 230 GLN A N 1
ATOM 1757 C CA . GLN A 1 230 ? -13.117 23.328 10.016 1 37.25 230 GLN A CA 1
ATOM 1758 C C . GLN A 1 230 ? -13.93 22.062 9.758 1 37.25 230 GLN A C 1
ATOM 1760 O O . GLN A 1 230 ? -14.508 21.891 8.688 1 37.25 230 GLN A O 1
ATOM 1765 N N . THR A 1 231 ? -13.461 20.906 10.211 1 35.56 231 THR A N 1
ATOM 1766 C CA . THR A 1 231 ? -14.43 19.828 10.273 1 35.56 231 THR A CA 1
ATOM 1767 C C . THR A 1 231 ? -15.82 20.375 10.609 1 35.56 231 THR A C 1
ATOM 1769 O O . THR A 1 231 ? -16.016 21 11.648 1 35.56 231 THR A O 1
ATOM 1772 N N . GLN A 1 232 ? -16.797 20.875 9.984 1 29.16 232 GLN A N 1
ATOM 1773 C CA . GLN A 1 232 ? -18.188 20.984 10.391 1 29.16 232 GLN A CA 1
ATOM 1774 C C . GLN A 1 232 ? -18.609 19.797 11.234 1 29.16 232 GLN A C 1
ATOM 1776 O O . GLN A 1 232 ? -17.953 18.75 11.211 1 29.16 232 GLN A O 1
ATOM 1781 N N . LYS A 1 233 ? -20.219 19.578 11.57 1 31.67 233 LYS A N 1
ATOM 1782 C CA . LYS A 1 233 ? -21.219 19 12.461 1 31.67 233 LYS A CA 1
ATOM 1783 C C . LYS A 1 233 ? -21.094 17.484 12.516 1 31.67 233 LYS A C 1
ATOM 1785 O O . LYS A 1 233 ? -21.203 16.891 13.594 1 31.67 233 LYS A O 1
ATOM 1790 N N . GLY A 1 234 ? -21.656 16.719 11.5 1 27.61 234 GLY A N 1
ATOM 1791 C CA . GLY A 1 234 ? -22.5 15.547 11.664 1 27.61 234 GLY A CA 1
ATOM 1792 C C . GLY A 1 234 ? -21.766 14.328 12.164 1 27.61 234 GLY A C 1
ATOM 1793 O O . GLY A 1 234 ? -22.328 13.234 12.234 1 27.61 234 GLY A O 1
ATOM 1794 N N . TRP A 1 235 ? -20.516 14.234 12.227 1 27.95 235 TRP A N 1
ATOM 1795 C CA . TRP A 1 235 ? -20.234 12.875 12.672 1 27.95 235 TRP A CA 1
ATOM 1796 C C . TRP A 1 235 ? -20.453 12.742 14.18 1 27.95 235 TRP A C 1
ATOM 1798 O O . TRP A 1 235 ? -20.234 11.664 14.75 1 27.95 235 TRP A O 1
ATOM 1808 N N . LEU A 1 236 ? -20.484 13.789 14.938 1 28.98 236 LEU A N 1
ATOM 1809 C CA . LEU A 1 236 ? -20.828 13.562 16.344 1 28.98 236 LEU A CA 1
ATOM 1810 C C . LEU A 1 236 ? -22.234 13 16.469 1 28.98 236 LEU A C 1
ATOM 1812 O O . LEU A 1 236 ? -22.656 12.633 17.578 1 28.98 236 LEU A O 1
ATOM 1816 N N . SER A 1 237 ? -23.156 13.133 15.602 1 28.55 237 SER A N 1
ATOM 1817 C CA . SER A 1 237 ? -24.469 12.68 16.016 1 28.55 237 SER A CA 1
ATOM 1818 C C . SER A 1 237 ? -24.469 11.203 16.375 1 28.55 237 SER A C 1
ATOM 1820 O O . SER A 1 237 ? -25.5 10.531 16.297 1 28.55 237 SER A O 1
ATOM 1822 N N . LEU A 1 238 ? -23.406 10.5 16.406 1 26.7 238 LEU A N 1
ATOM 1823 C CA . LEU A 1 238 ? -23.672 9.133 16.859 1 26.7 238 LEU A CA 1
ATOM 1824 C C . LEU A 1 238 ? -24.047 9.117 18.344 1 26.7 238 LEU A C 1
ATOM 1826 O O . LEU A 1 238 ? -24.469 8.078 18.859 1 26.7 238 LEU A O 1
ATOM 1830 N N . GLU A 1 239 ? -23.656 10 19.188 1 27.81 239 GLU A N 1
ATOM 1831 C CA . GLU A 1 239 ? -24.141 9.734 20.547 1 27.81 239 GLU A CA 1
ATOM 1832 C C . GLU A 1 239 ? -25.641 10.008 20.656 1 27.81 239 GLU A C 1
ATOM 1834 O O . GLU A 1 239 ? -26.266 9.664 21.672 1 27.81 239 GLU A O 1
ATOM 1839 N N . GLY A 1 240 ? -26.281 10.812 19.875 1 26.88 240 GLY A N 1
ATOM 1840 C CA . GLY A 1 240 ? -27.484 11.227 20.578 1 26.88 240 GLY A CA 1
ATOM 1841 C C . GLY A 1 240 ? -28.484 10.094 20.766 1 26.88 240 GLY A C 1
ATOM 1842 O O . GLY A 1 240 ? -29.531 10.281 21.391 1 26.88 240 GLY A O 1
ATOM 1843 N N . THR A 1 241 ? -28.609 9.094 19.906 1 25.67 241 THR A N 1
ATOM 1844 C CA . THR A 1 241 ? -29.891 8.477 20.172 1 25.67 241 THR A CA 1
ATOM 1845 C C . THR A 1 241 ? -29.797 7.539 21.375 1 25.67 241 THR A C 1
ATOM 1847 O O . THR A 1 241 ? -30.406 6.461 21.375 1 25.67 241 THR A O 1
ATOM 1850 N N . ASN A 1 242 ? -28.812 7.57 22.281 1 22.17 242 ASN A N 1
ATOM 1851 C CA . ASN A 1 242 ? -29.234 6.77 23.422 1 22.17 242 ASN A CA 1
ATOM 1852 C C . ASN A 1 242 ? -30.406 7.406 24.172 1 22.17 242 ASN A C 1
ATOM 1854 O O . ASN A 1 242 ? -30.516 7.277 25.391 1 22.17 242 ASN A O 1
ATOM 1858 N N . ARG A 1 243 ? -31.406 8.078 23.578 1 19.64 243 ARG A N 1
ATOM 1859 C CA . ARG A 1 243 ? -32.562 7.988 24.469 1 19.64 243 ARG A CA 1
ATOM 1860 C C . ARG A 1 243 ? -33.219 6.625 24.375 1 19.64 243 ARG A C 1
ATOM 1862 O O . ARG A 1 243 ? -33.375 6.086 23.266 1 19.64 243 ARG A O 1
ATOM 1869 N N . MET B 1 1 ? 77.125 5.598 26.812 1 24 1 MET B N 1
ATOM 1870 C CA . MET B 1 1 ? 76.312 6.527 26.016 1 24 1 MET B CA 1
ATOM 1871 C C . MET B 1 1 ? 75 5.891 25.562 1 24 1 MET B C 1
ATOM 1873 O O . MET B 1 1 ? 75 4.82 24.953 1 24 1 MET B O 1
ATOM 1877 N N . ALA B 1 2 ? 74 6.195 26.406 1 26.92 2 ALA B N 1
ATOM 1878 C CA . ALA B 1 2 ? 72.625 5.844 26.625 1 26.92 2 ALA B CA 1
ATOM 1879 C C . ALA B 1 2 ? 71.75 6.031 25.359 1 26.92 2 ALA B C 1
ATOM 1881 O O . ALA B 1 2 ? 71.625 7.152 24.859 1 26.92 2 ALA B O 1
ATOM 1882 N N . GLY B 1 3 ? 72.125 5.211 24.359 1 27.75 3 GLY B N 1
ATOM 1883 C CA . GLY B 1 3 ? 71.562 5.281 23.031 1 27.75 3 GLY B CA 1
ATOM 1884 C C . GLY B 1 3 ? 70.062 5.379 23.016 1 27.75 3 GLY B C 1
ATOM 1885 O O . GLY B 1 3 ? 69.375 4.617 23.688 1 27.75 3 GLY B O 1
ATOM 1886 N N . LEU B 1 4 ? 69.5 6.633 22.953 1 30.61 4 LEU B N 1
ATOM 1887 C CA . LEU B 1 4 ? 68.125 7.074 23.031 1 30.61 4 LEU B CA 1
ATOM 1888 C C . LEU B 1 4 ? 67.25 6.273 22.078 1 30.61 4 LEU B C 1
ATOM 1890 O O . LEU B 1 4 ? 67.625 6.027 20.922 1 30.61 4 LEU B O 1
ATOM 1894 N N . PRO B 1 5 ? 66.438 5.344 22.578 1 29.64 5 PRO B N 1
ATOM 1895 C CA . PRO B 1 5 ? 65.5 4.445 21.844 1 29.64 5 PRO B CA 1
ATOM 1896 C C . PRO B 1 5 ? 64.688 5.172 20.797 1 29.64 5 PRO B C 1
ATOM 1898 O O . PRO B 1 5 ? 64.375 6.359 20.938 1 29.64 5 PRO B O 1
ATOM 1901 N N . ALA B 1 6 ? 64.938 4.941 19.469 1 30.42 6 ALA B N 1
ATOM 1902 C CA . ALA B 1 6 ? 64.25 5.441 18.266 1 30.42 6 ALA B CA 1
ATOM 1903 C C . ALA B 1 6 ? 62.75 5.363 18.438 1 30.42 6 ALA B C 1
ATOM 1905 O O . ALA B 1 6 ? 62.25 4.391 18.969 1 30.42 6 ALA B O 1
ATOM 1906 N N . THR B 1 7 ? 62.125 6.562 18.578 1 30.48 7 THR B N 1
ATOM 1907 C CA . THR B 1 7 ? 60.688 6.852 18.656 1 30.48 7 THR B CA 1
ATOM 1908 C C . THR B 1 7 ? 59.938 6.113 17.562 1 30.48 7 THR B C 1
ATOM 1910 O O . THR B 1 7 ? 60.344 6.117 16.391 1 30.48 7 THR B O 1
ATOM 1913 N N . PRO B 1 8 ? 59.25 5.027 17.859 1 31.14 8 PRO B N 1
ATOM 1914 C CA . PRO B 1 8 ? 58.531 4.254 16.859 1 31.14 8 PRO B CA 1
ATOM 1915 C C . PRO B 1 8 ? 57.75 5.133 15.891 1 31.14 8 PRO B C 1
ATOM 1917 O O . PRO B 1 8 ? 57.375 6.254 16.25 1 31.14 8 PRO B O 1
ATOM 1920 N N . PRO B 1 9 ? 58 5.039 14.586 1 27.06 9 PRO B N 1
ATOM 1921 C CA . PRO B 1 9 ? 57.344 5.887 13.586 1 27.06 9 PRO B CA 1
ATOM 1922 C C . PRO B 1 9 ? 55.844 6.008 13.797 1 27.06 9 PRO B C 1
ATOM 1924 O O . PRO B 1 9 ? 55.25 5.156 14.445 1 27.06 9 PRO B O 1
ATOM 1927 N N . SER B 1 10 ? 55.312 7.289 13.734 1 24.92 10 SER B N 1
ATOM 1928 C CA . SER B 1 10 ? 53.969 7.836 13.812 1 24.92 10 SER B CA 1
ATOM 1929 C C . SER B 1 10 ? 53 7.059 12.93 1 24.92 10 SER B C 1
ATOM 1931 O O . SER B 1 10 ? 53.344 6.664 11.812 1 24.92 10 SER B O 1
ATOM 1933 N N . SER B 1 11 ? 52.031 6.277 13.523 1 25.19 11 SER B N 1
ATOM 1934 C CA . SER B 1 11 ? 50.906 5.535 12.969 1 25.19 11 SER B CA 1
ATOM 1935 C C . SER B 1 11 ? 50.188 6.359 11.922 1 25.19 11 SER B C 1
ATOM 1937 O O . SER B 1 11 ? 49.75 7.48 12.195 1 25.19 11 SER B O 1
ATOM 1939 N N . SER B 1 12 ? 50.625 6.27 10.664 1 25.53 12 SER B N 1
ATOM 1940 C CA . SER B 1 12 ? 49.969 6.887 9.523 1 25.53 12 SER B CA 1
ATOM 1941 C C . SER B 1 12 ? 48.438 6.73 9.617 1 25.53 12 SER B C 1
ATOM 1943 O O . SER B 1 12 ? 47.938 5.617 9.789 1 25.53 12 SER B O 1
ATOM 1945 N N . CYS B 1 13 ? 47.75 7.691 10.234 1 26.23 13 CYS B N 1
ATOM 1946 C CA . CYS B 1 13 ? 46.312 7.84 10.172 1 26.23 13 CYS B CA 1
ATOM 1947 C C . CYS B 1 13 ? 45.781 7.59 8.766 1 26.23 13 CYS B C 1
ATOM 1949 O O . CYS B 1 13 ? 46.125 8.32 7.832 1 26.23 13 CYS B O 1
ATOM 1951 N N . PHE B 1 14 ? 45.688 6.316 8.344 1 25.11 14 PHE B N 1
ATOM 1952 C CA . PHE B 1 14 ? 45.031 6.023 7.086 1 25.11 14 PHE B CA 1
ATOM 1953 C C . PHE B 1 14 ? 43.812 6.949 6.887 1 25.11 14 PHE B C 1
ATOM 1955 O O . PHE B 1 14 ? 43.062 7.184 7.816 1 25.11 14 PHE B O 1
ATOM 1962 N N . PRO B 1 15 ? 43.969 7.934 6.027 1 27.88 15 PRO B N 1
ATOM 1963 C CA . PRO B 1 15 ? 42.812 8.828 5.777 1 27.88 15 PRO B CA 1
ATOM 1964 C C . PRO B 1 15 ? 41.5 8.086 5.625 1 27.88 15 PRO B C 1
ATOM 1966 O O . PRO B 1 15 ? 41.469 6.961 5.109 1 27.88 15 PRO B O 1
ATOM 1969 N N . GLU B 1 16 ? 40.594 8.211 6.594 1 27.55 16 GLU B N 1
ATOM 1970 C CA . GLU B 1 16 ? 39.188 7.805 6.5 1 27.55 16 GLU B CA 1
ATOM 1971 C C . GLU B 1 16 ? 38.656 8.008 5.086 1 27.55 16 GLU B C 1
ATOM 1973 O O . GLU B 1 16 ? 38.562 9.141 4.609 1 27.55 16 GLU B O 1
ATOM 1978 N N . SER B 1 17 ? 39.188 7.238 4.117 1 29.28 17 SER B N 1
ATOM 1979 C CA . SER B 1 17 ? 38.594 7.234 2.795 1 29.28 17 SER B CA 1
ATOM 1980 C C . SER B 1 17 ? 37.094 7.504 2.881 1 29.28 17 SER B C 1
ATOM 1982 O O . SER B 1 17 ? 36.406 6.938 3.732 1 29.28 17 SER B O 1
ATOM 1984 N N . GLN B 1 18 ? 36.688 8.688 2.6 1 28.3 18 GLN B N 1
ATOM 1985 C CA . GLN B 1 18 ? 35.344 9.203 2.371 1 28.3 18 GLN B CA 1
ATOM 1986 C C . GLN B 1 18 ? 34.438 8.148 1.729 1 28.3 18 GLN B C 1
ATOM 1988 O O . GLN B 1 18 ? 34.594 7.832 0.546 1 28.3 18 GLN B O 1
ATOM 1993 N N . ILE B 1 19 ? 34.438 6.961 2.252 1 29.62 19 ILE B N 1
ATOM 1994 C CA . ILE B 1 19 ? 33.406 6.051 1.758 1 29.62 19 ILE B CA 1
ATOM 1995 C C . ILE B 1 19 ? 32.156 6.84 1.407 1 29.62 19 ILE B C 1
ATOM 1997 O O . ILE B 1 19 ? 31.516 7.441 2.283 1 29.62 19 ILE B O 1
ATOM 2001 N N . THR B 1 20 ? 32.125 7.605 0.279 1 31.95 20 THR B N 1
ATOM 2002 C CA . THR B 1 20 ? 30.938 8.18 -0.334 1 31.95 20 THR B CA 1
ATOM 2003 C C . THR B 1 20 ? 29.719 7.316 -0.059 1 31.95 20 THR B C 1
ATOM 2005 O O . THR B 1 20 ? 29.641 6.172 -0.515 1 31.95 20 THR B O 1
ATOM 2008 N N . GLN B 1 21 ? 29.375 7.207 1.076 1 33.94 21 GLN B N 1
ATOM 2009 C CA . GLN B 1 21 ? 28.141 6.531 1.483 1 33.94 21 GLN B CA 1
ATOM 2010 C C . GLN B 1 21 ? 27.047 6.727 0.449 1 33.94 21 GLN B C 1
ATOM 2012 O O . GLN B 1 21 ? 26.609 7.852 0.193 1 33.94 21 GLN B O 1
ATOM 2017 N N . SER B 1 22 ? 27.172 6.145 -0.789 1 39.5 22 SER B N 1
ATOM 2018 C CA . SER B 1 22 ? 26.219 6.059 -1.878 1 39.5 22 SER B CA 1
ATOM 2019 C C . SER B 1 22 ? 24.781 6.137 -1.354 1 39.5 22 SER B C 1
ATOM 2021 O O . SER B 1 22 ? 24.438 5.492 -0.361 1 39.5 22 SER B O 1
ATOM 2023 N N . THR B 1 23 ? 24.234 7.285 -1.408 1 46.44 23 THR B N 1
ATOM 2024 C CA . THR B 1 23 ? 22.859 7.57 -1.016 1 46.44 23 THR B CA 1
ATOM 2025 C C . THR B 1 23 ? 21.938 6.414 -1.389 1 46.44 23 THR B C 1
ATOM 2027 O O . THR B 1 23 ? 22.016 5.887 -2.5 1 46.44 23 THR B O 1
ATOM 2030 N N . PRO B 1 24 ? 21.547 5.699 -0.528 1 48.84 24 PRO B N 1
ATOM 2031 C CA . PRO B 1 24 ? 20.703 4.539 -0.807 1 48.84 24 PRO B CA 1
ATOM 2032 C C . PRO B 1 24 ? 19.766 4.762 -1.992 1 48.84 24 PRO B C 1
ATOM 2034 O O . PRO B 1 24 ? 19.469 3.824 -2.734 1 48.84 24 PRO B O 1
ATOM 2037 N N . VAL B 1 25 ? 19.078 5.832 -2.15 1 52.5 25 VAL B N 1
ATOM 2038 C CA . VAL B 1 25 ? 18.219 6.223 -3.258 1 52.5 25 VAL B CA 1
ATOM 2039 C C . VAL B 1 25 ? 18.609 7.609 -3.756 1 52.5 25 VAL B C 1
ATOM 2041 O O . VAL B 1 25 ? 18.891 8.508 -2.959 1 52.5 25 VAL B O 1
ATOM 2044 N N . ARG B 1 26 ? 19.25 7.871 -4.895 1 47.94 26 ARG B N 1
ATOM 2045 C CA . ARG B 1 26 ? 19.484 9.219 -5.418 1 47.94 26 ARG B CA 1
ATOM 2046 C C . ARG B 1 26 ? 18.219 10.07 -5.309 1 47.94 26 ARG B C 1
ATOM 2048 O O . ARG B 1 26 ? 17.203 9.773 -5.945 1 47.94 26 ARG B O 1
ATOM 2055 N N . ALA B 1 27 ? 18.047 10.734 -4.289 1 46.56 27 ALA B N 1
ATOM 2056 C CA . ALA B 1 27 ? 17.109 11.828 -4.023 1 46.56 27 ALA B CA 1
ATOM 2057 C C . ALA B 1 27 ? 17.188 12.898 -5.105 1 46.56 27 ALA B C 1
ATOM 2059 O O . ALA B 1 27 ? 18.281 13.273 -5.531 1 46.56 27 ALA B O 1
ATOM 2060 N N . GLY B 1 28 ? 16.312 12.906 -6.219 1 48.34 28 GLY B N 1
ATOM 2061 C CA . GLY B 1 28 ? 16.359 14.023 -7.156 1 48.34 28 GLY B CA 1
ATOM 2062 C C . GLY B 1 28 ? 16.141 13.594 -8.594 1 48.34 28 GLY B C 1
ATOM 2063 O O . GLY B 1 28 ? 16.391 14.367 -9.523 1 48.34 28 GLY B O 1
ATOM 2064 N N . ALA B 1 29 ? 16.016 12.328 -8.797 1 55.09 29 ALA B N 1
ATOM 2065 C CA . ALA B 1 29 ? 15.828 12.086 -10.227 1 55.09 29 ALA B CA 1
ATOM 2066 C C . ALA B 1 29 ? 14.484 12.641 -10.703 1 55.09 29 ALA B C 1
ATOM 2068 O O . ALA B 1 29 ? 13.43 12.141 -10.312 1 55.09 29 ALA B O 1
ATOM 2069 N N . LYS B 1 30 ? 14.422 13.883 -10.984 1 66.38 30 LYS B N 1
ATOM 2070 C CA . LYS B 1 30 ? 13.219 14.352 -11.672 1 66.38 30 LYS B CA 1
ATOM 2071 C C . LYS B 1 30 ? 12.883 13.461 -12.867 1 66.38 30 LYS B C 1
ATOM 2073 O O . LYS B 1 30 ? 13.695 13.312 -13.781 1 66.38 30 LYS B O 1
ATOM 2078 N N . VAL B 1 31 ? 11.984 12.578 -12.719 1 80.88 31 VAL B N 1
ATOM 2079 C CA . VAL B 1 31 ? 11.555 11.703 -13.797 1 80.88 31 VAL B CA 1
ATOM 2080 C C . VAL B 1 31 ? 10.414 12.352 -14.578 1 80.88 31 VAL B C 1
ATOM 2082 O O . VAL B 1 31 ? 9.312 12.523 -14.047 1 80.88 31 VAL B O 1
ATOM 2085 N N . PRO B 1 32 ? 10.758 12.766 -15.797 1 81.19 32 PRO B N 1
ATOM 2086 C CA . PRO B 1 32 ? 9.664 13.336 -16.594 1 81.19 32 PRO B CA 1
ATOM 2087 C C . PRO B 1 32 ? 8.531 12.344 -16.828 1 81.19 32 PRO B C 1
ATOM 2089 O O . PRO B 1 32 ? 8.75 11.133 -16.812 1 81.19 32 PRO B O 1
ATOM 2092 N N . PRO B 1 33 ? 7.285 12.875 -16.984 1 85.06 33 PRO B N 1
ATOM 2093 C CA . PRO B 1 33 ? 6.176 11.969 -17.297 1 85.06 33 PRO B CA 1
ATOM 2094 C C . PRO B 1 33 ? 6.453 11.094 -18.531 1 85.06 33 PRO B C 1
ATOM 2096 O O . PRO B 1 33 ? 7.02 11.57 -19.516 1 85.06 33 PRO B O 1
ATOM 2099 N N . GLY B 1 34 ? 6.207 9.805 -18.453 1 91.25 34 GLY B N 1
ATOM 2100 C CA . GLY B 1 34 ? 6.402 8.883 -19.547 1 91.25 34 GLY B CA 1
ATOM 2101 C C . GLY B 1 34 ? 7.785 8.258 -19.562 1 91.25 34 GLY B C 1
ATOM 2102 O O . GLY B 1 34 ? 8.062 7.371 -20.375 1 91.25 34 GLY B O 1
ATOM 2103 N N . TYR B 1 35 ? 8.609 8.758 -18.688 1 94.19 35 TYR B N 1
ATOM 2104 C CA . TYR B 1 35 ? 9.969 8.234 -18.625 1 94.19 35 TYR B CA 1
ATOM 2105 C C . TYR B 1 35 ? 10.102 7.219 -17.484 1 94.19 35 TYR B C 1
ATOM 2107 O O . TYR B 1 35 ? 9.383 7.301 -16.484 1 94.19 35 TYR B O 1
ATOM 2115 N N . ILE B 1 36 ? 11 6.328 -17.688 1 96.81 36 ILE B N 1
ATOM 2116 C CA . ILE B 1 36 ? 11.438 5.43 -16.625 1 96.81 36 ILE B CA 1
ATOM 2117 C C . ILE B 1 36 ? 12.961 5.484 -16.5 1 96.81 36 ILE B C 1
ATOM 2119 O O . ILE B 1 36 ? 13.672 5.469 -17.5 1 96.81 36 ILE B O 1
ATOM 2123 N N . ILE B 1 37 ? 13.43 5.668 -15.289 1 96.81 37 ILE B N 1
ATOM 2124 C CA . ILE B 1 37 ? 14.867 5.559 -15.039 1 96.81 37 ILE B CA 1
ATOM 2125 C C . ILE B 1 37 ? 15.211 4.129 -14.633 1 96.81 37 ILE B C 1
ATOM 2127 O O . ILE B 1 37 ? 14.578 3.566 -13.727 1 96.81 37 ILE B O 1
ATOM 2131 N N . VAL B 1 38 ? 16.203 3.607 -15.305 1 97.62 38 VAL B N 1
ATOM 2132 C CA . VAL B 1 38 ? 16.578 2.211 -15.109 1 97.62 38 VAL B CA 1
ATOM 2133 C C . VAL B 1 38 ? 18.016 2.125 -14.617 1 97.62 38 VAL B C 1
ATOM 2135 O O . VAL B 1 38 ? 18.906 2.787 -15.164 1 97.62 38 VAL B O 1
ATOM 2138 N N . SER B 1 39 ? 18.219 1.337 -13.578 1 97.25 39 SER B N 1
ATOM 2139 C CA . SER B 1 39 ? 19.578 1.071 -13.125 1 97.25 39 SER B CA 1
ATOM 2140 C C . SER B 1 39 ? 20.422 0.436 -14.227 1 97.25 39 SER B C 1
ATOM 2142 O O . SER B 1 39 ? 19.922 -0.416 -14.977 1 97.25 39 SER B O 1
ATOM 2144 N N . GLU B 1 40 ? 21.625 0.663 -14.227 1 96.25 40 GLU B N 1
ATOM 2145 C CA . GLU B 1 40 ? 22.547 0.196 -15.242 1 96.25 40 GLU B CA 1
ATOM 2146 C C . GLU B 1 40 ? 22.625 -1.328 -15.273 1 96.25 40 GLU B C 1
ATOM 2148 O O . GLU B 1 40 ? 22.844 -1.926 -16.328 1 96.25 40 GLU B O 1
ATOM 2153 N N . LYS B 1 41 ? 22.438 -1.978 -14.266 1 95.5 41 LYS B N 1
ATOM 2154 C CA . LYS B 1 41 ? 22.578 -3.43 -14.18 1 95.5 41 LYS B CA 1
ATOM 2155 C C . LYS B 1 41 ? 21.547 -4.133 -15.047 1 95.5 41 LYS B C 1
ATOM 2157 O O . LYS B 1 41 ? 21.703 -5.309 -15.383 1 95.5 41 LYS B O 1
ATOM 2162 N N . TRP B 1 42 ? 20.5 -3.385 -15.406 1 97.06 42 TRP B N 1
ATOM 2163 C CA . TRP B 1 42 ? 19.438 -3.996 -16.188 1 97.06 42 TRP B CA 1
ATOM 2164 C C . TRP B 1 42 ? 19.609 -3.699 -17.672 1 97.06 42 TRP B C 1
ATOM 2166 O O . TRP B 1 42 ? 18.812 -4.137 -18.5 1 97.06 42 TRP B O 1
ATOM 2176 N N . ARG B 1 43 ? 20.625 -2.982 -17.953 1 95.5 43 ARG B N 1
ATOM 2177 C CA . ARG B 1 43 ? 20.859 -2.637 -19.359 1 95.5 43 ARG B CA 1
ATOM 2178 C C . ARG B 1 43 ? 20.938 -3.891 -20.219 1 95.5 43 ARG B C 1
ATOM 2180 O O . ARG B 1 43 ? 21.641 -4.844 -19.891 1 95.5 43 ARG B O 1
ATOM 2187 N N . GLY B 1 44 ? 20.234 -3.947 -21.266 1 94.44 44 GLY B N 1
ATOM 2188 C CA . GLY B 1 44 ? 20.281 -5.047 -22.219 1 94.44 44 GLY B CA 1
ATOM 2189 C C . GLY B 1 44 ? 19.484 -6.258 -21.781 1 94.44 44 GLY B C 1
ATOM 2190 O O . GLY B 1 44 ? 19.453 -7.273 -22.469 1 94.44 44 GLY B O 1
ATOM 2191 N N . SER B 1 45 ? 18.875 -6.215 -20.672 1 95.88 45 SER B N 1
ATOM 2192 C CA . SER B 1 45 ? 18.078 -7.332 -20.156 1 95.88 45 SER B CA 1
ATOM 2193 C C . SER B 1 45 ? 16.797 -7.5 -20.953 1 95.88 45 SER B C 1
ATOM 2195 O O . SER B 1 45 ? 16.391 -6.609 -21.703 1 95.88 45 SER B O 1
ATOM 2197 N N . ALA B 1 46 ? 16.25 -8.68 -20.797 1 95.75 46 ALA B N 1
ATOM 2198 C CA . ALA B 1 46 ? 14.945 -8.945 -21.391 1 95.75 46 ALA B CA 1
ATOM 2199 C C . ALA B 1 46 ? 13.898 -7.969 -20.859 1 95.75 46 ALA B C 1
ATOM 2201 O O . ALA B 1 46 ? 12.992 -7.574 -21.594 1 95.75 46 ALA B O 1
ATOM 2202 N N . LEU B 1 47 ? 14.086 -7.547 -19.625 1 97.06 47 LEU B N 1
ATOM 2203 C CA . LEU B 1 47 ? 13.156 -6.605 -19 1 97.06 47 LEU B CA 1
ATOM 2204 C C . LEU B 1 47 ? 13.18 -5.262 -19.734 1 97.06 47 LEU B C 1
ATOM 2206 O O . LEU B 1 47 ? 12.133 -4.734 -20.109 1 97.06 47 LEU B O 1
ATOM 2210 N N . VAL B 1 48 ? 14.336 -4.762 -19.953 1 97.62 48 VAL B N 1
ATOM 2211 C CA . VAL B 1 48 ? 14.484 -3.465 -20.609 1 97.62 48 VAL B CA 1
ATOM 2212 C C . VAL B 1 48 ? 13.984 -3.547 -22.047 1 97.62 48 VAL B C 1
ATOM 2214 O O . VAL B 1 48 ? 13.383 -2.598 -22.562 1 97.62 48 VAL B O 1
ATOM 2217 N N . LYS B 1 49 ? 14.25 -4.68 -22.656 1 96.88 49 LYS B N 1
ATOM 2218 C CA . LYS B 1 49 ? 13.719 -4.883 -24.016 1 96.88 49 LYS B CA 1
ATOM 2219 C C . LYS B 1 49 ? 12.195 -4.789 -24.031 1 96.88 49 LYS B C 1
ATOM 2221 O O . LYS B 1 49 ? 11.617 -4.27 -24.984 1 96.88 49 LYS B O 1
ATOM 2226 N N . GLY B 1 50 ? 11.602 -5.254 -22.984 1 97.31 50 GLY B N 1
ATOM 2227 C CA . GLY B 1 50 ? 10.156 -5.207 -22.875 1 97.31 50 GLY B CA 1
ATOM 2228 C C . GLY B 1 50 ? 9.617 -3.807 -22.625 1 97.31 50 GLY B C 1
ATOM 2229 O O . GLY B 1 50 ? 8.43 -3.549 -22.828 1 97.31 50 GLY B O 1
ATOM 2230 N N . LEU B 1 51 ? 10.453 -2.9 -22.219 1 97.81 51 LEU B N 1
ATOM 2231 C CA . LEU B 1 51 ? 10.078 -1.516 -21.953 1 97.81 51 LEU B CA 1
ATOM 2232 C C . LEU B 1 51 ? 10.164 -0.679 -23.234 1 97.81 51 LEU B C 1
ATOM 2234 O O . LEU B 1 51 ? 9.508 0.359 -23.344 1 97.81 51 LEU B O 1
ATOM 2238 N N . GLN B 1 52 ? 11.008 -1.136 -24.109 1 96.56 52 GLN B N 1
ATOM 2239 C CA . GLN B 1 52 ? 11.312 -0.365 -25.312 1 96.56 52 GLN B CA 1
ATOM 2240 C C . GLN B 1 52 ? 10.055 -0.119 -26.141 1 96.56 52 GLN B C 1
ATOM 2242 O O . GLN B 1 52 ? 9.281 -1.043 -26.391 1 96.56 52 GLN B O 1
ATOM 2247 N N . GLY B 1 53 ? 9.906 1.165 -26.531 1 96.19 53 GLY B N 1
ATOM 2248 C CA . GLY B 1 53 ? 8.781 1.531 -27.375 1 96.19 53 GLY B CA 1
ATOM 2249 C C . GLY B 1 53 ? 7.523 1.844 -26.594 1 96.19 53 GLY B C 1
ATOM 2250 O O . GLY B 1 53 ? 6.559 2.379 -27.141 1 96.19 53 GLY B O 1
ATOM 2251 N N . LYS B 1 54 ? 7.508 1.507 -25.406 1 97.19 54 LYS B N 1
ATOM 2252 C CA . LYS B 1 54 ? 6.312 1.718 -24.594 1 97.19 54 LYS B CA 1
ATOM 2253 C C . LYS B 1 54 ? 6.488 2.912 -23.656 1 97.19 54 LYS B C 1
ATOM 2255 O O . LYS B 1 54 ? 5.527 3.635 -23.375 1 97.19 54 LYS B O 1
ATOM 2260 N N . VAL B 1 55 ? 7.719 3.021 -23.203 1 97.25 55 VAL B N 1
ATOM 2261 C CA . VAL B 1 55 ? 8.086 4.164 -22.375 1 97.25 55 VAL B CA 1
ATOM 2262 C C . VAL B 1 55 ? 9.469 4.668 -22.766 1 97.25 55 VAL B C 1
ATOM 2264 O O . VAL B 1 55 ? 10.227 3.959 -23.438 1 97.25 55 VAL B O 1
ATOM 2267 N N . GLN B 1 56 ? 9.727 5.914 -22.438 1 96.75 56 GLN B N 1
ATOM 2268 C CA . GLN B 1 56 ? 11.062 6.457 -22.641 1 96.75 56 GLN B CA 1
ATOM 2269 C C . GLN B 1 56 ? 12.016 6.02 -21.547 1 96.75 56 GLN B C 1
ATOM 2271 O O . GLN B 1 56 ? 11.766 6.266 -20.359 1 96.75 56 GLN B O 1
ATOM 2276 N N . ILE B 1 57 ? 13.172 5.469 -22.016 1 97.62 57 ILE B N 1
ATOM 2277 C CA . ILE B 1 57 ? 14.047 4.809 -21.047 1 97.62 57 ILE B CA 1
ATOM 2278 C C . ILE B 1 57 ? 15.305 5.656 -20.828 1 97.62 57 ILE B C 1
ATOM 2280 O O . ILE B 1 57 ? 15.969 6.051 -21.797 1 97.62 57 ILE B O 1
ATOM 2284 N N . LEU B 1 58 ? 15.609 5.973 -19.625 1 96 58 LEU B N 1
ATOM 2285 C CA . LEU B 1 58 ? 16.875 6.559 -19.203 1 96 58 LEU B CA 1
ATOM 2286 C C . LEU B 1 58 ? 17.656 5.602 -18.312 1 96 58 LEU B C 1
ATOM 2288 O O . LEU B 1 58 ? 17.156 5.18 -17.266 1 96 58 LEU B O 1
ATOM 2292 N N . VAL B 1 59 ? 18.844 5.273 -18.719 1 95.56 59 VAL B N 1
ATOM 2293 C CA . VAL B 1 59 ? 19.672 4.363 -17.922 1 95.56 59 VAL B CA 1
ATOM 2294 C C . VAL B 1 59 ? 20.656 5.168 -17.078 1 95.56 59 VAL B C 1
ATOM 2296 O O . VAL B 1 59 ? 21.328 6.074 -17.578 1 95.56 59 VAL B O 1
ATOM 2299 N N . GLU B 1 60 ? 20.656 4.902 -15.797 1 93.56 60 GLU B N 1
ATOM 2300 C CA . GLU B 1 60 ? 21.516 5.629 -14.875 1 93.56 60 GLU B CA 1
ATOM 2301 C C . GLU B 1 60 ? 22.328 4.672 -14 1 93.56 60 GLU B C 1
ATOM 2303 O O . GLU B 1 60 ? 21.844 3.598 -13.641 1 93.56 60 GLU B O 1
ATOM 2308 N N . ASP B 1 61 ? 23.5 5.195 -13.75 1 91 61 ASP B N 1
ATOM 2309 C CA . ASP B 1 61 ? 24.312 4.488 -12.773 1 91 61 ASP B CA 1
ATOM 2310 C C . ASP B 1 61 ? 24.203 5.137 -11.391 1 91 61 ASP B C 1
ATOM 2312 O O . ASP B 1 61 ? 23.75 6.277 -11.273 1 91 61 ASP B O 1
ATOM 2316 N N . GLY B 1 62 ? 24.312 4.441 -10.344 1 88.56 62 GLY B N 1
ATOM 2317 C CA . GLY B 1 62 ? 24.359 5.012 -9.008 1 88.56 62 GLY B CA 1
ATOM 2318 C C . GLY B 1 62 ? 22.984 5.23 -8.406 1 88.56 62 GLY B C 1
ATOM 2319 O O . GLY B 1 62 ? 22.719 6.266 -7.793 1 88.56 62 GLY B O 1
ATOM 2320 N N . LEU B 1 63 ? 22.078 4.359 -8.711 1 91 63 LEU B N 1
ATOM 2321 C CA . LEU B 1 63 ? 20.75 4.484 -8.156 1 91 63 LEU B CA 1
ATOM 2322 C C . LEU B 1 63 ? 20.672 3.836 -6.773 1 91 63 LEU B C 1
ATOM 2324 O O . LEU B 1 63 ? 19.594 3.75 -6.184 1 91 63 LEU B O 1
ATOM 2328 N N . GLY B 1 64 ? 21.844 3.365 -6.262 1 92 64 GLY B N 1
ATOM 2329 C CA . GLY B 1 64 ? 21.844 2.684 -4.977 1 92 64 GLY B CA 1
ATOM 2330 C C . GLY B 1 64 ? 21.125 1.354 -5.008 1 92 64 GLY B C 1
ATOM 2331 O O . GLY B 1 64 ? 21.438 0.486 -5.824 1 92 64 GLY B O 1
ATOM 2332 N N . VAL B 1 65 ? 20.125 1.253 -4.133 1 94.19 65 VAL B N 1
ATOM 2333 C CA . VAL B 1 65 ? 19.406 -0.018 -4.047 1 94.19 65 VAL B CA 1
ATOM 2334 C C . VAL B 1 65 ? 18.25 -0.03 -5.039 1 94.19 65 VAL B C 1
ATOM 2336 O O . VAL B 1 65 ? 17.656 -1.078 -5.289 1 94.19 65 VAL B O 1
ATOM 2339 N N . VAL B 1 66 ? 17.953 1.099 -5.645 1 96.06 66 VAL B N 1
ATOM 2340 C CA . VAL B 1 66 ? 16.781 1.248 -6.5 1 96.06 66 VAL B CA 1
ATOM 2341 C C . VAL B 1 66 ? 17.078 0.671 -7.883 1 96.06 66 VAL B C 1
ATOM 2343 O O . VAL B 1 66 ? 18.141 0.92 -8.453 1 96.06 66 VAL B O 1
ATOM 2346 N N . ASP B 1 67 ? 16.109 -0.053 -8.406 1 97.31 67 ASP B N 1
ATOM 2347 C CA . ASP B 1 67 ? 16.266 -0.609 -9.742 1 97.31 67 ASP B CA 1
ATOM 2348 C C . ASP B 1 67 ? 15.602 0.293 -10.789 1 97.31 67 ASP B C 1
ATOM 2350 O O . ASP B 1 67 ? 16.109 0.44 -11.898 1 97.31 67 ASP B O 1
ATOM 2354 N N . PHE B 1 68 ? 14.43 0.873 -10.391 1 97.38 68 PHE B N 1
ATOM 2355 C CA . PHE B 1 68 ? 13.68 1.684 -11.344 1 97.38 68 PHE B CA 1
ATOM 2356 C C . PHE B 1 68 ? 13.031 2.875 -10.648 1 97.38 68 PHE B C 1
ATOM 2358 O O . PHE B 1 68 ? 12.562 2.76 -9.516 1 97.38 68 PHE B O 1
ATOM 2365 N N . HIS B 1 69 ? 12.992 3.99 -11.297 1 94.75 69 HIS B N 1
ATOM 2366 C CA . HIS B 1 69 ? 12.094 5.086 -10.969 1 94.75 69 HIS B CA 1
ATOM 2367 C C . HIS B 1 69 ? 11 5.238 -12.031 1 94.75 69 HIS B C 1
ATOM 2369 O O . HIS B 1 69 ? 11.297 5.473 -13.203 1 94.75 69 HIS B O 1
ATOM 2375 N N . THR B 1 70 ? 9.766 5.055 -11.703 1 94.31 70 THR B N 1
ATOM 2376 C CA . THR B 1 70 ? 8.656 5.133 -12.648 1 94.31 70 THR B CA 1
ATOM 2377 C C . THR B 1 70 ? 8.008 6.512 -12.609 1 94.31 70 THR B C 1
ATOM 2379 O O . THR B 1 70 ? 7.148 6.82 -13.438 1 94.31 70 THR B O 1
ATOM 2382 N N . GLY B 1 71 ? 8.352 7.309 -11.711 1 84.94 71 GLY B N 1
ATOM 2383 C CA . GLY B 1 71 ? 7.941 8.688 -11.508 1 84.94 71 GLY B CA 1
ATOM 2384 C C . GLY B 1 71 ? 8.867 9.453 -10.578 1 84.94 71 GLY B C 1
ATOM 2385 O O . GLY B 1 71 ? 9.836 8.898 -10.062 1 84.94 71 GLY B O 1
ATOM 2386 N N . ASP B 1 72 ? 8.578 10.648 -10.281 1 72.62 72 ASP B N 1
ATOM 2387 C CA . ASP B 1 72 ? 9.438 11.523 -9.492 1 72.62 72 ASP B CA 1
ATOM 2388 C C . ASP B 1 72 ? 9.484 11.07 -8.031 1 72.62 72 ASP B C 1
ATOM 2390 O O . ASP B 1 72 ? 10.484 11.297 -7.34 1 72.62 72 ASP B O 1
ATOM 2394 N N . ARG B 1 73 ? 8.477 10.359 -7.641 1 74.31 73 ARG B N 1
ATOM 2395 C CA . ARG B 1 73 ? 8.43 9.969 -6.234 1 74.31 73 ARG B CA 1
ATOM 2396 C C . ARG B 1 73 ? 8.18 8.477 -6.086 1 74.31 73 ARG B C 1
ATOM 2398 O O . ARG B 1 73 ? 7.711 8.016 -5.043 1 74.31 73 ARG B O 1
ATOM 2405 N N . THR B 1 74 ? 8.445 7.789 -7.125 1 87.12 74 THR B N 1
ATOM 2406 C CA . THR B 1 74 ? 8.203 6.352 -7.07 1 87.12 74 THR B CA 1
ATOM 2407 C C . THR B 1 74 ? 9.469 5.578 -7.422 1 87.12 74 THR B C 1
ATOM 2409 O O . THR B 1 74 ? 10.062 5.797 -8.477 1 87.12 74 THR B O 1
ATOM 2412 N N . ALA B 1 75 ? 9.875 4.77 -6.488 1 92.62 75 ALA B N 1
ATOM 2413 C CA . ALA B 1 75 ? 11.055 3.928 -6.676 1 92.62 75 ALA B CA 1
ATOM 2414 C C . ALA B 1 75 ? 10.711 2.453 -6.504 1 92.62 75 ALA B C 1
ATOM 2416 O O . ALA B 1 75 ? 9.898 2.094 -5.645 1 92.62 75 ALA B O 1
ATOM 2417 N N . VAL B 1 76 ? 11.375 1.581 -7.348 1 97.56 76 VAL B N 1
ATOM 2418 C CA . VAL B 1 76 ? 11.055 0.159 -7.375 1 97.56 76 VAL B CA 1
ATOM 2419 C C . VAL B 1 76 ? 12.312 -0.665 -7.129 1 97.56 76 VAL B C 1
ATOM 2421 O O . VAL B 1 76 ? 13.359 -0.401 -7.727 1 97.56 76 VAL B O 1
ATOM 2424 N N . VAL B 1 77 ? 12.242 -1.562 -6.242 1 97.69 77 VAL B N 1
ATOM 2425 C CA . VAL B 1 77 ? 13.242 -2.613 -6.094 1 97.69 77 VAL B CA 1
ATOM 2426 C C . VAL B 1 77 ? 12.688 -3.938 -6.609 1 97.69 77 VAL B C 1
ATOM 2428 O O . VAL B 1 77 ? 11.562 -4.32 -6.27 1 97.69 77 VAL B O 1
ATOM 2431 N N . TYR B 1 78 ? 13.453 -4.586 -7.465 1 98.06 78 TYR B N 1
ATOM 2432 C CA . TYR B 1 78 ? 13.039 -5.852 -8.07 1 98.06 78 TYR B CA 1
ATOM 2433 C C . TYR B 1 78 ? 13.773 -7.023 -7.43 1 98.06 78 TYR B C 1
ATOM 2435 O O . TYR B 1 78 ? 14.992 -7.16 -7.582 1 98.06 78 TYR B O 1
ATOM 2443 N N . ILE B 1 79 ? 13.031 -7.859 -6.719 1 97.75 79 ILE B N 1
ATOM 2444 C CA . ILE B 1 79 ? 13.57 -9.078 -6.129 1 97.75 79 ILE B CA 1
ATOM 2445 C C . ILE B 1 79 ? 13.453 -10.234 -7.121 1 97.75 79 ILE B C 1
ATOM 2447 O O . ILE B 1 79 ? 12.367 -10.789 -7.316 1 97.75 79 ILE B O 1
ATOM 2451 N N . THR B 1 80 ? 14.531 -10.633 -7.672 1 95.88 80 THR B N 1
ATOM 2452 C CA . THR B 1 80 ? 14.539 -11.664 -8.703 1 95.88 80 THR B CA 1
ATOM 2453 C C . THR B 1 80 ? 14.547 -13.055 -8.07 1 95.88 80 THR B C 1
ATOM 2455 O O . THR B 1 80 ? 14.719 -13.188 -6.859 1 95.88 80 THR B O 1
ATOM 2458 N N . GLU B 1 81 ? 14.375 -14.055 -8.906 1 94.94 81 GLU B N 1
ATOM 2459 C CA . GLU B 1 81 ? 14.453 -15.453 -8.492 1 94.94 81 GLU B CA 1
ATOM 2460 C C . GLU B 1 81 ? 15.789 -15.758 -7.816 1 94.94 81 GLU B C 1
ATOM 2462 O O . GLU B 1 81 ? 15.828 -16.438 -6.789 1 94.94 81 GLU B O 1
ATOM 2467 N N . VAL B 1 82 ? 16.828 -15.227 -8.375 1 94.31 82 VAL B N 1
ATOM 2468 C CA . VAL B 1 82 ? 18.172 -15.453 -7.848 1 94.31 82 VAL B CA 1
ATOM 2469 C C . VAL B 1 82 ? 18.281 -14.836 -6.457 1 94.31 82 VAL B C 1
ATOM 2471 O O . VAL B 1 82 ? 18.859 -15.438 -5.547 1 94.31 82 VAL B O 1
ATOM 2474 N N . ASP B 1 83 ? 17.734 -13.602 -6.254 1 94.94 83 ASP B N 1
ATOM 2475 C CA . ASP B 1 83 ? 17.75 -12.938 -4.953 1 94.94 83 ASP B CA 1
ATOM 2476 C C . ASP B 1 83 ? 17.047 -13.789 -3.895 1 94.94 83 ASP B C 1
ATOM 2478 O O . ASP B 1 83 ? 17.5 -13.852 -2.748 1 94.94 83 ASP B O 1
ATOM 2482 N N . LEU B 1 84 ? 15.898 -14.445 -4.266 1 94.69 84 LEU B N 1
ATOM 2483 C CA . LEU B 1 84 ? 15.07 -15.203 -3.334 1 94.69 84 LEU B CA 1
ATOM 2484 C C . LEU B 1 84 ? 15.766 -16.5 -2.918 1 94.69 84 LEU B C 1
ATOM 2486 O O . LEU B 1 84 ? 15.688 -16.906 -1.756 1 94.69 84 LEU B O 1
ATOM 2490 N N . VAL B 1 85 ? 16.484 -17.109 -3.832 1 90.75 85 VAL B N 1
ATOM 2491 C CA . VAL B 1 85 ? 17.109 -18.391 -3.594 1 90.75 85 VAL B CA 1
ATOM 2492 C C . VAL B 1 85 ? 18.438 -18.188 -2.854 1 90.75 85 VAL B C 1
ATOM 2494 O O . VAL B 1 85 ? 18.781 -18.984 -1.975 1 90.75 85 VAL B O 1
ATOM 2497 N N . GLU B 1 86 ? 19.25 -17.219 -3.172 1 87.88 86 GLU B N 1
ATOM 2498 C CA . GLU B 1 86 ? 20.578 -16.984 -2.617 1 87.88 86 GLU B CA 1
ATOM 2499 C C . GLU B 1 86 ? 20.5 -16.562 -1.152 1 87.88 86 GLU B C 1
ATOM 2501 O O . GLU B 1 86 ? 21.469 -16.719 -0.407 1 87.88 86 GLU B O 1
ATOM 2506 N N . GLY B 1 87 ? 19.375 -16.016 -0.784 1 78.56 87 GLY B N 1
ATOM 2507 C CA . GLY B 1 87 ? 19.281 -15.648 0.62 1 78.56 87 GLY B CA 1
ATOM 2508 C C . GLY B 1 87 ? 18.516 -14.359 0.853 1 78.56 87 GLY B C 1
ATOM 2509 O O . GLY B 1 87 ? 17.859 -13.852 -0.055 1 78.56 87 GLY B O 1
ATOM 2510 N N . ASN B 1 88 ? 18.766 -13.836 2.16 1 79.75 88 ASN B N 1
ATOM 2511 C CA . ASN B 1 88 ? 17.922 -12.758 2.65 1 79.75 88 ASN B CA 1
ATOM 2512 C C . ASN B 1 88 ? 18.578 -11.391 2.463 1 79.75 88 ASN B C 1
ATOM 2514 O O . ASN B 1 88 ? 18.219 -10.422 3.133 1 79.75 88 ASN B O 1
ATOM 2518 N N . THR B 1 89 ? 19.562 -11.305 1.459 1 89.69 89 THR B N 1
ATOM 2519 C CA . THR B 1 89 ? 20.219 -10.023 1.244 1 89.69 89 THR B CA 1
ATOM 2520 C C . THR B 1 89 ? 19.219 -8.977 0.74 1 89.69 89 THR B C 1
ATOM 2522 O O . THR B 1 89 ? 19.391 -7.781 0.964 1 89.69 89 THR B O 1
ATOM 2525 N N . PHE B 1 90 ? 18.141 -9.469 0.066 1 94.75 90 PHE B N 1
ATOM 2526 C CA . PHE B 1 90 ? 17.156 -8.547 -0.484 1 94.75 90 PHE B CA 1
ATOM 2527 C C . PHE B 1 90 ? 16.453 -7.789 0.63 1 94.75 90 PHE B C 1
ATOM 2529 O O . PHE B 1 90 ? 15.953 -6.68 0.415 1 94.75 90 PHE B O 1
ATOM 2536 N N . LYS B 1 91 ? 16.453 -8.383 1.812 1 95.5 91 LYS B N 1
ATOM 2537 C CA . LYS B 1 91 ? 15.766 -7.73 2.924 1 95.5 91 LYS B CA 1
ATOM 2538 C C . LYS B 1 91 ? 16.438 -6.414 3.293 1 95.5 91 LYS B C 1
ATOM 2540 O O . LYS B 1 91 ? 15.773 -5.418 3.57 1 95.5 91 LYS B O 1
ATOM 2545 N N . LYS B 1 92 ? 17.719 -6.445 3.262 1 94.06 92 LYS B N 1
ATOM 2546 C CA . LYS B 1 92 ? 18.469 -5.227 3.553 1 94.06 92 LYS B CA 1
ATOM 2547 C C . LYS B 1 92 ? 18.188 -4.145 2.52 1 94.06 92 LYS B C 1
ATOM 2549 O O . LYS B 1 92 ? 18.062 -2.967 2.865 1 94.06 92 LYS B O 1
ATOM 2554 N N . LYS B 1 93 ? 18.062 -4.527 1.274 1 94.75 93 LYS B N 1
ATOM 2555 C CA . LYS B 1 93 ? 17.75 -3.59 0.198 1 94.75 93 LYS B CA 1
ATOM 2556 C C . LYS B 1 93 ? 16.391 -2.938 0.411 1 94.75 93 LYS B C 1
ATOM 2558 O O . LYS B 1 93 ? 16.234 -1.727 0.234 1 94.75 93 LYS B O 1
ATOM 2563 N N . ILE B 1 94 ? 15.445 -3.746 0.801 1 95.06 94 ILE B N 1
ATOM 2564 C CA . ILE B 1 94 ? 14.078 -3.277 0.993 1 95.06 94 ILE B CA 1
ATOM 2565 C C . ILE B 1 94 ? 14.031 -2.301 2.164 1 95.06 94 ILE B C 1
ATOM 2567 O O . ILE B 1 94 ? 13.383 -1.252 2.078 1 95.06 94 ILE B O 1
ATOM 2571 N N . VAL B 1 95 ? 14.766 -2.627 3.262 1 91.69 95 VAL B N 1
ATOM 2572 C CA . VAL B 1 95 ? 14.781 -1.779 4.449 1 91.69 95 VAL B CA 1
ATOM 2573 C C . VAL B 1 95 ? 15.438 -0.438 4.117 1 91.69 95 VAL B C 1
ATOM 2575 O O . VAL B 1 95 ? 14.961 0.614 4.555 1 91.69 95 VAL B O 1
ATOM 2578 N N . LYS B 1 96 ? 16.438 -0.492 3.338 1 90.62 96 LYS B N 1
ATOM 2579 C CA . LYS B 1 96 ? 17.094 0.739 2.914 1 90.62 96 LYS B CA 1
ATOM 2580 C C . LYS B 1 96 ? 16.156 1.606 2.078 1 90.62 96 LYS B C 1
ATOM 2582 O O . LYS B 1 96 ? 16.125 2.828 2.244 1 90.62 96 LYS B O 1
ATOM 2587 N N . LEU B 1 97 ? 15.414 0.991 1.151 1 90.88 97 LEU B N 1
ATOM 2588 C CA . LEU B 1 97 ? 14.438 1.728 0.356 1 90.88 97 LEU B CA 1
ATOM 2589 C C . LEU B 1 97 ? 13.367 2.352 1.248 1 90.88 97 LEU B C 1
ATOM 2591 O O . LEU B 1 97 ? 12.969 3.5 1.038 1 90.88 97 LEU B O 1
ATOM 2595 N N . ARG B 1 98 ? 12.906 1.569 2.217 1 84.19 98 ARG B N 1
ATOM 2596 C CA . ARG B 1 98 ? 11.836 2 3.111 1 84.19 98 ARG B CA 1
ATOM 2597 C C . ARG B 1 98 ? 12.25 3.242 3.896 1 84.19 98 ARG B C 1
ATOM 2599 O O . ARG B 1 98 ? 11.406 4.078 4.234 1 84.19 98 ARG B O 1
ATOM 2606 N N . ARG B 1 99 ? 13.477 3.393 4.059 1 76.31 99 ARG B N 1
ATOM 2607 C CA . ARG B 1 99 ? 13.992 4.473 4.891 1 76.31 99 ARG B CA 1
ATOM 2608 C C . ARG B 1 99 ? 14.078 5.777 4.105 1 76.31 99 ARG B C 1
ATOM 2610 O O . ARG B 1 99 ? 14.227 6.852 4.695 1 76.31 99 ARG B O 1
ATOM 2617 N N . VAL B 1 100 ? 14.031 5.633 2.807 1 73.5 100 VAL B N 1
ATOM 2618 C CA . VAL B 1 100 ? 14.133 6.836 1.986 1 73.5 100 VAL B CA 1
ATOM 2619 C C . VAL B 1 100 ? 12.891 7.703 2.188 1 73.5 100 VAL B C 1
ATOM 2621 O O . VAL B 1 100 ? 11.766 7.219 2.092 1 73.5 100 VAL B O 1
ATOM 2624 N N . GLU B 1 101 ? 13.18 8.891 2.383 1 60.75 101 GLU B N 1
ATOM 2625 C CA . GLU B 1 101 ? 12.086 9.82 2.648 1 60.75 101 GLU B CA 1
ATOM 2626 C C . GLU B 1 101 ? 11.469 10.336 1.351 1 60.75 101 GLU B C 1
ATOM 2628 O O . GLU B 1 101 ? 12.148 10.43 0.328 1 60.75 101 GLU B O 1
ATOM 2633 N N . TYR B 1 102 ? 10.18 10.508 1.295 1 57.5 102 TYR B N 1
ATOM 2634 C CA . TYR B 1 102 ? 9.422 11.172 0.24 1 57.5 102 TYR B CA 1
ATOM 2635 C C . TYR B 1 102 ? 9.359 10.305 -1.014 1 57.5 102 TYR B C 1
ATOM 2637 O O . TYR B 1 102 ? 9.188 10.82 -2.121 1 57.5 102 TYR B O 1
ATOM 2645 N N . ILE B 1 103 ? 9.656 9.086 -0.825 1 72.06 103 ILE B N 1
ATOM 2646 C CA . ILE B 1 103 ? 9.586 8.172 -1.957 1 72.06 103 ILE B CA 1
ATOM 2647 C C . ILE B 1 103 ? 8.594 7.047 -1.651 1 72.06 103 ILE B C 1
ATOM 2649 O O . ILE B 1 103 ? 8.578 6.516 -0.539 1 72.06 103 ILE B O 1
ATOM 2653 N N . ARG B 1 104 ? 7.797 6.914 -2.59 1 79.06 104 ARG B N 1
ATOM 2654 C CA . ARG B 1 104 ? 6.957 5.723 -2.547 1 79.06 104 ARG B CA 1
ATOM 2655 C C . ARG B 1 104 ? 7.711 4.5 -3.061 1 79.06 104 ARG B C 1
ATOM 2657 O O . ARG B 1 104 ? 7.949 4.371 -4.262 1 79.06 104 ARG B O 1
ATOM 2664 N N . GLY B 1 105 ? 8.062 3.664 -2.145 1 89.38 105 GLY B N 1
ATOM 2665 C CA . GLY B 1 105 ? 8.766 2.447 -2.51 1 89.38 105 GLY B CA 1
ATOM 2666 C C . GLY B 1 105 ? 7.844 1.294 -2.846 1 89.38 105 GLY B C 1
ATOM 2667 O O . GLY B 1 105 ? 6.891 1.023 -2.113 1 89.38 105 GLY B O 1
ATOM 2668 N N . VAL B 1 106 ? 8.055 0.656 -3.975 1 95.81 106 VAL B N 1
ATOM 2669 C CA . VAL B 1 106 ? 7.289 -0.507 -4.414 1 95.81 106 VAL B CA 1
ATOM 2670 C C . VAL B 1 106 ? 8.234 -1.688 -4.641 1 95.81 106 VAL B C 1
ATOM 2672 O O . VAL B 1 106 ? 9.328 -1.522 -5.188 1 95.81 106 VAL B O 1
ATOM 2675 N N . ILE B 1 107 ? 7.773 -2.836 -4.203 1 97.62 107 ILE B N 1
ATOM 2676 C CA . ILE B 1 107 ? 8.609 -4.02 -4.359 1 97.62 107 ILE B CA 1
ATOM 2677 C C . ILE B 1 107 ? 8.031 -4.926 -5.441 1 97.62 107 ILE B C 1
ATOM 2679 O O . ILE B 1 107 ? 6.875 -5.355 -5.348 1 97.62 107 ILE B O 1
ATOM 2683 N N . LEU B 1 108 ? 8.773 -5.125 -6.441 1 98.19 108 LEU B N 1
ATOM 2684 C CA . LEU B 1 108 ? 8.508 -6.168 -7.426 1 98.19 108 LEU B CA 1
ATOM 2685 C C . LEU B 1 108 ? 9.188 -7.477 -7.035 1 98.19 108 LEU B C 1
ATOM 2687 O O . LEU B 1 108 ? 10.344 -7.469 -6.598 1 98.19 108 LEU B O 1
ATOM 2691 N N . VAL B 1 109 ? 8.461 -8.609 -7.176 1 97.88 109 VAL B N 1
ATOM 2692 C CA . VAL B 1 109 ? 9.078 -9.859 -6.773 1 97.88 109 VAL B CA 1
ATOM 2693 C C . VAL B 1 109 ? 8.711 -10.961 -7.762 1 97.88 109 VAL B C 1
ATOM 2695 O O . VAL B 1 109 ? 7.57 -11.031 -8.227 1 97.88 109 VAL B O 1
ATOM 2698 N N . ASP B 1 110 ? 9.703 -11.797 -8.062 1 96.75 110 ASP B N 1
ATOM 2699 C CA . ASP B 1 110 ? 9.453 -12.977 -8.891 1 96.75 110 ASP B CA 1
ATOM 2700 C C . ASP B 1 110 ? 8.664 -14.031 -8.117 1 96.75 110 ASP B C 1
ATOM 2702 O O . ASP B 1 110 ? 9.102 -14.484 -7.059 1 96.75 110 ASP B O 1
ATOM 2706 N N . LYS B 1 111 ? 7.508 -14.312 -8.609 1 95.69 111 LYS B N 1
ATOM 2707 C CA . LYS B 1 111 ? 6.734 -15.43 -8.078 1 95.69 111 LYS B CA 1
ATOM 2708 C C . LYS B 1 111 ? 6.543 -16.516 -9.125 1 95.69 111 LYS B C 1
ATOM 2710 O O . LYS B 1 111 ? 5.594 -16.469 -9.914 1 95.69 111 LYS B O 1
ATOM 2715 N N . THR B 1 112 ? 7.422 -17.438 -9.18 1 92.62 112 THR B N 1
ATOM 2716 C CA . THR B 1 112 ? 7.43 -18.594 -10.078 1 92.62 112 THR B CA 1
ATOM 2717 C C . THR B 1 112 ? 7.246 -19.891 -9.289 1 92.62 112 THR B C 1
ATOM 2719 O O . THR B 1 112 ? 7.148 -19.859 -8.062 1 92.62 112 THR B O 1
ATOM 2722 N N . ALA B 1 113 ? 7.16 -21.016 -10.062 1 90.81 113 ALA B N 1
ATOM 2723 C CA . ALA B 1 113 ? 7.051 -22.312 -9.398 1 90.81 113 ALA B CA 1
ATOM 2724 C C . ALA B 1 113 ? 8.227 -22.547 -8.453 1 90.81 113 ALA B C 1
ATOM 2726 O O . ALA B 1 113 ? 8.055 -23.125 -7.379 1 90.81 113 ALA B O 1
ATOM 2727 N N . MET B 1 114 ? 9.383 -22 -8.781 1 92.12 114 MET B N 1
ATOM 2728 C CA . MET B 1 114 ? 10.609 -22.203 -8.016 1 92.12 114 MET B CA 1
ATOM 2729 C C . MET B 1 114 ? 10.625 -21.344 -6.766 1 92.12 114 MET B C 1
ATOM 2731 O O . MET B 1 114 ? 11.203 -21.719 -5.746 1 92.12 114 MET B O 1
ATOM 2735 N N . THR B 1 115 ? 9.93 -20.188 -6.789 1 93.75 115 THR B N 1
ATOM 2736 C CA . THR B 1 115 ? 10.086 -19.234 -5.691 1 93.75 115 THR B CA 1
ATOM 2737 C C . THR B 1 115 ? 8.805 -19.156 -4.871 1 93.75 115 THR B C 1
ATOM 2739 O O . THR B 1 115 ? 8.75 -18.453 -3.861 1 93.75 115 THR B O 1
ATOM 2742 N N . ASP B 1 116 ? 7.855 -19.891 -5.285 1 93.19 116 ASP B N 1
ATOM 2743 C CA . ASP B 1 116 ? 6.535 -19.844 -4.664 1 93.19 116 ASP B CA 1
ATOM 2744 C C . ASP B 1 116 ? 6.621 -20.094 -3.164 1 93.19 116 ASP B C 1
ATOM 2746 O O . ASP B 1 116 ? 5.879 -19.5 -2.381 1 93.19 116 ASP B O 1
ATOM 2750 N N . GLN B 1 117 ? 7.52 -20.984 -2.777 1 91.94 117 GLN B N 1
ATOM 2751 C CA . GLN B 1 117 ? 7.633 -21.375 -1.378 1 91.94 117 GLN B CA 1
ATOM 2752 C C . GLN B 1 117 ? 8.109 -20.219 -0.514 1 91.94 117 GLN B C 1
ATOM 2754 O O . GLN B 1 117 ? 7.887 -20.203 0.698 1 91.94 117 GLN B O 1
ATOM 2759 N N . TYR B 1 118 ? 8.742 -19.203 -1.073 1 94.06 118 TYR B N 1
ATOM 2760 C CA . TYR B 1 118 ? 9.312 -18.078 -0.333 1 94.06 118 TYR B CA 1
ATOM 2761 C C . TYR B 1 118 ? 8.312 -16.922 -0.234 1 94.06 118 TYR B C 1
ATOM 2763 O O . TYR B 1 118 ? 8.461 -16.047 0.615 1 94.06 118 TYR B O 1
ATOM 2771 N N . PHE B 1 119 ?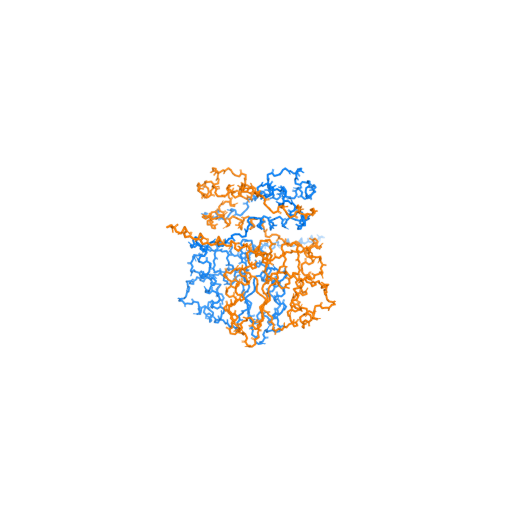 7.316 -16.922 -1.039 1 95.44 119 PHE B N 1
ATOM 2772 C CA . PHE B 1 119 ? 6.477 -15.75 -1.248 1 95.44 119 PHE B CA 1
ATOM 2773 C C . PHE B 1 119 ? 5.73 -15.383 0.03 1 95.44 119 PHE B C 1
ATOM 2775 O O . PHE B 1 119 ? 5.668 -14.211 0.402 1 95.44 119 PHE B O 1
ATOM 2782 N N . PRO B 1 120 ? 5.188 -16.359 0.772 1 94.25 120 PRO B N 1
ATOM 2783 C CA . PRO B 1 120 ? 4.445 -15.984 1.976 1 94.25 120 PRO B CA 1
ATOM 2784 C C . PRO B 1 120 ? 5.297 -15.195 2.967 1 94.25 120 PRO B C 1
ATOM 2786 O O . PRO B 1 120 ? 4.824 -14.219 3.551 1 94.25 120 PRO B O 1
ATOM 2789 N N . ALA B 1 121 ? 6.492 -15.594 3.1 1 94.06 121 ALA B N 1
ATOM 2790 C CA . ALA B 1 121 ? 7.391 -14.898 4.02 1 94.06 121 ALA B CA 1
ATOM 2791 C C . ALA B 1 121 ? 7.73 -13.5 3.504 1 94.06 121 ALA B C 1
ATOM 2793 O O . ALA B 1 121 ? 7.777 -12.539 4.277 1 94.06 121 ALA B O 1
ATOM 2794 N N . VAL B 1 122 ? 7.941 -13.383 2.213 1 96.19 122 VAL B N 1
ATOM 2795 C CA . VAL B 1 122 ? 8.258 -12.102 1.604 1 96.19 122 VAL B CA 1
ATOM 2796 C C . VAL B 1 122 ? 7.059 -11.156 1.744 1 96.19 122 VAL B C 1
ATOM 2798 O O . VAL B 1 122 ? 7.219 -9.992 2.107 1 96.19 122 VAL B O 1
ATOM 2801 N N . GLN B 1 123 ? 5.887 -11.688 1.468 1 95.62 123 GLN B N 1
ATOM 2802 C CA . GLN B 1 123 ? 4.66 -10.898 1.562 1 95.62 123 GLN B CA 1
ATOM 2803 C C . GLN B 1 123 ? 4.438 -10.398 2.986 1 95.62 123 GLN B C 1
ATOM 2805 O O . GLN B 1 123 ? 4.086 -9.234 3.191 1 95.62 123 GLN B O 1
ATOM 2810 N N . ARG B 1 124 ? 4.605 -11.25 3.945 1 93.81 124 ARG B N 1
ATOM 2811 C CA . ARG B 1 124 ? 4.469 -10.852 5.344 1 93.81 124 ARG B CA 1
ATOM 2812 C C . ARG B 1 124 ? 5.441 -9.734 5.699 1 93.81 124 ARG B C 1
ATOM 2814 O O . ARG B 1 124 ? 5.051 -8.734 6.312 1 93.81 124 ARG B O 1
ATOM 2821 N N . PHE B 1 125 ? 6.664 -9.891 5.34 1 94.25 125 PHE B N 1
ATOM 2822 C CA . PHE B 1 125 ? 7.723 -8.938 5.652 1 94.25 125 PHE B CA 1
ATOM 2823 C C . PHE B 1 125 ? 7.453 -7.594 4.992 1 94.25 125 PHE B C 1
ATOM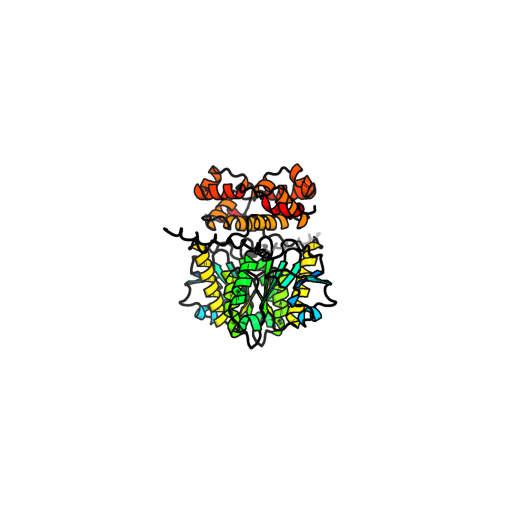 2825 O O . PHE B 1 125 ? 7.438 -6.559 5.664 1 94.25 125 PHE B O 1
ATOM 2832 N N . VAL B 1 126 ? 7.145 -7.609 3.699 1 95.31 126 VAL B N 1
ATOM 2833 C CA . VAL B 1 126 ? 7.047 -6.387 2.906 1 95.31 126 VAL B CA 1
ATOM 2834 C C . VAL B 1 126 ? 5.727 -5.684 3.205 1 95.31 126 VAL B C 1
ATOM 2836 O O . VAL B 1 126 ? 5.707 -4.484 3.49 1 95.31 126 VAL B O 1
ATOM 2839 N N . VAL B 1 127 ? 4.633 -6.461 3.191 1 94.31 127 VAL B N 1
ATOM 2840 C CA . VAL B 1 127 ? 3.316 -5.828 3.225 1 94.31 127 VAL B CA 1
ATOM 2841 C C . VAL B 1 127 ? 2.881 -5.621 4.676 1 94.31 127 VAL B C 1
ATOM 2843 O O . VAL B 1 127 ? 2.449 -4.527 5.047 1 94.31 127 VAL B O 1
ATOM 2846 N N . LEU B 1 128 ? 3.061 -6.582 5.449 1 90.31 128 LEU B N 1
ATOM 2847 C CA . LEU B 1 128 ? 2.479 -6.508 6.785 1 90.31 128 LEU B CA 1
ATOM 2848 C C . LEU B 1 128 ? 3.441 -5.844 7.762 1 90.31 128 LEU B C 1
ATOM 2850 O O . LEU B 1 128 ? 3.035 -5.004 8.562 1 90.31 128 LEU B O 1
ATOM 2854 N N . GLU B 1 129 ? 4.715 -6.148 7.695 1 88.88 129 GLU B N 1
ATOM 2855 C CA . GLU B 1 129 ? 5.676 -5.617 8.656 1 88.88 129 GLU B CA 1
ATOM 2856 C C . GLU B 1 129 ? 6.152 -4.227 8.242 1 88.88 129 GLU B C 1
ATOM 2858 O O . GLU B 1 129 ? 6.219 -3.318 9.07 1 88.88 129 GLU B O 1
ATOM 2863 N N . LEU B 1 130 ? 6.449 -4.074 6.93 1 86.25 130 LEU B N 1
ATOM 2864 C CA . LEU B 1 130 ? 7.031 -2.811 6.492 1 86.25 130 LEU B CA 1
ATOM 2865 C C . LEU B 1 130 ? 5.957 -1.877 5.945 1 86.25 130 LEU B C 1
ATOM 2867 O O . LEU B 1 130 ? 6.195 -0.68 5.773 1 86.25 130 LEU B O 1
ATOM 2871 N N . GLY B 1 131 ? 4.797 -2.395 5.582 1 86.69 131 GLY B N 1
ATOM 2872 C CA . GLY B 1 131 ? 3.697 -1.575 5.094 1 86.69 131 GLY B CA 1
ATOM 2873 C C . GLY B 1 131 ? 3.896 -1.096 3.67 1 86.69 131 GLY B C 1
ATOM 2874 O O . GLY B 1 131 ? 3.357 -0.06 3.277 1 86.69 131 GLY B O 1
ATOM 2875 N N . MET B 1 132 ? 4.719 -1.836 2.883 1 90.06 132 MET B N 1
ATOM 2876 C CA . MET B 1 132 ? 5.012 -1.464 1.502 1 90.06 132 MET B CA 1
ATOM 2877 C C . MET B 1 132 ? 4.137 -2.248 0.531 1 90.06 132 MET B C 1
ATOM 2879 O O . MET B 1 132 ? 3.445 -3.186 0.93 1 90.06 132 MET B O 1
ATOM 2883 N N . LYS B 1 133 ? 4.09 -1.791 -0.721 1 92.94 133 LYS B N 1
ATOM 2884 C CA . LYS B 1 133 ? 3.375 -2.52 -1.765 1 92.94 133 LYS B CA 1
ATOM 2885 C C . LYS B 1 133 ? 4.254 -3.602 -2.383 1 92.94 133 LYS B C 1
ATOM 2887 O O . LYS B 1 133 ? 5.449 -3.389 -2.604 1 92.94 133 LYS B O 1
ATOM 2892 N N . LEU B 1 134 ? 3.631 -4.715 -2.578 1 97.25 134 LEU B N 1
ATOM 2893 C CA . LEU B 1 134 ? 4.293 -5.879 -3.156 1 97.25 134 LEU B CA 1
ATOM 2894 C C . LEU B 1 134 ? 3.572 -6.344 -4.418 1 97.25 134 LEU B C 1
ATOM 2896 O O . LEU B 1 134 ? 2.361 -6.582 -4.395 1 97.25 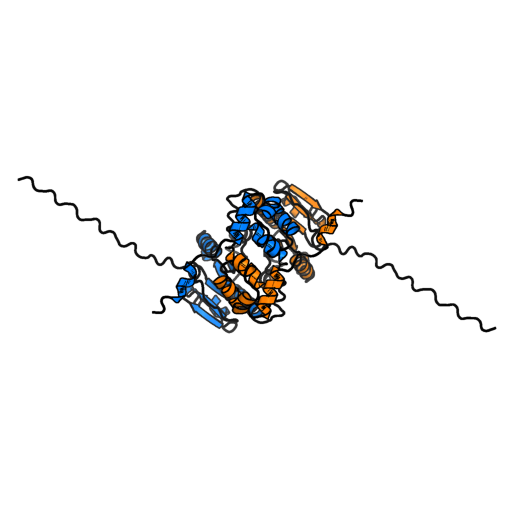134 LEU B O 1
ATOM 2900 N N . LEU B 1 135 ? 4.359 -6.406 -5.496 1 97.94 135 LEU B N 1
ATOM 2901 C CA . LEU B 1 135 ? 3.789 -6.809 -6.777 1 97.94 135 LEU B CA 1
ATOM 2902 C C . LEU B 1 135 ? 4.457 -8.078 -7.297 1 97.94 135 LEU B C 1
ATOM 2904 O O . LEU B 1 135 ? 5.555 -8.016 -7.855 1 97.94 135 LEU B O 1
ATOM 2908 N N . PRO B 1 136 ? 3.777 -9.203 -7.133 1 97.25 136 PRO B N 1
ATOM 2909 C CA . PRO B 1 136 ? 4.328 -10.438 -7.695 1 97.25 136 PRO B CA 1
ATOM 2910 C C . PRO B 1 136 ? 4.219 -10.492 -9.219 1 97.25 136 PRO B C 1
ATOM 2912 O O . PRO B 1 136 ? 3.213 -10.062 -9.781 1 97.25 136 PRO B O 1
ATOM 2915 N N . VAL B 1 137 ? 5.262 -10.922 -9.875 1 96.19 137 VAL B N 1
ATOM 2916 C CA . VAL B 1 137 ? 5.305 -11.141 -11.312 1 96.19 137 VAL B CA 1
ATOM 2917 C C . VAL B 1 137 ? 5.895 -12.523 -11.609 1 96.19 137 VAL B C 1
ATOM 2919 O O . VAL B 1 137 ? 6.695 -13.039 -10.836 1 96.19 137 VAL B O 1
ATOM 2922 N N . CYS B 1 138 ? 5.547 -13.055 -12.75 1 94.12 138 CYS B N 1
ATOM 2923 C CA . CYS B 1 138 ? 5.98 -14.414 -13.023 1 94.12 138 CYS B CA 1
ATOM 2924 C C . CYS B 1 138 ? 7.078 -14.438 -14.086 1 94.12 138 CYS B C 1
ATOM 2926 O O . CYS B 1 138 ? 7.598 -15.5 -14.422 1 94.12 138 CYS B O 1
ATOM 2928 N N . SER B 1 139 ? 7.43 -13.297 -14.672 1 93.25 139 SER B N 1
ATOM 2929 C CA . SER B 1 139 ? 8.445 -13.203 -15.719 1 93.25 139 SER B CA 1
ATOM 2930 C C . SER B 1 139 ? 8.93 -11.773 -15.898 1 93.25 139 SER B C 1
ATOM 2932 O O . SER B 1 139 ? 8.297 -10.828 -15.406 1 93.25 139 SER B O 1
ATOM 2934 N N . GLN B 1 140 ? 10.086 -11.68 -16.578 1 93.75 140 GLN B N 1
ATOM 2935 C CA . GLN B 1 140 ? 10.602 -10.344 -16.875 1 93.75 140 GLN B CA 1
ATOM 2936 C C . GLN B 1 140 ? 9.664 -9.586 -17.797 1 93.75 140 GLN B C 1
ATOM 2938 O O . GLN B 1 140 ? 9.547 -8.367 -17.719 1 93.75 140 GLN B O 1
ATOM 2943 N N . SER B 1 141 ? 9.031 -10.375 -18.688 1 94.62 141 SER B N 1
ATOM 2944 C CA . SER B 1 141 ? 8.047 -9.758 -19.562 1 94.62 141 SER B CA 1
ATOM 2945 C C . SER B 1 141 ? 6.891 -9.156 -18.781 1 94.62 141 SER B C 1
ATOM 2947 O O . SER B 1 141 ? 6.453 -8.039 -19.062 1 94.62 141 SER B O 1
ATOM 2949 N N . GLU B 1 142 ? 6.441 -9.906 -17.797 1 95.25 142 GLU B N 1
ATOM 2950 C CA . GLU B 1 142 ? 5.371 -9.398 -16.953 1 95.25 142 GLU B CA 1
ATOM 2951 C C . GLU B 1 142 ? 5.848 -8.219 -16.109 1 95.25 142 GLU B C 1
ATOM 2953 O O . GLU B 1 142 ? 5.105 -7.258 -15.898 1 95.25 142 GLU B O 1
ATOM 2958 N N . ALA B 1 143 ? 7.055 -8.32 -15.648 1 97.62 143 ALA B N 1
ATOM 2959 C CA . ALA B 1 143 ? 7.641 -7.215 -14.883 1 97.62 143 ALA B CA 1
ATOM 2960 C C . ALA B 1 143 ? 7.66 -5.934 -15.711 1 97.62 143 ALA B C 1
ATOM 2962 O O . ALA B 1 143 ? 7.305 -4.859 -15.219 1 97.62 143 ALA B O 1
ATOM 2963 N N . ALA B 1 144 ? 8.039 -6.066 -16.969 1 98 144 ALA B N 1
ATOM 2964 C CA . ALA B 1 144 ? 8.07 -4.918 -17.859 1 98 144 ALA B CA 1
ATOM 2965 C C . ALA B 1 144 ? 6.68 -4.309 -18.016 1 98 144 ALA B C 1
ATOM 2967 O O . ALA B 1 144 ? 6.523 -3.086 -18.016 1 98 144 ALA B O 1
ATOM 2968 N N . GLN B 1 145 ? 5.723 -5.164 -18.156 1 96.88 145 GLN B N 1
ATOM 2969 C CA . GLN B 1 145 ? 4.352 -4.691 -18.312 1 96.88 145 GLN B CA 1
ATOM 2970 C C . GLN B 1 145 ? 3.895 -3.916 -17.078 1 96.88 145 GLN B C 1
ATOM 2972 O O . GLN B 1 145 ? 3.248 -2.875 -17.203 1 96.88 145 GLN B O 1
ATOM 2977 N N . VAL B 1 146 ? 4.23 -4.426 -15.922 1 97.69 146 VAL B N 1
ATOM 2978 C CA . VAL B 1 146 ? 3.861 -3.783 -14.672 1 97.69 146 VAL B CA 1
ATOM 2979 C C . VAL B 1 146 ? 4.535 -2.416 -14.57 1 97.69 146 VAL B C 1
ATOM 2981 O O . VAL B 1 146 ? 3.902 -1.43 -14.188 1 97.69 146 VAL B O 1
ATOM 2984 N N . LEU B 1 147 ? 5.766 -2.369 -14.945 1 98.19 147 LEU B N 1
ATOM 2985 C CA . LEU B 1 147 ? 6.523 -1.123 -14.891 1 98.19 147 LEU B CA 1
ATOM 2986 C C . LEU B 1 147 ? 5.941 -0.088 -15.852 1 98.19 147 LEU B C 1
ATOM 2988 O O . LEU B 1 147 ? 5.824 1.089 -15.5 1 98.19 147 LEU B O 1
ATOM 2992 N N . VAL B 1 148 ? 5.586 -0.491 -17.031 1 97.88 148 VAL B N 1
ATOM 2993 C CA . VAL B 1 148 ? 4.957 0.403 -18 1 97.88 148 VAL B CA 1
ATOM 2994 C C . VAL B 1 148 ? 3.66 0.962 -17.422 1 97.88 148 VAL B C 1
ATOM 2996 O O . VAL B 1 148 ? 3.396 2.162 -17.516 1 97.88 148 VAL B O 1
ATOM 2999 N N . ALA B 1 149 ? 2.896 0.052 -16.859 1 96.12 149 ALA B N 1
ATOM 3000 C CA . ALA B 1 149 ? 1.639 0.473 -16.25 1 96.12 149 ALA B CA 1
ATOM 3001 C C . ALA B 1 149 ? 1.883 1.491 -15.148 1 96.12 149 ALA B C 1
ATOM 3003 O O . ALA B 1 149 ? 1.117 2.445 -14.992 1 96.12 149 ALA B O 1
ATOM 3004 N N . MET B 1 150 ? 2.906 1.278 -14.367 1 95.69 150 MET B N 1
ATOM 3005 C CA . MET B 1 150 ? 3.25 2.195 -13.289 1 95.69 150 MET B CA 1
ATOM 3006 C C . MET B 1 150 ? 3.621 3.568 -13.836 1 95.69 150 MET B C 1
ATOM 3008 O O . MET B 1 150 ? 3.174 4.59 -13.312 1 95.69 150 MET B O 1
ATOM 3012 N N . VAL B 1 151 ? 4.414 3.588 -14.859 1 95.25 151 VAL B N 1
ATOM 3013 C CA . VAL B 1 151 ? 4.812 4.844 -15.484 1 95.25 151 VAL B CA 1
ATOM 3014 C C . VAL B 1 151 ? 3.578 5.586 -15.984 1 95.25 151 VAL B C 1
ATOM 3016 O O . VAL B 1 151 ? 3.443 6.793 -15.773 1 95.25 151 VAL B O 1
ATOM 3019 N N . ASN B 1 152 ? 2.752 4.859 -16.641 1 92.69 152 ASN B N 1
ATOM 3020 C CA . ASN B 1 152 ? 1.542 5.465 -17.188 1 92.69 152 ASN B CA 1
ATOM 3021 C C . ASN B 1 152 ? 0.65 6.02 -16.078 1 92.69 152 ASN B C 1
ATOM 3023 O O . ASN B 1 152 ? 0.091 7.109 -16.219 1 92.69 152 ASN B O 1
ATOM 3027 N N . GLU B 1 153 ? 0.517 5.27 -15.008 1 86.69 153 GLU B N 1
ATOM 3028 C CA . GLU B 1 153 ? -0.285 5.727 -13.875 1 86.69 153 GLU B CA 1
ATOM 3029 C C . GLU B 1 153 ? 0.335 6.957 -13.219 1 86.69 153 GLU B C 1
ATOM 3031 O O . GLU B 1 153 ? -0.374 7.898 -12.859 1 86.69 153 GLU B O 1
ATOM 3036 N N . ASP B 1 154 ? 1.643 6.945 -13.078 1 81.75 154 ASP B N 1
ATOM 3037 C CA . ASP B 1 154 ? 2.35 8.07 -12.477 1 81.75 154 ASP B CA 1
ATOM 3038 C C . ASP B 1 154 ? 2.217 9.328 -13.336 1 81.75 154 ASP B C 1
ATOM 3040 O O . ASP B 1 154 ? 2.178 10.438 -12.812 1 81.75 154 ASP B O 1
ATOM 3044 N N . SER B 1 155 ? 2.203 9.148 -14.625 1 79.31 155 SER B N 1
ATOM 3045 C CA . SER B 1 155 ? 2.094 10.266 -15.562 1 79.31 155 SER B CA 1
ATOM 3046 C C . SER B 1 155 ? 0.694 10.875 -15.539 1 79.31 155 SER B C 1
ATOM 3048 O O . SER B 1 155 ? 0.522 12.062 -15.82 1 79.31 155 SER B O 1
ATOM 3050 N N . ARG B 1 156 ? -0.289 9.992 -15.492 1 72.38 156 ARG B N 1
ATOM 3051 C CA . ARG B 1 156 ? -1.66 10.484 -15.414 1 72.38 156 ARG B CA 1
ATOM 3052 C C . ARG B 1 156 ? -1.847 11.391 -14.195 1 72.38 156 ARG B C 1
ATOM 3054 O O . ARG B 1 156 ? -2.553 12.398 -14.266 1 72.38 156 ARG B O 1
ATOM 3061 N N . HIS B 1 157 ? -1.376 10.906 -13.164 1 56.41 157 HIS B N 1
ATOM 3062 C CA . HIS B 1 157 ? -1.514 11.688 -11.938 1 56.41 157 HIS B CA 1
ATOM 3063 C C . HIS B 1 157 ? -0.807 13.031 -12.055 1 56.41 157 HIS B C 1
ATOM 3065 O O . HIS B 1 157 ? -1.26 14.023 -11.492 1 56.41 157 HIS B O 1
ATOM 3071 N N . SER B 1 158 ? 0.266 13.086 -12.781 1 49.12 158 SER B N 1
ATOM 3072 C CA . SER B 1 158 ? 0.985 14.344 -12.969 1 49.12 158 SER B CA 1
ATOM 3073 C C . SER B 1 158 ? 0.2 15.305 -13.852 1 49.12 158 SER B C 1
ATOM 3075 O O . SER B 1 158 ? 0.283 16.531 -13.68 1 49.12 158 SER B O 1
ATOM 3077 N N . GLY B 1 159 ? -0.557 14.898 -14.898 1 40.41 159 GLY B N 1
ATOM 3078 C CA . GLY B 1 159 ? -1.239 15.734 -15.867 1 40.41 159 GLY B CA 1
ATOM 3079 C C . GLY B 1 159 ? -2.707 15.945 -15.547 1 40.41 159 GLY B C 1
ATOM 3080 O O . GLY B 1 159 ? -3.275 17 -15.875 1 40.41 159 GLY B O 1
ATOM 3081 N N . ASN B 1 160 ? -3.611 14.914 -15.711 1 34.31 160 ASN B N 1
ATOM 3082 C CA . ASN B 1 160 ? -5.062 15.047 -15.75 1 34.31 160 ASN B CA 1
ATOM 3083 C C . ASN B 1 160 ? -5.621 15.477 -14.391 1 34.31 160 ASN B C 1
ATOM 3085 O O . ASN B 1 160 ? -5.566 14.719 -13.422 1 34.31 160 ASN B O 1
ATOM 3089 N N . PRO B 1 161 ? -5.879 16.703 -14.281 1 32.38 161 PRO B N 1
ATOM 3090 C CA . PRO B 1 161 ? -6.531 17.234 -13.078 1 32.38 161 PRO B CA 1
ATOM 3091 C C . PRO B 1 161 ? -7.684 16.359 -12.594 1 32.38 161 PRO B C 1
ATOM 3093 O O . PRO B 1 161 ? -8.047 16.406 -11.414 1 32.38 161 PRO B O 1
ATOM 3096 N N . PHE B 1 162 ? -8.484 15.812 -13.523 1 32.41 162 PHE B N 1
ATOM 3097 C CA . PHE B 1 162 ? -9.719 15.086 -13.273 1 32.41 162 PHE B CA 1
ATOM 3098 C C . PHE B 1 162 ? -9.43 13.727 -12.641 1 32.41 162 PHE B C 1
ATOM 3100 O O . PHE B 1 162 ? -10.297 13.141 -11.984 1 32.41 162 PHE B O 1
ATOM 3107 N N . LEU B 1 163 ? -8.672 13.008 -13.297 1 34.41 163 LEU B N 1
ATOM 3108 C CA . LEU B 1 163 ? -8.414 11.688 -12.719 1 34.41 163 LEU B CA 1
ATOM 3109 C C . LEU B 1 163 ? -7.895 11.82 -11.289 1 34.41 163 LEU B C 1
ATOM 3111 O O . LEU B 1 163 ? -7.723 10.812 -10.594 1 34.41 163 LEU B O 1
ATOM 3115 N N . ARG B 1 164 ? -7.051 12.75 -11.117 1 39.94 164 ARG B N 1
ATOM 3116 C CA . ARG B 1 164 ? -6.465 13.102 -9.828 1 39.94 164 ARG B CA 1
ATOM 3117 C C . ARG B 1 164 ? -7.539 13.234 -8.758 1 39.94 164 ARG B C 1
ATOM 3119 O O . ARG B 1 164 ? -7.27 13.734 -7.656 1 39.94 164 ARG B O 1
ATOM 3126 N N . LYS B 1 165 ? -8.703 13.43 -9.203 1 36.47 165 LYS B N 1
ATOM 3127 C CA . LYS B 1 165 ? -9.492 13.578 -7.984 1 36.47 165 LYS B CA 1
ATOM 3128 C C . LYS B 1 165 ? -9.156 12.484 -6.973 1 36.47 165 LYS B C 1
ATOM 3130 O O . LYS B 1 165 ? -9.75 11.406 -7 1 36.47 165 LYS B O 1
ATOM 3135 N N . LYS B 1 166 ? -8.039 11.953 -7.203 1 39.62 166 LYS B N 1
ATOM 3136 C CA . LYS B 1 166 ? -7.637 11.188 -6.027 1 39.62 166 LYS B CA 1
ATOM 3137 C C . LYS B 1 166 ? -8.148 11.836 -4.746 1 39.62 166 LYS B C 1
ATOM 3139 O O . LYS B 1 166 ? -7.758 12.961 -4.41 1 39.62 166 LYS B O 1
ATOM 3144 N N . LYS B 1 167 ?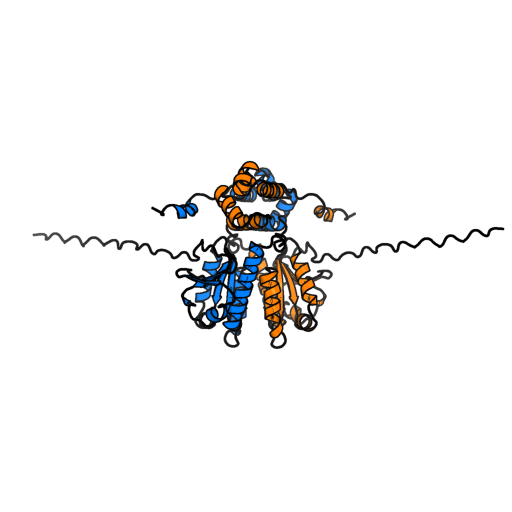 -9.305 11.719 -4.617 1 36.97 167 LYS B N 1
ATOM 3145 C CA . LYS B 1 167 ? -9.758 12.258 -3.336 1 36.97 167 LYS B CA 1
ATOM 3146 C C . LYS B 1 167 ? -8.703 12.039 -2.25 1 36.97 167 LYS B C 1
ATOM 3148 O O . LYS B 1 167 ? -8.312 10.898 -1.984 1 36.97 167 LYS B O 1
ATOM 3153 N N . ALA B 1 168 ? -7.645 12.852 -2.219 1 39.19 168 ALA B N 1
ATOM 3154 C CA . ALA B 1 168 ? -6.824 12.891 -1.011 1 39.19 168 ALA B CA 1
ATOM 3155 C C . ALA B 1 168 ? -7.562 12.281 0.176 1 39.19 168 ALA B C 1
ATOM 3157 O O . ALA B 1 168 ? -8.789 12.367 0.263 1 39.19 168 ALA B O 1
ATOM 3158 N N . PRO B 1 169 ? -7.086 11.148 0.649 1 42.16 169 PRO B N 1
ATOM 3159 C CA . PRO B 1 169 ? -7.836 10.82 1.86 1 42.16 169 PRO B CA 1
ATOM 3160 C C . PRO B 1 169 ? -8.375 12.055 2.58 1 42.16 169 PRO B C 1
ATOM 3162 O O . PRO B 1 169 ? -7.785 13.133 2.475 1 42.16 169 PRO B O 1
ATOM 3165 N N . PRO B 1 170 ? -9.602 12.023 2.953 1 41.72 170 PRO B N 1
ATOM 3166 C CA . PRO B 1 170 ? -10.055 13.164 3.754 1 41.72 170 PRO B CA 1
ATOM 3167 C C . PRO B 1 170 ? -8.953 13.719 4.66 1 41.72 170 PRO B C 1
ATOM 3169 O O . PRO B 1 170 ? -8.109 12.961 5.141 1 41.72 170 PRO B O 1
ATOM 3172 N N . VAL B 1 171 ? -8.688 14.969 4.469 1 46.09 171 VAL B N 1
ATOM 3173 C CA . VAL B 1 171 ? -7.77 15.727 5.309 1 46.09 171 VAL B CA 1
ATOM 3174 C C . VAL B 1 171 ? -7.719 15.117 6.707 1 46.09 171 VAL B C 1
ATOM 3176 O O . VAL B 1 171 ? -6.648 15.016 7.309 1 46.09 171 VAL B O 1
ATOM 3179 N N . GLU B 1 172 ? -8.844 14.609 7.023 1 47.53 172 GLU B N 1
ATOM 3180 C CA . GLU B 1 172 ? -8.969 14.016 8.352 1 47.53 172 GLU B CA 1
ATOM 3181 C C . GLU B 1 172 ? -8.133 12.75 8.469 1 47.53 172 GLU B C 1
ATOM 3183 O O . GLU B 1 172 ? -7.5 12.516 9.5 1 47.53 172 GLU B O 1
ATOM 3188 N N . THR B 1 173 ? -8.172 12.094 7.391 1 50.84 173 THR B N 1
ATOM 3189 C CA . THR B 1 173 ? -7.379 10.867 7.402 1 50.84 173 THR B CA 1
ATOM 3190 C C . THR B 1 173 ? -5.887 11.188 7.398 1 50.84 173 THR B C 1
ATOM 3192 O O . THR B 1 173 ? -5.109 10.547 8.102 1 50.84 173 THR B O 1
ATOM 3195 N N . THR B 1 174 ? -5.641 12.062 6.66 1 49.66 174 THR B N 1
ATOM 3196 C CA . THR B 1 174 ? -4.246 12.484 6.594 1 49.66 174 THR B CA 1
ATOM 3197 C C . THR B 1 174 ? -3.789 13.062 7.934 1 49.66 174 THR B C 1
ATOM 3199 O O . THR B 1 174 ? -2.703 12.734 8.414 1 49.66 174 THR B O 1
ATOM 3202 N N . ILE B 1 175 ? -4.715 13.859 8.438 1 51.28 175 ILE B N 1
ATOM 3203 C CA . ILE B 1 175 ? -4.414 14.43 9.742 1 51.28 175 ILE B CA 1
ATOM 3204 C C . ILE B 1 175 ? -4.285 13.312 10.781 1 51.28 175 ILE B C 1
ATOM 3206 O O . ILE B 1 175 ? -3.375 13.328 11.609 1 51.28 175 ILE B O 1
ATOM 3210 N N . TYR B 1 176 ? -5.133 12.438 10.578 1 51.41 176 TYR B N 1
ATOM 3211 C CA . TYR B 1 176 ? -5.121 11.289 11.484 1 51.41 176 TYR B CA 1
ATOM 3212 C C . TYR B 1 176 ? -3.824 10.508 11.352 1 51.41 176 TYR B C 1
ATOM 3214 O O . TYR B 1 176 ? -3.225 10.109 12.352 1 51.41 176 TYR B O 1
ATOM 3222 N N . ARG B 1 177 ? -3.465 10.414 10.211 1 52.78 177 ARG B N 1
ATOM 3223 C CA . ARG B 1 177 ? -2.229 9.68 9.969 1 52.78 177 ARG B CA 1
ATOM 3224 C C . ARG B 1 177 ? -1.026 10.43 10.531 1 52.78 177 ARG B C 1
ATOM 3226 O O . ARG B 1 177 ? -0.11 9.82 11.086 1 52.78 177 ARG B O 1
ATOM 3233 N N . VAL B 1 178 ? -1.176 11.703 10.367 1 52.09 178 VAL B N 1
ATOM 3234 C CA . VAL B 1 178 ? -0.103 12.539 10.898 1 52.09 178 VAL B CA 1
ATOM 3235 C C . VAL B 1 178 ? -0.096 12.461 12.422 1 52.09 178 VAL B C 1
ATOM 3237 O O . VAL B 1 178 ? 0.967 12.359 13.039 1 52.09 178 VAL B O 1
ATOM 3240 N N . LEU B 1 179 ? -1.294 12.43 12.875 1 55.97 179 LEU B N 1
ATOM 3241 C CA . LEU B 1 179 ? -1.421 12.406 14.328 1 55.97 179 LEU B CA 1
ATOM 3242 C C . LEU B 1 179 ? -0.977 11.062 14.898 1 55.97 179 LEU B C 1
ATOM 3244 O O . LEU B 1 179 ? -0.47 10.992 16.016 1 55.97 179 LEU B O 1
ATOM 3248 N N . GLN B 1 180 ? -1.11 10.125 14.117 1 52.12 180 GLN B N 1
ATOM 3249 C CA . GLN B 1 180 ? -0.741 8.789 14.562 1 52.12 180 GLN B CA 1
ATOM 3250 C C . GLN B 1 180 ? 0.774 8.641 14.656 1 52.12 180 GLN B C 1
ATOM 3252 O O . GLN B 1 180 ? 1.274 7.742 15.336 1 52.12 180 GLN B O 1
ATOM 3257 N N . CYS B 1 181 ? 1.38 9.508 14.047 1 48.38 181 CYS B N 1
ATOM 3258 C CA . CYS B 1 181 ? 2.836 9.438 14.055 1 48.38 181 CYS B CA 1
ATOM 3259 C C . CYS B 1 181 ? 3.408 9.961 15.359 1 48.38 181 CYS B C 1
ATOM 3261 O O . CYS B 1 181 ? 4.598 9.797 15.633 1 48.38 181 CYS B O 1
ATOM 3263 N N . PHE B 1 182 ? 2.605 10.586 16.047 1 48.78 182 PHE B N 1
ATOM 3264 C CA . PHE B 1 182 ? 3.078 11.109 17.328 1 48.78 182 PHE B CA 1
ATOM 3265 C C . PHE B 1 182 ? 3.117 10.008 18.375 1 48.78 182 PHE B C 1
ATOM 3267 O O . PHE B 1 182 ? 2.113 9.336 18.625 1 48.78 182 PHE B O 1
ATOM 3274 N N . PRO B 1 183 ? 4.34 9.805 18.781 1 48.12 183 PRO B N 1
ATOM 3275 C CA . PRO B 1 183 ? 4.449 8.828 19.859 1 48.12 183 PRO B CA 1
ATOM 3276 C C . PRO B 1 183 ? 3.514 9.141 21.031 1 48.12 183 PRO B C 1
ATOM 3278 O O . PRO B 1 183 ? 3.26 10.312 21.328 1 48.12 183 PRO B O 1
ATOM 3281 N N . ARG B 1 184 ? 2.883 8.109 21.75 1 49.25 184 ARG B N 1
ATOM 3282 C CA . ARG B 1 184 ? 2.021 8.18 22.922 1 49.25 184 ARG B CA 1
ATOM 3283 C C . ARG B 1 184 ? 0.637 8.703 22.562 1 49.25 184 ARG B C 1
ATOM 3285 O O . ARG B 1 184 ? -0.237 8.82 23.422 1 49.25 184 ARG B O 1
ATOM 3292 N N . LEU B 1 185 ? 0.604 9.18 21.312 1 54 185 LEU B N 1
ATOM 3293 C CA . LEU B 1 185 ? -0.738 9.547 20.875 1 54 185 LEU B CA 1
ATOM 3294 C C . LEU B 1 185 ? -1.468 8.344 20.281 1 54 185 LEU B C 1
ATOM 3296 O O . LEU B 1 185 ? -1.09 7.836 19.219 1 54 185 LEU B O 1
ATOM 3300 N N . GLY B 1 186 ? -1.898 7.5 21.109 1 50.44 186 GLY B N 1
ATOM 3301 C CA . GLY B 1 186 ? -2.693 6.387 20.609 1 50.44 186 GLY B CA 1
ATOM 3302 C C . GLY B 1 186 ? -3.807 6.816 19.672 1 50.44 186 GLY B C 1
ATOM 3303 O O . GLY B 1 186 ? -4.066 8.016 19.516 1 50.44 186 GLY B O 1
ATOM 3304 N N . GLY B 1 187 ? -4.316 5.938 18.859 1 52.47 187 GLY B N 1
ATOM 3305 C CA . GLY B 1 187 ? -5.418 6.148 17.938 1 52.47 187 GLY B CA 1
ATOM 3306 C C . GLY B 1 187 ? -6.609 6.836 18.578 1 52.47 187 GLY B C 1
ATOM 3307 O O . GLY B 1 187 ? -7.254 7.68 17.953 1 52.47 187 GLY B O 1
ATOM 3308 N N . VAL B 1 188 ? -6.781 6.566 19.734 1 56.97 188 VAL B N 1
ATOM 3309 C CA . VAL B 1 188 ? -7.922 7.145 20.438 1 56.97 188 VAL B CA 1
ATOM 3310 C C . VAL B 1 188 ? -7.691 8.641 20.656 1 56.97 188 VAL B C 1
ATOM 3312 O O . VAL B 1 188 ? -8.586 9.453 20.422 1 56.97 188 VAL B O 1
ATOM 3315 N N . LYS B 1 189 ? -6.484 8.984 21.078 1 64.44 189 LYS B N 1
ATOM 3316 C CA . LYS B 1 189 ? -6.18 10.391 21.328 1 64.44 189 LYS B CA 1
ATOM 3317 C C . LYS B 1 189 ? -6.172 11.188 20.031 1 64.44 189 LYS B C 1
ATOM 3319 O O . LYS B 1 189 ? -6.637 12.328 19.984 1 64.44 189 LYS B O 1
ATOM 3324 N N . ALA B 1 190 ? -5.75 10.531 19.016 1 63.12 190 ALA B N 1
ATOM 3325 C CA . ALA B 1 190 ? -5.754 11.172 17.703 1 63.12 190 ALA B CA 1
ATOM 3326 C C . ALA B 1 190 ? -7.18 11.453 17.234 1 63.12 190 ALA B C 1
ATOM 3328 O O . ALA B 1 190 ? -7.465 12.539 16.734 1 63.12 190 ALA B O 1
ATOM 3329 N N . LYS B 1 191 ? -7.98 10.5 17.484 1 59.78 191 LYS B N 1
ATOM 3330 C CA . LYS B 1 191 ? -9.391 10.688 17.141 1 59.78 191 LYS B CA 1
ATOM 3331 C C . LYS B 1 191 ? -10.008 11.812 17.969 1 59.78 191 LYS B C 1
ATOM 3333 O O . LYS B 1 191 ? -10.781 12.617 17.453 1 59.78 191 LYS B O 1
ATOM 3338 N N . GLN B 1 192 ? -9.664 11.797 19.172 1 70.25 192 GLN B N 1
ATOM 3339 C CA . GLN B 1 192 ? -10.172 12.828 20.062 1 70.25 192 GLN B CA 1
ATOM 3340 C C . GLN B 1 192 ? -9.672 14.211 19.641 1 70.25 192 GLN B C 1
ATOM 3342 O O . GLN B 1 192 ? -10.414 15.195 19.703 1 70.25 192 GLN B O 1
ATOM 3347 N N . LEU B 1 193 ? -8.453 14.211 19.25 1 71.88 193 LEU B N 1
ATOM 3348 C CA . LEU B 1 193 ? -7.902 15.469 18.766 1 71.88 193 LEU B CA 1
ATOM 3349 C C . LEU B 1 193 ? -8.656 15.945 17.531 1 71.88 193 LEU B C 1
ATOM 3351 O O . LEU B 1 193 ? -9.008 17.125 17.422 1 71.88 193 LEU B O 1
ATOM 3355 N N . LEU B 1 194 ? -8.844 14.961 16.734 1 66.31 194 LEU B N 1
ATOM 3356 C CA . LEU B 1 194 ? -9.531 15.297 15.484 1 66.31 194 LEU B CA 1
ATOM 3357 C C . LEU B 1 194 ? -10.977 15.695 15.75 1 66.31 194 LEU B C 1
ATOM 3359 O O . LEU B 1 194 ? -11.5 16.609 15.102 1 66.31 194 LEU B O 1
ATOM 3363 N N . ALA B 1 195 ? -11.492 15.008 16.688 1 65.38 195 ALA B N 1
ATOM 3364 C CA . ALA B 1 195 ? -12.859 15.344 17.062 1 65.38 195 ALA B CA 1
ATOM 3365 C C . ALA B 1 195 ? -12.93 16.734 17.703 1 65.38 195 ALA B C 1
ATOM 3367 O O . ALA B 1 195 ? -13.867 17.484 17.453 1 65.38 195 ALA B O 1
ATOM 3368 N N . LYS B 1 196 ? -11.977 16.984 18.484 1 73.56 196 LYS B N 1
ATOM 3369 C CA . LYS B 1 196 ? -12 18.234 19.234 1 73.56 196 LYS B CA 1
ATOM 3370 C C . LYS B 1 196 ? -11.539 19.406 18.391 1 73.56 196 LYS B C 1
ATOM 3372 O O . LYS B 1 196 ? -12.117 20.5 18.453 1 73.56 196 LYS B O 1
ATOM 3377 N N . PHE B 1 197 ? -10.555 19.141 17.656 1 68.25 197 PHE B N 1
ATOM 3378 C CA . PHE B 1 197 ? -9.938 20.281 17 1 68.25 197 PHE B CA 1
ATOM 3379 C C . PHE B 1 197 ? -10.312 20.312 15.516 1 68.25 197 PHE B C 1
ATOM 3381 O O . PHE B 1 197 ? -9.977 21.266 14.812 1 68.25 197 PHE B O 1
ATOM 3388 N N . LYS B 1 198 ? -11.055 19.281 15.148 1 57.09 198 LYS B N 1
ATOM 3389 C CA . LYS B 1 198 ? -11.82 19.156 13.914 1 57.09 198 LYS B CA 1
ATOM 3390 C C . LYS B 1 198 ? -10.906 19.172 12.695 1 57.09 198 LYS B C 1
ATOM 3392 O O . LYS B 1 198 ? -11.219 18.547 11.672 1 57.09 198 LYS B O 1
ATOM 3397 N N . SER B 1 199 ? -9.828 20.031 12.875 1 53.25 199 SER B N 1
ATOM 3398 C CA . SER B 1 199 ? -8.93 20.172 11.727 1 53.25 199 SER B CA 1
ATOM 3399 C C . SER B 1 199 ? -7.473 20.219 12.172 1 53.25 199 SER B C 1
ATOM 3401 O O . SER B 1 199 ? -7.18 20.422 13.352 1 53.25 199 SER B O 1
ATOM 3403 N N . LEU B 1 200 ? -6.645 19.781 11.156 1 58.34 200 LEU B N 1
ATOM 3404 C CA . LEU B 1 200 ? -5.223 19.953 11.438 1 58.34 200 LEU B CA 1
ATOM 3405 C C . LEU B 1 200 ? -4.906 21.391 11.828 1 58.34 200 LEU B C 1
ATOM 3407 O O . LEU B 1 200 ? -4.066 21.625 12.695 1 58.34 200 LEU B O 1
ATOM 3411 N N . HIS B 1 201 ? -5.602 22.203 11.203 1 55.66 201 HIS B N 1
ATOM 3412 C CA . HIS B 1 201 ? -5.453 23.609 11.57 1 55.66 201 HIS B CA 1
ATOM 3413 C C . HIS B 1 201 ? -5.832 23.844 13.031 1 55.66 201 HIS B C 1
ATOM 3415 O O . HIS B 1 201 ? -5.133 24.547 13.758 1 55.66 201 HIS B O 1
ATOM 3421 N N . GLY B 1 202 ? -6.895 23.281 13.281 1 62.34 202 GLY B N 1
ATOM 3422 C CA . GLY B 1 202 ? -7.332 23.406 14.664 1 62.34 202 GLY B CA 1
ATOM 3423 C C . GLY B 1 202 ? -6.344 22.812 15.656 1 62.34 202 GLY B C 1
ATOM 3424 O O . GLY B 1 202 ? -6.105 23.391 16.719 1 62.34 202 GLY B O 1
ATOM 3425 N N . ILE B 1 203 ? -5.762 21.719 15.195 1 66.62 203 ILE B N 1
ATOM 3426 C CA . ILE B 1 203 ? -4.785 21.062 16.062 1 66.62 203 ILE B CA 1
ATOM 3427 C C . ILE B 1 203 ? -3.516 21.922 16.141 1 66.62 203 ILE B C 1
ATOM 3429 O O . ILE B 1 203 ? -2.955 22.109 17.219 1 66.62 203 ILE B O 1
ATOM 3433 N N . CYS B 1 204 ? -3.188 22.469 15.031 1 62.12 204 CYS B N 1
ATOM 3434 C CA . CYS B 1 204 ? -1.974 23.266 14.969 1 62.12 204 CYS B CA 1
ATOM 3435 C C . CYS B 1 204 ? -2.154 24.594 15.711 1 62.12 204 CYS B C 1
ATOM 3437 O O . CYS B 1 204 ? -1.197 25.141 16.266 1 62.12 204 CYS B O 1
ATOM 3439 N N . GLN B 1 205 ? -3.35 25.031 15.711 1 63.47 205 GLN B N 1
ATOM 3440 C CA . GLN B 1 205 ? -3.621 26.312 16.344 1 63.47 205 GLN B CA 1
ATOM 3441 C C . GLN B 1 205 ? -3.906 26.125 17.844 1 63.47 205 GLN B C 1
ATOM 3443 O O . GLN B 1 205 ? -3.846 27.094 18.609 1 63.47 205 GLN B O 1
ATOM 3448 N N . ALA B 1 206 ? -4.199 24.953 18.062 1 72.56 206 ALA B N 1
ATOM 3449 C CA . ALA B 1 206 ? -4.535 24.703 19.453 1 72.56 206 ALA B CA 1
ATOM 3450 C C . ALA B 1 206 ? -3.336 24.969 20.359 1 72.56 206 ALA B C 1
ATOM 3452 O O . ALA B 1 206 ? -2.193 24.688 20 1 72.56 206 ALA B O 1
ATOM 3453 N N . SER B 1 207 ? -3.625 25.656 21.375 1 75.44 207 SER B N 1
ATOM 3454 C CA . SER B 1 207 ? -2.568 25.875 22.359 1 75.44 207 SER B CA 1
ATOM 3455 C C . SER B 1 207 ? -2.125 24.562 22.984 1 75.44 207 SER B C 1
ATOM 3457 O O . SER B 1 207 ? -2.844 23.562 22.922 1 75.44 207 SER B O 1
ATOM 3459 N N . GLU B 1 208 ? -0.898 24.625 23.531 1 78.94 208 GLU B N 1
ATOM 3460 C CA . GLU B 1 208 ? -0.382 23.453 24.219 1 78.94 208 GLU B CA 1
ATOM 3461 C C . GLU B 1 208 ? -1.323 23 25.328 1 78.94 208 GLU B C 1
ATOM 3463 O O . GLU B 1 208 ? -1.5 21.812 25.578 1 78.94 208 GLU B O 1
ATOM 3468 N N . LYS B 1 209 ? -1.957 23.969 25.922 1 84.62 209 LYS B N 1
ATOM 3469 C CA . LYS B 1 209 ? -2.896 23.688 27 1 84.62 209 LYS B CA 1
ATOM 3470 C C . LYS B 1 209 ? -4.141 22.969 26.469 1 84.62 209 LYS B C 1
ATOM 3472 O O . LYS B 1 209 ? -4.617 22.016 27.078 1 84.62 209 LYS B O 1
ATOM 3477 N N . GLU B 1 210 ? -4.594 23.406 25.359 1 83.69 210 GLU B N 1
ATOM 3478 C CA . GLU B 1 210 ? -5.77 22.797 24.75 1 83.69 210 GLU B CA 1
ATOM 3479 C C . GLU B 1 210 ? -5.477 21.359 24.297 1 83.69 210 GLU B C 1
ATOM 3481 O O . GLU B 1 210 ? -6.301 20.469 24.484 1 83.69 210 GLU B O 1
ATOM 3486 N N . LEU B 1 211 ? -4.336 21.234 23.75 1 81.12 211 LEU B N 1
ATOM 3487 C CA . LEU B 1 211 ? -3.922 19.922 23.297 1 81.12 211 LEU B CA 1
ATOM 3488 C C . LEU B 1 211 ? -3.754 18.969 24.469 1 81.12 211 LEU B C 1
ATOM 3490 O O . LEU B 1 211 ? -4.129 17.797 24.391 1 81.12 211 LEU B O 1
ATOM 3494 N N . ALA B 1 212 ? -3.211 19.547 25.562 1 83.94 212 ALA B N 1
ATOM 3495 C CA . ALA B 1 212 ? -2.963 18.734 26.75 1 83.94 212 ALA B CA 1
ATOM 3496 C C . ALA B 1 212 ? -4.27 18.203 27.344 1 83.94 212 ALA B C 1
ATOM 3498 O O . ALA B 1 212 ? -4.289 17.125 27.938 1 83.94 212 ALA B O 1
ATOM 3499 N N . GLY B 1 213 ? -5.25 18.906 27.109 1 85.25 213 GLY B N 1
ATOM 3500 C CA . GLY B 1 213 ? -6.559 18.469 27.562 1 85.25 213 GLY B CA 1
ATOM 3501 C C . GLY B 1 213 ? -7.023 17.188 26.891 1 85.25 213 GLY B C 1
ATOM 3502 O O . GLY B 1 213 ? -7.848 16.453 27.438 1 85.25 213 GLY B O 1
ATOM 3503 N N . VAL B 1 214 ? -6.488 17 25.734 1 80.06 214 VAL B N 1
ATOM 3504 C CA . VAL B 1 214 ? -6.922 15.828 24.984 1 80.06 214 VAL B CA 1
ATOM 3505 C C . VAL B 1 214 ? -5.863 14.734 25.062 1 80.06 214 VAL B C 1
ATOM 3507 O O . VAL B 1 214 ? -6.188 13.57 25.328 1 80.06 214 VAL B O 1
ATOM 3510 N N . VAL B 1 215 ? -4.617 15.109 24.953 1 77.5 215 VAL B N 1
ATOM 3511 C CA . VAL B 1 215 ? -3.596 14.086 24.75 1 77.5 215 VAL B CA 1
ATOM 3512 C C . VAL B 1 215 ? -2.631 14.086 25.938 1 77.5 215 VAL B C 1
ATOM 3514 O O . VAL B 1 215 ? -1.676 13.305 25.969 1 77.5 215 VAL B O 1
ATOM 3517 N N . GLY B 1 216 ? -2.898 14.914 27 1 81 216 GLY B N 1
ATOM 3518 C CA . GLY B 1 216 ? -1.965 15.062 28.109 1 81 216 GLY B CA 1
ATOM 3519 C C . GLY B 1 216 ? -0.821 16.016 27.797 1 81 216 GLY B C 1
ATOM 3520 O O . GLY B 1 216 ? -0.589 16.359 26.641 1 81 216 GLY B O 1
ATOM 3521 N N . ARG B 1 217 ? -0.141 16.438 28.875 1 80.06 217 ARG B N 1
ATOM 3522 C CA . ARG B 1 217 ? 0.936 17.422 28.766 1 80.06 217 ARG B CA 1
ATOM 3523 C C . ARG B 1 217 ? 2.041 16.906 27.844 1 80.06 217 ARG B C 1
ATOM 3525 O O . ARG B 1 217 ? 2.529 17.656 26.984 1 80.06 217 ARG B O 1
ATOM 3532 N N . ALA B 1 218 ? 2.338 15.711 28.031 1 71 218 ALA B N 1
ATOM 3533 C CA . ALA B 1 218 ? 3.422 15.156 27.234 1 71 218 ALA B CA 1
ATOM 3534 C C . ALA B 1 218 ? 3.014 15.047 25.766 1 71 218 ALA B C 1
ATOM 3536 O O . ALA B 1 218 ? 3.787 15.398 24.875 1 71 218 ALA B O 1
ATOM 3537 N N . GLY B 1 219 ? 1.862 14.594 25.547 1 71.31 219 GLY B N 1
ATOM 3538 C CA . GLY B 1 219 ? 1.347 14.523 24.188 1 71.31 219 GLY B CA 1
ATOM 3539 C C . GLY B 1 219 ? 1.22 15.875 23.531 1 71.31 219 GLY B C 1
ATOM 3540 O O . GLY B 1 219 ? 1.557 16.031 22.344 1 71.31 219 GLY B O 1
ATOM 3541 N N . ALA B 1 220 ? 0.725 16.812 24.281 1 75.44 220 ALA B N 1
ATOM 3542 C CA . ALA B 1 220 ? 0.581 18.172 23.781 1 75.44 220 ALA B CA 1
ATOM 3543 C C . ALA B 1 220 ? 1.932 18.75 23.375 1 75.44 220 ALA B C 1
ATOM 3545 O O . ALA B 1 220 ? 2.053 19.391 22.328 1 75.44 220 ALA B O 1
ATOM 3546 N N . ALA B 1 221 ? 2.875 18.484 24.203 1 69.81 221 ALA B N 1
ATOM 3547 C CA . ALA B 1 221 ? 4.223 18.969 23.906 1 69.81 221 ALA B CA 1
ATOM 3548 C C . ALA B 1 221 ? 4.766 18.344 22.625 1 69.81 221 ALA B C 1
ATOM 3550 O O . ALA B 1 221 ? 5.398 19.016 21.812 1 69.81 221 ALA B O 1
ATOM 3551 N N . GLN B 1 222 ? 4.453 17.125 22.5 1 65 222 GLN B N 1
ATOM 3552 C CA . GLN B 1 222 ? 4.938 16.422 21.312 1 65 222 GLN B CA 1
ATOM 3553 C C . GLN B 1 222 ? 4.277 16.953 20.047 1 65 222 GLN B C 1
ATOM 3555 O O . GLN B 1 222 ? 4.941 17.141 19.031 1 65 222 GLN B O 1
ATOM 3560 N N . ILE B 1 223 ? 3.037 17.156 20.172 1 66.88 223 ILE B N 1
ATOM 3561 C CA . ILE B 1 223 ? 2.299 17.688 19.031 1 66.88 223 ILE B CA 1
ATOM 3562 C C . ILE B 1 223 ? 2.818 19.094 18.703 1 66.88 223 ILE B C 1
ATOM 3564 O O . ILE B 1 223 ? 3.033 19.406 17.531 1 66.88 223 ILE B O 1
ATOM 3568 N N . ARG B 1 224 ? 2.99 19.812 19.734 1 65.19 224 ARG B N 1
ATOM 3569 C CA . ARG B 1 224 ? 3.498 21.172 19.531 1 65.19 224 ARG B CA 1
ATOM 3570 C C . ARG B 1 224 ? 4.902 21.141 18.938 1 65.19 224 ARG B C 1
ATOM 3572 O O . ARG B 1 224 ? 5.223 21.938 18.047 1 65.19 224 ARG B O 1
ATOM 3579 N N . ASP B 1 225 ? 5.668 20.312 19.516 1 58.47 225 ASP B N 1
ATOM 3580 C CA . ASP B 1 225 ? 7.016 20.156 18.984 1 58.47 225 ASP B CA 1
ATOM 3581 C C . ASP B 1 225 ? 6.977 19.781 17.5 1 58.47 225 ASP B C 1
ATOM 3583 O O . ASP B 1 225 ? 7.773 20.281 16.703 1 58.47 225 ASP B O 1
ATOM 3587 N N . PHE B 1 226 ? 6.113 18.906 17.328 1 56.31 226 PHE B N 1
ATOM 3588 C CA . PHE B 1 226 ? 5.969 18.453 15.953 1 56.31 226 PHE B CA 1
ATOM 3589 C C . PHE B 1 226 ? 5.531 19.594 15.047 1 56.31 226 PHE B C 1
ATOM 3591 O O . PHE B 1 226 ? 6.062 19.75 13.945 1 56.31 226 PHE B O 1
ATOM 3598 N N . ILE B 1 227 ? 4.516 20.172 15.602 1 57.06 227 ILE B N 1
ATOM 3599 C CA . ILE B 1 227 ? 3.98 21.281 14.82 1 57.06 227 ILE B CA 1
ATOM 3600 C C . ILE B 1 227 ? 5.055 22.344 14.633 1 57.06 227 ILE B C 1
ATOM 3602 O O . ILE B 1 227 ? 5.16 22.953 13.57 1 57.06 227 ILE B O 1
ATOM 3606 N N . SER B 1 228 ? 5.793 22.516 15.695 1 50.53 228 SER B N 1
ATOM 3607 C CA . SER B 1 228 ? 6.828 23.547 15.68 1 50.53 228 SER B CA 1
ATOM 3608 C C . SER B 1 228 ? 8.102 23.031 15.008 1 50.53 228 SER B C 1
ATOM 3610 O O . SER B 1 228 ? 9.031 23.812 14.758 1 50.53 228 SER B O 1
ATOM 3612 N N . TYR B 1 229 ? 8.32 21.781 15.086 1 41.16 229 TYR B N 1
ATOM 3613 C CA . TYR B 1 229 ? 9.578 21.266 14.555 1 41.16 229 TYR B CA 1
ATOM 3614 C C . TYR B 1 229 ? 9.93 21.922 13.227 1 41.16 229 TYR B C 1
ATOM 3616 O O . TYR B 1 229 ? 9.188 21.797 12.25 1 41.16 229 TYR B O 1
ATOM 3624 N N . GLN B 1 230 ? 10.453 23.078 13.242 1 37.16 230 GLN B N 1
ATOM 3625 C CA . GLN B 1 230 ? 11.148 23.797 12.188 1 37.16 230 GLN B CA 1
ATOM 3626 C C . GLN B 1 230 ? 12.086 22.875 11.414 1 37.16 230 GLN B C 1
ATOM 3628 O O . GLN B 1 230 ? 12.703 21.969 12 1 37.16 230 GLN B O 1
ATOM 3633 N N . THR B 1 231 ? 11.727 22.531 10.227 1 35.53 231 THR B N 1
ATOM 3634 C CA . THR B 1 231 ? 12.805 21.984 9.406 1 35.53 231 THR B CA 1
ATOM 3635 C C . THR B 1 231 ? 14.133 22.672 9.734 1 35.53 231 THR B C 1
ATOM 3637 O O . THR B 1 231 ? 14.281 23.875 9.555 1 35.53 231 THR B O 1
ATOM 3640 N N . GLN B 1 232 ? 15.008 22.672 10.633 1 28.95 232 GLN B N 1
ATOM 3641 C CA . GLN B 1 232 ? 16.375 23.188 10.562 1 28.95 232 GLN B CA 1
ATOM 3642 C C . GLN B 1 232 ? 16.953 23 9.156 1 28.95 232 GLN B C 1
ATOM 3644 O O . GLN B 1 232 ? 16.391 22.297 8.328 1 28.95 232 GLN B O 1
ATOM 3649 N N . LYS B 1 233 ? 18.562 22.75 8.992 1 31.61 233 LYS B N 1
ATOM 3650 C CA . LYS B 1 233 ? 19.734 23.031 8.164 1 31.61 233 LYS B CA 1
ATOM 3651 C C . LYS B 1 233 ? 19.609 22.344 6.805 1 31.61 233 LYS B C 1
ATOM 3653 O O . LYS B 1 233 ? 19.797 22.984 5.766 1 31.61 233 LYS B O 1
ATOM 3658 N N . GLY B 1 234 ? 20.438 21.156 6.574 1 27.77 234 GLY B N 1
ATOM 3659 C CA . GLY B 1 234 ? 21.359 20.766 5.52 1 27.77 234 GLY B CA 1
ATOM 3660 C C . GLY B 1 234 ? 20.656 20.328 4.246 1 27.77 234 GLY B C 1
ATOM 3661 O O . GLY B 1 234 ? 21.297 19.812 3.32 1 27.77 234 GLY B O 1
ATOM 3662 N N . TRP B 1 235 ? 19.406 20.172 4.109 1 27.61 235 TRP B N 1
ATOM 3663 C CA . TRP B 1 235 ? 19.312 19.688 2.74 1 27.61 235 TRP B CA 1
ATOM 3664 C C . TRP B 1 235 ? 19.484 20.812 1.741 1 27.61 235 TRP B C 1
ATOM 3666 O O . TRP B 1 235 ? 19.328 20.625 0.534 1 27.61 235 TRP B O 1
ATOM 3676 N N . LEU B 1 236 ? 19.406 22.078 2.107 1 29.02 236 LEU B N 1
ATOM 3677 C CA . LEU B 1 236 ? 19.719 23.062 1.084 1 29.02 236 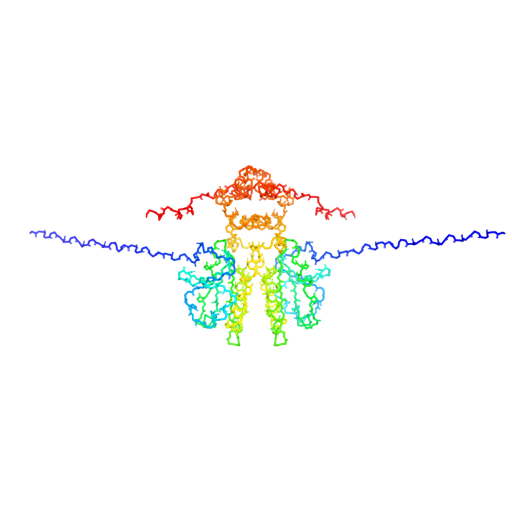LEU B CA 1
ATOM 3678 C C . LEU B 1 236 ? 21.156 22.875 0.58 1 29.02 236 LEU B C 1
ATOM 3680 O O . LEU B 1 236 ? 21.562 23.5 -0.406 1 29.02 236 LEU B O 1
ATOM 3684 N N . SER B 1 237 ? 22.109 22.359 1.301 1 28.55 237 SER B N 1
ATOM 3685 C CA . SER B 1 237 ? 23.453 22.5 0.731 1 28.55 237 SER B CA 1
ATOM 3686 C C . SER B 1 237 ? 23.547 21.812 -0.626 1 28.55 237 SER B C 1
ATOM 3688 O O . SER B 1 237 ? 24.625 21.359 -1.021 1 28.55 237 SER B O 1
ATOM 3690 N N . LEU B 1 238 ? 22.562 21.281 -1.233 1 26.44 238 LEU B N 1
ATOM 3691 C CA . LEU B 1 238 ? 22.969 20.766 -2.537 1 26.44 238 LEU B CA 1
ATOM 3692 C C . LEU B 1 238 ? 23.344 21.906 -3.48 1 26.44 238 LEU B C 1
ATOM 3694 O O . LEU B 1 238 ? 23.844 21.672 -4.578 1 26.44 238 LEU B O 1
ATOM 3698 N N . GLU B 1 239 ? 22.891 23.109 -3.387 1 27.81 239 GLU B N 1
ATOM 3699 C CA . GLU B 1 239 ? 23.391 24 -4.43 1 27.81 239 GLU B CA 1
ATOM 3700 C C . GLU B 1 239 ? 24.859 24.344 -4.184 1 27.81 239 GLU B C 1
ATOM 3702 O O . GLU B 1 239 ? 25.516 24.938 -5.047 1 27.81 239 GLU B O 1
ATOM 3707 N N . GLY B 1 240 ? 25.406 24.344 -3.012 1 26.95 240 GLY B N 1
ATOM 3708 C CA . GLY B 1 240 ? 26.547 25.25 -3.055 1 26.95 240 GLY B CA 1
ATOM 3709 C C . GLY B 1 240 ? 27.672 24.75 -3.951 1 26.95 240 GLY B C 1
ATOM 3710 O O . GLY B 1 240 ? 28.656 25.469 -4.172 1 26.95 240 GLY B O 1
ATOM 3711 N N . THR B 1 241 ? 27.984 23.469 -4.074 1 25.69 241 THR B N 1
ATOM 3712 C CA . THR B 1 241 ? 29.344 23.406 -4.598 1 25.69 241 THR B CA 1
ATOM 3713 C C . THR B 1 241 ? 29.344 23.625 -6.105 1 25.69 241 THR B C 1
ATOM 3715 O O . THR B 1 241 ? 29.281 22.688 -6.887 1 25.69 241 THR B O 1
ATOM 3718 N N . ASN B 1 242 ? 28.344 24.203 -6.785 1 22.25 242 ASN B N 1
ATOM 3719 C CA . ASN B 1 242 ? 28.844 24.547 -8.109 1 22.25 242 ASN B CA 1
ATOM 3720 C C . ASN B 1 242 ? 29.922 25.641 -8.047 1 22.25 242 ASN B C 1
ATOM 3722 O O . ASN B 1 242 ? 30.172 26.312 -9.039 1 22.25 242 ASN B O 1
ATOM 3726 N N . ARG B 1 243 ? 30.828 25.734 -7.059 1 19.62 243 ARG B N 1
ATOM 3727 C CA . ARG B 1 243 ? 31.969 26.438 -7.633 1 19.62 243 ARG B CA 1
ATOM 3728 C C . ARG B 1 243 ? 32.812 25.516 -8.523 1 19.62 243 ARG B C 1
ATOM 3730 O O . ARG B 1 243 ? 33.031 24.359 -8.164 1 19.62 243 ARG B O 1
#

Nearest PDB structures (foldseek):
  4bxo-assembly1_B  TM=6.436E-01  e=9.248E-22  Homo sapiens
  4m6w-assembly1_B  TM=6.348E-01  e=1.293E-18  Homo sapiens
  2jnw-assembly1_A  TM=8.572E-01  e=1.332E-05  Homo sapiens
  2a1i-assembly1_A  TM=8.024E-01  e=1.055E-05  Homo sapiens
  2jpd-assembly1_A  TM=8.573E-01  e=5.105E-05  Homo sapiens

pLDDT: mean 71.16, std 25.46, range [19.62, 98.19]

Foldseek 3Di:
DPPDPPDPDDDPPPPPPPPVPLQQAPQDPQAPQQEKEAEPVCPPPPLVVLQPPLGHYHYDYRRHLFGMDLHNAETEHEAEPCNQVVDDVVVVSLVSVLPDPSHQYEYEYACEPSRVVVVVVVCCCACVVSVHHYDYDNDSNRVSVVSSVSSNVNNCCVPPVVVVVPVPPPQLVVQLVVLCPQPQCPSVLSVVLCVVLVHPVSLLPDDLVRSCVRRNNVSSVSSPCVSVVPPDDPPVVPPPPPD/DPPPPPDPDDDPPPPPPPPVPLQQAPQDPQAPQQEKEAEPVCPPPPLVVLQPPLGHYHYDYRRHLFGMDLHNAETEHEAEPCNQVVDDVVVVSLVSVLPDPSHQYEYEYACEPSRVVVVVVVCCCACVVSVHHYDYDHDSNRVSVVSSVSSNVNNCCVPPPVVVCVVPPPQLVVQLVVLCPQPQCPSVLSVVLCVVLVHPVSLLPDDLVRSCVRRNNVSSVRSPCVSVVPPDDPPVVPPPPPD

Sequence (486 aa):
MAGLPATPPSSSCFPESQITQSTPVRAGAKVPPGYIIVSEKWRGSALVKGLQGKVQILVEDGLGVVDFHTGDRTAVVYITEVDLVEGNTFKKKIVKLRRVEYIRGVILVDKTAMTDQYFPAVQRFVVLELGMKLLPVCSQSEAAQVLVAMVNEDSRHSGNPFLRKKKAPPVETTIYRVLQCFPRLGGVKAKQLLAKFKSLHGICQASEKELAGVVGRAGAAQIRDFISYQTQKGWLSLEGTNRMAGLPATPPSSSCFPESQITQSTPVRAGAKVPPGYIIVSEKWRGSALVKGLQGKVQILVEDGLGVVDFHTGDRTAVVYITEVDLVEGNTFKKKIVKLRRVEYIRGVILVDKTAMTDQYFPAVQRFVVLELGMKLLPVCSQSEAAQVLVAMVNEDSRHSGNPFLRKKKAPPVETTIYRVLQCFPRLGGVKAKQLLAKFKSLHGICQASEKELAGVVGRAGAAQIRDFISYQTQKGWLSLEGTNR

Organism: Branchiostoma floridae (NCBI:txid7739)

InterPro domains:
  IPR010994 RuvA domain 2-like [SSF47781] (166-230)
  IPR026985 Fanconi anemia-associated protein of 24kDa [PTHR31786] (22-230)
  IPR040646 Fanconi anemia core complex-associated protein 24, pseudonuclease domain [PF17949] (30-151)
  IPR040646 Fanconi anemia core complex-associated protein 24, pseudonuclease domain [cd20076] (34-156)

Solvent-accessible surface area (backbone atoms only — not comparable to full-atom values): 26840 Å² total; per-residue (Å²): 134,82,72,74,77,78,74,76,79,77,78,74,74,72,73,79,70,76,71,73,71,67,50,51,55,58,84,72,60,78,39,56,75,47,24,32,40,33,29,51,89,45,65,88,31,70,34,48,58,52,34,59,89,76,42,45,80,42,77,38,76,74,34,56,61,37,40,32,30,36,26,64,44,31,37,28,36,71,43,43,60,65,46,65,72,77,38,72,67,56,54,58,45,52,53,51,49,65,65,43,75,69,45,49,54,36,36,35,33,48,46,39,90,88,37,47,86,51,43,64,61,50,48,44,48,41,40,65,71,66,65,38,47,65,46,75,27,70,42,48,62,50,44,19,52,51,49,52,52,45,12,52,50,45,28,42,57,73,65,41,72,69,73,43,60,51,70,43,63,53,67,62,33,48,40,41,52,54,37,53,46,37,76,87,32,47,70,64,37,32,48,48,41,42,65,71,32,40,18,63,34,36,52,66,65,40,46,57,70,60,35,20,73,62,47,33,64,68,34,12,48,48,51,46,42,57,39,56,44,61,50,80,76,73,78,63,62,70,64,64,70,79,113,133,83,75,75,79,78,75,76,81,79,78,76,74,71,73,77,69,76,69,72,71,68,50,53,57,59,83,72,59,77,38,56,76,49,26,33,41,33,28,50,89,46,64,87,31,70,35,49,59,52,34,58,91,76,41,48,80,42,78,37,78,75,34,55,61,37,40,33,29,35,27,62,43,32,37,28,35,73,43,43,61,65,46,66,70,77,38,72,66,57,54,58,44,52,53,51,49,66,66,41,74,70,45,48,52,35,35,37,32,49,47,38,90,87,36,48,85,51,44,66,60,51,47,44,48,40,38,64,70,65,65,38,48,65,45,76,27,70,43,50,60,49,43,19,52,52,49,52,51,46,12,52,51,45,29,43,58,73,64,42,76,73,76,38,59,52,69,42,63,52,66,61,33,48,41,40,52,54,38,52,46,36,77,88,32,46,70,65,37,31,48,47,40,41,67,71,31,39,19,63,35,37,51,66,65,39,45,57,68,59,35,18,72,62,47,33,64,67,32,12,48,48,51,46,44,57,36,56,44,61,49,80,79,72,79,64,62,72,64,64,78,75,116

Radius of gyration: 26.87 Å; Cα contacts (8 Å, |Δi|>4): 713; chains: 2; bounding box: 153×59×56 Å